Protein AF-A0A0R2GSA6-F1 (afdb_monomer)

Solvent-accessible surface area (backbone atoms only — not comparable to full-atom values): 26954 Å² total; per-residue (Å²): 131,88,68,97,64,95,50,59,65,61,52,49,50,52,52,52,48,54,41,50,69,33,84,94,37,43,87,59,87,58,76,42,82,43,72,54,57,62,75,36,71,67,56,49,50,41,46,75,66,75,42,26,41,66,48,60,13,48,90,52,87,72,44,68,64,66,64,60,54,47,58,55,65,77,41,80,80,39,70,76,63,36,26,72,40,68,65,58,67,76,70,84,61,58,66,74,74,38,69,75,78,77,82,82,80,95,78,87,85,86,78,91,81,82,87,80,91,82,84,83,90,82,88,80,91,79,90,80,84,83,84,87,82,85,84,84,85,81,86,80,86,79,75,86,79,82,80,79,84,78,91,84,77,91,83,85,88,81,80,89,85,80,89,87,78,90,83,89,83,89,84,88,83,88,84,89,76,93,75,91,78,89,82,80,89,84,82,91,84,83,87,84,84,88,87,90,81,89,88,89,85,88,89,84,89,85,88,86,83,87,86,83,86,88,82,81,94,73,68,64,66,54,51,54,51,50,49,52,52,48,50,65,58,43,51,61,55,62,70,64,75,79,65,81,80,71,70,74,79,74,51,57,68,56,28,53,76,69,66,34,42,55,55,30,5,58,78,34,27,95,43,22,70,62,39,45,56,52,51,66,69,40,59,83,58,55,71,53,53,61,48,44,46,45,21,48,74,39,26,89,56,94,45,66,66,52,54,29,54,40,26,49,66,71,66,37,31,65,58,26,50,53,46,58,78,70,50,87,46,67,67,63,77,57,52,48,67,66,54,32,50,51,50,15,50,21,30,37,76,68,66,40,49,63,60,11,50,65,36,32,72,77,39,100,45,66,69,59,44,50,44,46,51,54,42,45,51,43,50,52,52,39,53,54,44,48,50,50,59,72,69,62,81,50,53,72,70,56,44,52,51,42,52,49,50,45,52,50,39,53,57,49,55,73,55,100

Structure (mmCIF, N/CA/C/O backbone):
data_AF-A0A0R2GSA6-F1
#
_entry.id   AF-A0A0R2GSA6-F1
#
loop_
_atom_site.group_PDB
_atom_site.id
_atom_site.type_symbol
_atom_site.label_atom_id
_atom_site.label_alt_id
_atom_site.label_comp_id
_atom_site.label_asym_id
_atom_site.label_entity_id
_atom_site.label_seq_id
_atom_site.pdbx_PDB_ins_code
_atom_site.Cartn_x
_atom_site.Cartn_y
_atom_site.Cartn_z
_atom_site.occupancy
_atom_site.B_iso_or_equiv
_atom_site.auth_seq_id
_atom_site.auth_comp_id
_atom_site.auth_asym_id
_atom_site.auth_atom_id
_atom_site.pdbx_PDB_model_num
ATOM 1 N N . MET A 1 1 ? -21.859 25.363 20.846 1.00 56.94 1 MET A N 1
ATOM 2 C CA . MET A 1 1 ? -20.849 26.064 21.665 1.00 56.94 1 MET A CA 1
ATOM 3 C C . MET A 1 1 ? -20.950 27.544 21.345 1.00 56.94 1 MET A C 1
ATOM 5 O O . MET A 1 1 ? -21.156 27.865 20.179 1.00 56.94 1 MET A O 1
ATOM 9 N N . GLN A 1 2 ? -20.866 28.412 22.352 1.00 52.56 2 GLN A N 1
ATOM 10 C CA . GLN A 1 2 ? -20.338 29.763 22.141 1.00 52.56 2 GLN A CA 1
ATOM 11 C C . GLN A 1 2 ? -18.806 29.647 22.068 1.00 52.56 2 GLN A C 1
ATOM 13 O O . GLN A 1 2 ? -18.268 28.624 22.494 1.00 52.56 2 GLN A O 1
ATOM 18 N N . TYR A 1 3 ? -18.142 30.632 21.467 1.00 69.56 3 TYR A N 1
ATOM 19 C CA . TYR A 1 3 ? -16.687 30.665 21.329 1.00 69.56 3 TYR A CA 1
ATOM 20 C C . TYR A 1 3 ? -16.185 31.978 21.916 1.00 69.56 3 TYR A C 1
ATOM 22 O O . TYR A 1 3 ? -16.687 33.037 21.528 1.00 69.56 3 TYR A O 1
ATOM 30 N N . ASP A 1 4 ? -15.233 31.899 22.839 1.00 71.62 4 ASP A N 1
ATOM 31 C CA . ASP A 1 4 ? -14.746 33.059 23.598 1.00 71.62 4 ASP A CA 1
ATOM 32 C C . ASP A 1 4 ? -13.511 33.706 22.944 1.00 71.62 4 ASP A C 1
ATOM 34 O O . ASP A 1 4 ? -13.110 34.819 23.301 1.00 71.62 4 ASP A O 1
ATOM 38 N N . THR A 1 5 ? -12.890 33.028 21.974 1.00 74.12 5 THR A N 1
ATOM 39 C CA . THR A 1 5 ? -11.710 33.515 21.248 1.00 74.12 5 THR A CA 1
ATOM 40 C C . THR A 1 5 ? -12.053 34.076 19.860 1.00 74.12 5 THR A C 1
ATOM 42 O O . THR A 1 5 ? -13.197 34.076 19.414 1.00 74.12 5 THR A O 1
ATOM 45 N N . LYS A 1 6 ? -11.030 34.572 19.149 1.00 77.44 6 LYS A N 1
ATOM 46 C CA . LYS A 1 6 ? -11.122 34.933 17.722 1.00 77.44 6 LYS A CA 1
ATOM 47 C C . LYS A 1 6 ? -10.814 33.763 16.773 1.00 77.44 6 LYS A C 1
ATOM 49 O O . LYS A 1 6 ? -10.903 33.954 15.563 1.00 77.44 6 LYS A O 1
ATOM 54 N N . ASP A 1 7 ? -10.427 32.594 17.291 1.00 84.94 7 ASP A N 1
ATOM 55 C CA . ASP A 1 7 ? -10.130 31.399 16.490 1.00 84.94 7 ASP A CA 1
ATOM 56 C C . ASP A 1 7 ? -11.084 30.257 16.849 1.00 84.94 7 ASP A C 1
ATOM 58 O O . ASP A 1 7 ? -10.740 29.244 17.462 1.00 84.94 7 ASP A O 1
ATOM 62 N N . ASN A 1 8 ? -12.329 30.437 16.421 1.00 86.00 8 ASN A N 1
ATOM 63 C CA . ASN A 1 8 ? -13.418 29.495 16.635 1.00 86.00 8 ASN A CA 1
ATOM 64 C C . ASN A 1 8 ? -13.125 28.111 16.012 1.00 86.00 8 ASN A C 1
ATOM 66 O O . ASN A 1 8 ? -13.722 27.123 16.441 1.00 86.00 8 ASN A O 1
ATOM 70 N N . LYS A 1 9 ? -12.233 28.014 15.005 1.00 88.31 9 LYS A N 1
ATOM 71 C CA . LYS A 1 9 ? -11.805 26.726 14.426 1.00 88.31 9 LYS A CA 1
ATOM 72 C C . LYS A 1 9 ? -10.891 25.997 15.417 1.00 88.31 9 LYS A C 1
ATOM 74 O O . LYS A 1 9 ? -11.181 24.852 15.763 1.00 88.31 9 LYS A O 1
ATOM 79 N N . GLU A 1 10 ? -9.839 26.641 15.912 1.00 87.50 10 GLU A N 1
ATOM 80 C CA . GLU A 1 10 ? -8.907 26.046 16.882 1.00 87.50 10 GLU A CA 1
ATOM 81 C C . GLU A 1 10 ? -9.576 25.759 18.240 1.00 87.50 10 GLU A C 1
ATOM 83 O O . GLU A 1 10 ? -9.342 24.713 18.852 1.00 87.50 10 GLU A O 1
ATOM 88 N N . GLU A 1 11 ? -10.473 26.634 18.694 1.00 88.56 11 GLU A N 1
ATOM 89 C CA . GLU A 1 11 ? -11.253 26.443 19.920 1.00 88.56 11 GLU A CA 1
ATOM 90 C C . GLU A 1 11 ? -12.181 25.218 19.816 1.00 88.56 11 GLU A C 1
ATOM 92 O O . GLU A 1 11 ? -12.152 24.339 20.686 1.00 88.56 11 GLU A O 1
ATOM 97 N N . LEU A 1 12 ? -12.919 25.084 18.704 1.00 90.69 12 LEU A N 1
ATOM 98 C CA . LEU A 1 12 ? -13.732 23.900 18.410 1.00 90.69 12 LEU A CA 1
ATOM 99 C C . LEU A 1 12 ? -12.872 22.632 18.292 1.00 90.69 12 LEU A C 1
ATOM 101 O O . LEU A 1 12 ? -13.235 21.597 18.855 1.00 90.69 12 LEU A O 1
ATOM 105 N N . ARG A 1 13 ? -11.718 22.698 17.612 1.00 92.38 13 ARG A N 1
ATOM 106 C CA . ARG A 1 13 ? -10.785 21.566 17.467 1.00 92.38 13 ARG A CA 1
ATOM 107 C C . ARG A 1 13 ? -10.331 21.047 18.828 1.00 92.38 13 ARG A C 1
ATOM 109 O O . ARG A 1 13 ? -10.392 19.844 19.076 1.00 92.38 13 ARG A O 1
ATOM 116 N N . ASN A 1 14 ? -9.934 21.945 19.727 1.00 90.31 14 ASN A N 1
ATOM 117 C CA . ASN A 1 14 ? -9.480 21.592 21.070 1.00 90.31 14 ASN A CA 1
ATOM 118 C C . ASN A 1 14 ? -10.623 21.118 21.981 1.00 90.31 14 ASN A C 1
ATOM 120 O O . ASN A 1 14 ? -10.412 20.222 22.801 1.00 90.31 14 ASN A O 1
ATOM 124 N N . GLY A 1 15 ? -11.837 21.655 21.828 1.00 92.31 15 GLY A N 1
ATOM 125 C CA . GLY A 1 15 ? -13.036 21.139 22.497 1.00 92.31 15 GLY A CA 1
ATOM 126 C C . GLY A 1 15 ? -13.350 19.697 22.085 1.00 92.31 15 GLY A C 1
ATOM 127 O O . GLY A 1 15 ? -13.476 18.816 22.935 1.00 92.31 15 GLY A O 1
ATOM 128 N N . LEU A 1 16 ? -13.389 19.432 20.777 1.00 93.81 16 LEU A N 1
ATOM 129 C CA . LEU A 1 16 ? -13.613 18.099 20.211 1.00 93.81 16 LEU A CA 1
ATOM 130 C C . LEU A 1 16 ? -12.508 17.104 20.602 1.00 93.81 16 LEU A C 1
ATOM 132 O O . LEU A 1 16 ? -12.813 15.970 20.975 1.00 93.81 16 LEU A O 1
ATOM 136 N N . PHE A 1 17 ? -11.243 17.533 20.596 1.00 91.62 17 PHE A N 1
ATOM 137 C CA . PHE A 1 17 ? -10.111 16.722 21.052 1.00 91.62 17 PHE A CA 1
ATOM 138 C C . PHE A 1 17 ? -10.249 16.319 22.528 1.00 91.62 17 PHE A C 1
ATOM 140 O O . PHE A 1 17 ? -10.077 15.146 22.859 1.00 91.62 17 PHE A O 1
ATOM 147 N N . LYS A 1 18 ? -10.620 17.251 23.419 1.00 91.81 18 LYS A N 1
ATOM 148 C CA . LYS A 1 18 ? -10.875 16.957 24.843 1.00 91.81 18 LYS A CA 1
ATOM 149 C C . LYS A 1 18 ? -12.016 15.953 25.034 1.00 91.81 18 LYS A C 1
ATOM 151 O O . LYS A 1 18 ? -11.901 15.076 25.882 1.00 91.81 18 LYS A O 1
ATOM 156 N N . ILE A 1 19 ? -13.085 16.039 24.235 1.00 91.69 19 ILE A N 1
ATOM 157 C CA . ILE A 1 19 ? -14.185 15.058 24.274 1.00 91.69 19 ILE A CA 1
ATOM 158 C C . ILE A 1 19 ? -13.671 13.681 23.834 1.00 91.69 19 ILE A C 1
ATOM 160 O O . ILE A 1 19 ? -13.851 12.705 24.556 1.00 91.69 19 ILE A O 1
ATOM 164 N N . LYS A 1 20 ? -12.977 13.594 22.691 1.00 87.88 20 LYS A N 1
ATOM 165 C CA . LYS A 1 20 ? -12.481 12.316 22.154 1.00 87.88 20 LYS A CA 1
ATOM 166 C C . LYS A 1 20 ? -11.337 11.675 22.946 1.00 87.88 20 LYS A C 1
ATOM 168 O O . LYS A 1 20 ? -11.154 10.466 22.835 1.00 87.88 20 LYS A O 1
ATOM 173 N N . THR A 1 21 ? -10.590 12.442 23.740 1.00 84.44 21 THR A N 1
ATOM 174 C CA . THR A 1 21 ? -9.508 11.918 24.597 1.00 84.44 21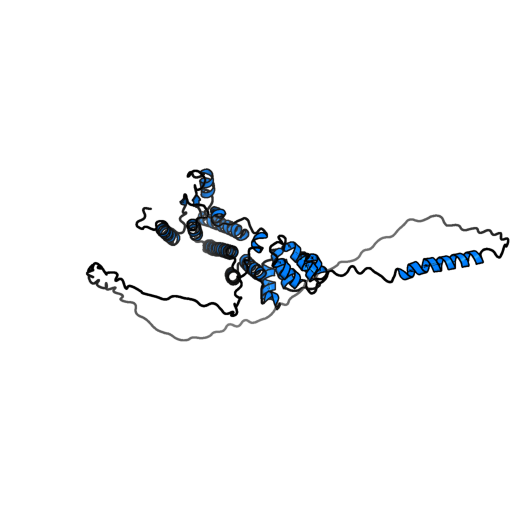 THR A CA 1
ATOM 175 C C . THR A 1 21 ? -9.928 11.633 26.039 1.00 84.44 21 THR A C 1
ATOM 177 O O . THR A 1 21 ? -9.213 10.915 26.734 1.00 84.44 21 THR A O 1
ATOM 180 N N . ASN A 1 22 ? -11.084 12.125 26.499 1.00 88.94 22 ASN A N 1
ATOM 181 C CA . ASN A 1 22 ? -11.628 11.765 27.808 1.00 88.94 22 ASN A CA 1
ATOM 182 C C . ASN A 1 22 ? -12.196 10.326 27.769 1.00 88.94 22 ASN A C 1
ATOM 184 O O . ASN A 1 22 ? -13.126 10.082 26.997 1.00 88.94 22 ASN A O 1
ATOM 188 N N . PRO A 1 23 ? -11.724 9.383 28.613 1.00 82.81 23 PRO A N 1
ATOM 189 C CA . PRO A 1 23 ? -12.226 8.005 28.634 1.00 82.81 23 PRO A CA 1
ATOM 190 C C . PRO A 1 23 ? -13.746 7.880 28.817 1.00 82.81 23 PRO A C 1
ATOM 192 O O . PRO A 1 23 ? -14.345 6.962 28.266 1.00 82.81 23 PRO A O 1
ATOM 195 N N . GLN A 1 24 ? -14.381 8.818 29.528 1.00 91.12 24 GLN A N 1
ATOM 196 C CA . GLN A 1 24 ? -15.832 8.847 29.745 1.00 91.12 24 GLN A CA 1
ATOM 197 C C . GLN A 1 24 ? -16.629 9.201 28.473 1.00 91.12 24 GLN A C 1
ATOM 199 O O . GLN A 1 24 ? -17.808 8.869 28.375 1.00 91.12 24 GLN A O 1
ATOM 204 N N . PHE A 1 25 ? -16.003 9.872 27.498 1.00 88.00 25 PHE A N 1
ATOM 205 C CA . PHE A 1 25 ? -16.660 10.377 26.285 1.00 88.00 25 PHE A CA 1
ATOM 206 C C . PHE A 1 25 ? -16.012 9.888 24.975 1.00 88.00 25 PHE A C 1
ATOM 208 O O . PHE A 1 25 ? -16.481 10.239 23.894 1.00 88.00 25 PHE A O 1
ATOM 215 N N . ALA A 1 26 ? -14.981 9.041 25.033 1.00 76.88 26 ALA A N 1
ATOM 216 C CA . ALA A 1 26 ? -14.298 8.508 23.850 1.00 76.88 26 ALA A CA 1
ATOM 217 C C . ALA A 1 26 ? -15.250 7.744 22.901 1.00 76.88 26 ALA A C 1
ATOM 219 O O . ALA A 1 26 ? -15.195 7.919 21.677 1.00 76.88 26 ALA A O 1
ATOM 220 N N . GLU A 1 27 ? -16.170 6.958 23.475 1.00 83.06 27 GLU A N 1
ATOM 221 C CA . GLU A 1 27 ? -17.197 6.187 22.753 1.00 83.06 27 GLU A CA 1
ATOM 222 C C . GLU A 1 27 ? -18.367 7.065 22.240 1.00 83.06 27 GLU A C 1
ATOM 224 O O . GLU A 1 27 ? -19.198 6.596 21.462 1.00 83.06 27 GLU A O 1
ATOM 229 N N . LEU A 1 28 ? -18.423 8.359 22.592 1.00 89.62 28 LEU A N 1
ATOM 230 C CA . LEU A 1 28 ? -19.485 9.274 22.160 1.00 89.62 28 LEU A CA 1
ATOM 231 C C . LEU A 1 28 ? -19.374 9.565 20.652 1.00 89.62 28 LEU A C 1
ATOM 233 O O . LEU A 1 28 ? -18.363 10.090 20.168 1.00 89.62 28 LEU A O 1
ATOM 237 N N . ARG A 1 29 ? -20.422 9.226 19.892 1.00 90.44 29 ARG A N 1
ATOM 238 C CA . ARG A 1 29 ? -20.529 9.514 18.453 1.00 90.44 29 ARG A CA 1
ATOM 239 C C . ARG A 1 29 ? -20.757 11.012 18.241 1.00 90.44 29 ARG A C 1
ATOM 241 O O . ARG A 1 29 ? -21.699 11.573 18.790 1.00 90.44 29 ARG A O 1
ATOM 248 N N . ILE A 1 30 ? -19.901 11.651 17.444 1.00 93.62 30 ILE A N 1
ATOM 249 C CA . ILE A 1 30 ? -19.977 13.087 17.147 1.00 93.62 30 ILE A CA 1
ATOM 250 C C . ILE A 1 30 ? -20.327 13.254 15.669 1.00 93.62 30 ILE A C 1
ATOM 252 O O . ILE A 1 30 ? -19.544 12.852 14.812 1.00 93.62 30 ILE A O 1
ATOM 256 N N . ALA A 1 31 ? -21.476 13.876 15.403 1.00 93.38 31 ALA A N 1
ATOM 257 C CA . ALA A 1 31 ? -21.888 14.322 14.078 1.00 93.38 31 ALA A CA 1
ATOM 258 C C . ALA A 1 31 ? -21.638 15.828 13.915 1.00 93.38 31 ALA A C 1
ATOM 260 O O . ALA A 1 31 ? -21.846 16.600 14.854 1.00 93.38 31 ALA A O 1
ATOM 261 N N . ILE A 1 32 ? -21.191 16.249 12.732 1.00 93.56 32 ILE A N 1
ATOM 262 C CA . ILE A 1 32 ? -20.829 17.636 12.421 1.00 93.56 32 ILE A CA 1
ATOM 263 C C . ILE A 1 32 ? -21.483 18.056 11.108 1.00 93.56 32 ILE A C 1
ATOM 265 O O . ILE A 1 32 ? -21.039 17.675 10.028 1.00 93.56 32 ILE A O 1
ATOM 269 N N . GLN A 1 33 ? -22.506 18.902 11.206 1.00 93.19 33 GLN A N 1
ATOM 270 C CA . GLN A 1 33 ? -23.018 19.666 10.072 1.00 93.19 33 GLN A CA 1
A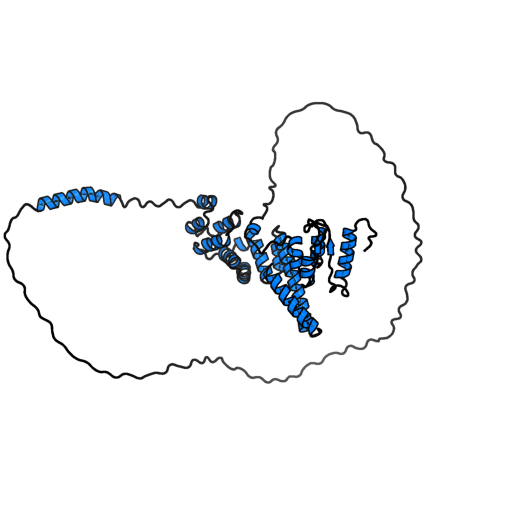TOM 271 C C . GLN A 1 33 ? -22.088 20.851 9.779 1.00 93.19 33 GLN A C 1
ATOM 273 O O . GLN A 1 33 ? -21.667 21.562 10.694 1.00 93.19 33 GLN A O 1
ATOM 278 N N . THR A 1 34 ? -21.784 21.094 8.505 1.00 92.88 34 THR A N 1
ATOM 279 C CA . THR A 1 34 ? -20.895 22.179 8.076 1.00 92.88 34 THR A CA 1
ATOM 280 C C . THR A 1 34 ? -21.332 22.825 6.758 1.00 92.88 34 THR A C 1
ATOM 282 O O . THR A 1 34 ? -22.119 22.270 5.995 1.00 92.88 34 THR A O 1
ATOM 285 N N . LYS A 1 35 ? -20.798 24.022 6.489 1.00 92.44 35 LYS A N 1
ATOM 286 C CA . LYS A 1 35 ? -20.868 24.717 5.188 1.00 92.44 35 LYS A CA 1
ATOM 287 C C . LYS A 1 35 ? -19.497 24.817 4.503 1.00 92.44 35 LYS A C 1
ATOM 289 O O . LYS A 1 35 ? -19.366 25.509 3.499 1.00 92.44 35 LYS A O 1
ATOM 294 N N . LEU A 1 36 ? -18.469 24.177 5.066 1.00 92.75 36 LEU A N 1
ATOM 295 C CA . LEU A 1 36 ? -17.117 24.160 4.506 1.00 92.75 36 LEU A CA 1
ATOM 296 C C . LEU A 1 36 ? -17.025 23.158 3.338 1.00 92.75 36 LEU A C 1
ATOM 298 O O . LEU A 1 36 ? -17.684 22.116 3.400 1.00 92.75 36 LEU A O 1
ATOM 302 N N . PRO A 1 37 ? -16.196 23.412 2.307 1.00 92.00 37 PRO A N 1
ATOM 303 C CA . PRO A 1 37 ? -15.902 22.419 1.274 1.00 92.00 37 PRO A CA 1
ATOM 304 C C . PRO A 1 37 ? -15.442 21.096 1.894 1.00 92.00 37 PRO A C 1
ATOM 306 O O . PRO A 1 37 ? -14.694 21.114 2.871 1.00 92.00 37 PRO A O 1
ATOM 309 N N . LEU A 1 38 ? -15.805 19.952 1.302 1.00 88.50 38 LEU A N 1
ATOM 310 C CA . LEU A 1 38 ? -15.386 18.632 1.806 1.00 88.50 38 LEU A CA 1
ATOM 311 C C . LEU A 1 38 ? -13.854 18.502 1.924 1.00 88.50 38 LEU A C 1
ATOM 313 O O . LEU A 1 38 ? -13.360 17.815 2.808 1.00 88.50 38 LEU A O 1
ATOM 317 N N . LYS A 1 39 ? -13.097 19.229 1.093 1.00 89.25 39 LYS A N 1
ATOM 318 C CA . LYS A 1 39 ? -11.625 19.276 1.112 1.00 89.25 39 LYS A CA 1
ATOM 319 C C . LYS A 1 39 ? -11.032 20.410 1.979 1.00 89.25 39 LYS A C 1
ATOM 321 O O . LYS A 1 39 ? -9.850 20.709 1.839 1.00 89.25 39 LYS A O 1
ATOM 326 N N . ASP A 1 40 ? -11.808 21.068 2.855 1.00 94.19 40 ASP A N 1
ATOM 327 C CA . ASP A 1 40 ? -11.272 22.066 3.805 1.00 94.19 40 ASP A CA 1
ATOM 328 C C . ASP A 1 40 ? -10.304 21.379 4.799 1.00 94.19 40 ASP A C 1
ATOM 330 O O . ASP A 1 40 ? -10.692 20.397 5.446 1.00 94.19 40 ASP A O 1
ATOM 334 N N . PRO A 1 41 ? -9.064 21.887 4.976 1.00 89.56 41 PRO A N 1
ATOM 335 C CA . PRO A 1 41 ? -8.074 21.298 5.881 1.00 89.56 41 PRO A CA 1
ATOM 336 C C . PRO A 1 41 ? -8.551 21.122 7.328 1.00 89.56 41 PRO A C 1
ATOM 338 O O . PRO A 1 41 ? -8.055 20.244 8.032 1.00 89.56 41 PRO A O 1
ATOM 341 N N . PHE A 1 42 ? -9.524 21.918 7.781 1.00 94.19 42 PHE A N 1
ATOM 342 C CA . PHE A 1 42 ? -10.160 21.753 9.085 1.00 94.19 42 PHE A CA 1
ATOM 343 C C . PHE A 1 42 ? -10.898 20.417 9.182 1.00 94.19 42 PHE A C 1
ATOM 345 O O . PHE A 1 42 ? -10.668 19.672 10.130 1.00 94.19 42 PHE A O 1
ATOM 352 N N . LEU A 1 43 ? -11.717 20.058 8.187 1.00 94.31 43 LEU A N 1
ATOM 353 C CA . LEU A 1 43 ? -12.448 18.784 8.188 1.00 94.31 43 LEU A CA 1
ATOM 354 C C . LEU A 1 43 ? -11.475 17.598 8.184 1.00 94.31 43 LEU A C 1
ATOM 356 O O . LEU A 1 43 ? -11.658 16.653 8.947 1.00 94.31 43 LEU A O 1
ATOM 360 N N . GLN A 1 44 ? -10.376 17.708 7.433 1.00 91.25 44 GLN A N 1
ATOM 361 C CA . GLN A 1 44 ? -9.285 16.727 7.438 1.00 91.25 44 GLN A CA 1
ATOM 362 C C . GLN A 1 44 ? -8.531 16.621 8.775 1.00 91.25 44 GLN A C 1
ATOM 364 O O . GLN A 1 44 ? -7.822 15.640 8.995 1.00 91.25 44 GLN A O 1
ATOM 369 N N . GLN A 1 45 ? -8.638 17.603 9.675 1.00 90.19 45 GLN A N 1
ATOM 370 C CA . GLN A 1 45 ? -8.155 17.478 11.054 1.00 90.19 45 GLN A CA 1
ATOM 371 C C . GLN A 1 45 ? -9.191 16.781 11.946 1.00 90.19 45 GLN A C 1
ATOM 373 O O . GLN A 1 45 ? -8.808 15.993 12.808 1.00 90.19 45 GLN A O 1
ATOM 378 N N . LEU A 1 46 ? -10.492 17.004 11.722 1.00 94.06 46 LEU A N 1
ATOM 379 C CA . LEU A 1 46 ? -11.566 16.335 12.470 1.00 94.06 46 LEU A CA 1
ATOM 380 C C . LEU A 1 46 ? -11.590 14.821 12.191 1.00 94.06 46 LEU A C 1
ATOM 382 O O . LEU A 1 46 ? -11.667 14.026 13.129 1.00 94.06 46 LEU A O 1
ATOM 386 N N . THR A 1 47 ? -11.415 14.409 10.932 1.00 90.50 47 THR A N 1
ATOM 387 C CA . THR A 1 47 ? -11.294 12.988 10.553 1.00 90.50 47 THR A CA 1
ATOM 388 C C . THR A 1 47 ? -10.085 12.314 11.205 1.00 90.50 47 THR A C 1
ATOM 390 O O . THR A 1 47 ? -10.203 11.206 11.731 1.00 90.50 47 THR A O 1
ATOM 393 N N . LYS A 1 48 ? -8.935 13.005 11.263 1.00 86.06 48 LYS A N 1
ATOM 394 C CA . LYS A 1 48 ? -7.714 12.545 11.955 1.00 86.06 48 LYS A CA 1
ATOM 395 C C . LYS A 1 48 ? -7.901 12.406 13.476 1.00 86.06 48 LYS A C 1
ATOM 397 O O . LYS A 1 48 ? -7.153 11.655 14.096 1.00 86.06 48 LYS A O 1
ATOM 402 N N . MET A 1 49 ? -8.908 13.061 14.064 1.00 88.19 49 MET A N 1
ATOM 403 C CA . MET A 1 49 ? -9.326 12.903 15.470 1.00 88.19 49 MET A CA 1
ATOM 404 C C . MET A 1 49 ? -10.432 11.847 15.680 1.00 88.19 49 MET A C 1
ATOM 406 O O . MET A 1 49 ? -10.982 11.749 16.777 1.00 88.19 49 MET A O 1
ATOM 410 N N . GLY A 1 50 ? -10.778 11.051 14.662 1.00 86.50 50 GLY A N 1
ATOM 411 C CA . GLY A 1 50 ? -11.796 10.001 14.784 1.00 86.50 50 GLY A CA 1
ATOM 412 C C . GLY A 1 50 ? -13.238 10.517 14.748 1.00 86.50 50 GLY A C 1
ATOM 413 O O . GLY A 1 50 ? -14.124 9.928 15.372 1.00 86.50 50 GLY A O 1
ATOM 414 N N . ILE A 1 51 ? -13.477 11.635 14.056 1.00 94.00 51 ILE A N 1
ATOM 415 C CA . ILE A 1 51 ? -14.819 12.155 13.777 1.00 94.00 51 ILE A CA 1
ATOM 416 C C . ILE A 1 51 ? -15.166 11.814 12.329 1.00 94.00 51 ILE A C 1
ATOM 418 O O . ILE A 1 51 ? -14.586 12.365 11.395 1.00 94.00 51 ILE A O 1
ATOM 422 N N . TYR A 1 52 ? -16.090 10.869 12.160 1.00 92.94 52 TYR A N 1
ATOM 423 C CA . TYR A 1 52 ? -16.413 10.265 10.864 1.00 92.94 52 TYR A CA 1
ATOM 424 C C . TYR A 1 52 ? -17.828 10.583 10.359 1.00 92.94 52 TYR A C 1
ATOM 426 O O . TYR A 1 52 ? -18.215 10.120 9.296 1.00 92.94 52 TYR A O 1
ATOM 434 N N . ASP A 1 53 ? -18.612 11.376 11.085 1.00 94.25 53 ASP A N 1
ATOM 435 C CA . ASP A 1 53 ? -19.946 11.787 10.645 1.00 94.25 53 ASP A CA 1
ATOM 436 C C . ASP A 1 53 ? -19.927 13.287 10.351 1.00 94.25 53 ASP A C 1
ATOM 438 O O . ASP A 1 53 ? -20.251 14.114 11.201 1.00 94.25 53 ASP A O 1
ATOM 442 N N . ILE A 1 54 ? -19.437 13.642 9.162 1.00 94.25 54 ILE A N 1
ATOM 443 C CA . ILE A 1 54 ? -19.269 15.027 8.715 1.00 94.25 54 ILE A CA 1
ATOM 444 C C . ILE A 1 54 ? -20.159 15.247 7.493 1.00 94.25 54 ILE A C 1
ATOM 446 O O . ILE A 1 54 ? -19.938 14.651 6.445 1.00 94.25 54 ILE A O 1
ATOM 450 N N . PHE A 1 55 ? -21.138 16.135 7.637 1.00 93.69 55 PHE A N 1
ATOM 451 C CA . PHE A 1 55 ? -22.175 16.415 6.650 1.00 93.69 55 PHE A CA 1
ATOM 452 C C . PHE A 1 55 ? -22.015 17.846 6.142 1.00 93.69 55 PHE A C 1
ATOM 454 O O . PHE A 1 55 ? -22.218 18.795 6.905 1.00 93.69 55 PHE A O 1
ATOM 461 N N . SER A 1 56 ? -21.636 18.029 4.876 1.00 91.38 56 SER A N 1
ATOM 462 C CA . SER A 1 56 ? -21.492 19.367 4.295 1.00 91.38 56 SER A CA 1
ATOM 463 C C . SER A 1 56 ? -22.665 19.729 3.397 1.00 91.38 56 SER A C 1
ATOM 465 O O . SER A 1 56 ? -22.995 18.996 2.477 1.00 91.38 56 SER A O 1
ATOM 467 N N . SER A 1 57 ? -23.238 20.913 3.610 1.00 90.56 57 SER A N 1
ATOM 468 C CA . SER A 1 57 ? -24.192 21.528 2.678 1.00 90.56 57 SER A CA 1
ATOM 469 C C . SER A 1 57 ? -23.510 22.438 1.639 1.00 90.56 57 SER A C 1
ATOM 471 O O . SER A 1 57 ? -24.159 23.296 1.033 1.00 90.56 57 SER A O 1
ATOM 473 N N . TYR A 1 58 ? -22.183 22.345 1.486 1.00 88.88 58 TYR A N 1
ATOM 474 C CA . TYR A 1 58 ? -21.424 23.098 0.485 1.00 88.88 58 TYR A CA 1
ATOM 475 C C . TYR A 1 58 ? -21.769 22.599 -0.926 1.00 88.88 58 TYR A C 1
ATOM 477 O O . TYR A 1 58 ? -21.663 21.413 -1.201 1.00 88.88 58 TYR A O 1
ATOM 485 N N . GLY A 1 59 ? -22.201 23.497 -1.815 1.00 82.94 59 GLY A N 1
ATOM 486 C CA . GLY A 1 59 ? -22.710 23.155 -3.154 1.00 82.94 59 GLY A CA 1
ATOM 487 C C . GLY A 1 59 ? -24.222 22.881 -3.206 1.00 82.94 59 GLY A C 1
ATOM 488 O O . GLY A 1 59 ? -24.874 23.268 -4.169 1.00 82.94 59 GLY A O 1
ATOM 489 N N . HIS A 1 60 ? -24.816 22.340 -2.140 1.00 80.94 60 HIS A N 1
ATOM 490 C CA . HIS A 1 60 ? -26.233 21.939 -2.082 1.00 80.94 60 HIS A CA 1
ATOM 491 C C . HIS A 1 60 ? -27.173 23.082 -1.640 1.00 80.94 60 HIS A C 1
ATOM 493 O O . HIS A 1 60 ? -28.026 22.914 -0.772 1.00 80.94 60 HIS A O 1
ATOM 499 N N . ASN A 1 61 ? -26.981 24.295 -2.176 1.00 83.94 61 ASN A N 1
ATOM 500 C CA . ASN A 1 61 ? -27.725 25.516 -1.800 1.00 83.94 61 ASN A CA 1
ATOM 501 C C . ASN A 1 61 ? -27.754 25.832 -0.281 1.00 83.94 61 ASN A C 1
ATOM 503 O O . ASN A 1 61 ? -28.582 26.613 0.186 1.00 83.94 61 ASN A O 1
ATOM 507 N N . GLY A 1 62 ? -26.849 25.246 0.513 1.00 79.19 62 GLY A N 1
ATOM 508 C CA . GLY A 1 62 ? -26.843 25.372 1.972 1.00 79.19 62 GLY A CA 1
ATOM 509 C C . GLY A 1 62 ? -27.852 24.482 2.713 1.00 79.19 62 GLY A C 1
ATOM 510 O O . GLY A 1 62 ? -27.944 24.603 3.935 1.00 79.19 62 GLY A O 1
ATOM 511 N N . GLN A 1 63 ? -28.566 23.595 2.012 1.00 86.12 63 GLN A N 1
ATOM 512 C CA . GLN A 1 63 ? -29.371 22.512 2.585 1.00 86.12 63 GLN A CA 1
ATOM 513 C C . GLN A 1 63 ? -28.527 21.230 2.707 1.00 86.12 63 GLN A C 1
ATOM 515 O O . GLN A 1 63 ? -27.593 21.025 1.934 1.00 86.12 63 GLN A O 1
ATOM 520 N N . LEU A 1 64 ? -28.829 20.380 3.691 1.00 88.12 64 LEU A N 1
ATOM 521 C CA . LEU A 1 64 ? -28.289 19.017 3.746 1.00 88.12 64 LEU A CA 1
ATOM 522 C C . LEU A 1 64 ? -29.207 18.069 2.980 1.00 88.12 64 LEU A C 1
ATOM 524 O O . LEU A 1 64 ? -30.429 18.204 3.068 1.00 88.12 64 LEU A O 1
ATOM 528 N N . ASP A 1 65 ? -28.623 17.063 2.333 1.00 85.06 65 ASP A N 1
ATOM 529 C CA . ASP A 1 65 ? -29.385 15.886 1.945 1.00 85.06 65 ASP A CA 1
ATOM 530 C C . ASP A 1 65 ? -29.693 15.053 3.202 1.00 85.06 65 ASP A C 1
ATOM 532 O O . ASP A 1 65 ? -28.823 14.432 3.817 1.00 85.06 65 ASP A O 1
ATOM 536 N N . MET A 1 66 ? -30.955 15.087 3.630 1.00 86.44 66 MET A N 1
ATOM 537 C CA . MET A 1 66 ? -31.397 14.370 4.826 1.00 86.44 66 MET A CA 1
ATOM 538 C C . MET A 1 66 ? -31.490 12.851 4.618 1.00 86.44 66 MET A C 1
ATOM 540 O O . MET A 1 66 ? -31.524 12.119 5.611 1.00 86.44 66 MET A O 1
ATOM 544 N N . TYR A 1 67 ? -31.517 12.363 3.374 1.00 79.06 67 TYR A N 1
ATOM 545 C CA . TYR A 1 67 ? -31.436 10.936 3.075 1.00 79.06 67 TYR A CA 1
ATOM 546 C C . TYR A 1 67 ? -30.000 10.437 3.308 1.00 79.06 67 TYR A C 1
ATOM 548 O O . TYR A 1 67 ? -29.819 9.507 4.096 1.00 79.06 67 TYR A O 1
ATOM 556 N N . GLU A 1 68 ? -28.983 11.115 2.760 1.00 76.00 68 GLU A N 1
ATOM 557 C CA . GLU A 1 68 ? -27.564 10.776 2.999 1.00 76.00 68 GLU A CA 1
ATOM 558 C C . GLU A 1 68 ? -27.207 10.827 4.494 1.00 76.00 68 GLU A C 1
ATOM 560 O O . GLU A 1 68 ? -26.616 9.889 5.038 1.00 76.00 68 GLU A O 1
ATOM 565 N N . VAL A 1 69 ? -27.644 11.886 5.190 1.00 86.75 69 VAL A N 1
ATOM 566 C CA . VAL A 1 69 ? -27.492 12.022 6.650 1.00 86.75 69 VAL A CA 1
ATOM 567 C C . VAL A 1 69 ? -28.096 10.824 7.386 1.00 86.75 69 VAL A C 1
ATOM 569 O O . VAL A 1 69 ? -27.487 10.302 8.321 1.00 86.75 69 VAL A O 1
ATOM 572 N N . THR A 1 70 ? -29.277 10.362 6.970 1.00 78.25 70 THR A N 1
ATOM 573 C CA . THR A 1 70 ? -29.953 9.228 7.613 1.00 78.25 70 THR A CA 1
ATOM 574 C C . THR A 1 70 ? -29.230 7.908 7.332 1.00 78.25 70 THR A C 1
ATOM 576 O O . THR A 1 70 ? -28.984 7.149 8.269 1.00 78.25 70 THR A O 1
ATOM 579 N N . GLU A 1 71 ? -28.825 7.640 6.087 1.00 76.25 71 GLU A N 1
ATOM 580 C CA . GLU A 1 71 ? -28.111 6.410 5.705 1.00 76.25 71 GLU A CA 1
ATOM 581 C C . GLU A 1 71 ? -26.759 6.277 6.437 1.00 76.25 71 GLU A C 1
ATOM 583 O O . GLU A 1 71 ? -26.428 5.221 6.994 1.00 76.25 71 GLU A O 1
ATOM 588 N N . GLN A 1 72 ? -26.011 7.378 6.537 1.00 81.56 72 GLN A N 1
ATOM 589 C CA . GLN A 1 72 ? -24.734 7.434 7.253 1.00 81.56 72 GLN A CA 1
ATOM 590 C C . GLN A 1 72 ? -24.903 7.301 8.776 1.00 81.56 72 GLN A C 1
ATOM 592 O O . GLN A 1 72 ? -24.083 6.649 9.430 1.00 81.56 72 GLN A O 1
ATOM 597 N N . LEU A 1 73 ? -25.971 7.861 9.359 1.00 85.00 73 LEU A N 1
ATOM 598 C CA . LEU A 1 73 ? -26.265 7.718 10.790 1.00 85.00 73 LEU A CA 1
ATOM 599 C C . LEU A 1 73 ? -26.801 6.325 11.162 1.00 85.00 73 LEU A C 1
ATOM 601 O O . LEU A 1 73 ? -26.499 5.849 12.259 1.00 85.00 73 LEU A O 1
ATOM 605 N N . LEU A 1 74 ? -27.504 5.629 10.264 1.00 77.25 74 LEU A N 1
ATOM 606 C CA . LEU A 1 74 ? -27.884 4.219 10.447 1.00 77.25 74 LEU A CA 1
ATOM 607 C C . LEU A 1 74 ? -26.661 3.280 10.479 1.00 77.25 74 LEU A C 1
ATOM 609 O O . LEU A 1 74 ? -26.698 2.230 11.123 1.00 77.25 74 LEU A O 1
ATOM 613 N N . SER A 1 75 ? -25.560 3.666 9.831 1.00 79.88 75 SER A N 1
ATOM 614 C CA . SER A 1 75 ? -24.288 2.933 9.846 1.00 79.88 75 SER A CA 1
ATOM 615 C C . SER A 1 75 ? -23.376 3.353 11.014 1.00 79.88 75 SER A C 1
ATOM 617 O O . SER A 1 75 ? -23.427 4.506 11.441 1.00 79.88 75 SER A O 1
ATOM 619 N N . PRO A 1 76 ? -22.486 2.481 11.537 1.00 80.62 76 PRO A N 1
ATOM 620 C CA . PRO A 1 76 ? -21.467 2.881 12.513 1.00 80.62 76 PRO A CA 1
ATOM 621 C C . PRO A 1 76 ? -20.461 3.898 11.949 1.00 80.62 76 PRO A C 1
ATOM 623 O O . PRO A 1 76 ? -20.010 3.773 10.810 1.00 80.62 76 PRO A O 1
ATOM 626 N N . ALA A 1 77 ? -20.056 4.867 12.773 1.00 81.75 77 ALA A N 1
ATOM 627 C CA . ALA A 1 77 ? -19.069 5.891 12.423 1.00 81.75 77 ALA A CA 1
ATOM 628 C C . ALA A 1 77 ? -17.703 5.266 12.076 1.00 81.75 77 ALA A C 1
ATOM 630 O O . ALA A 1 77 ? -17.043 4.693 12.944 1.00 81.75 77 ALA A O 1
ATOM 631 N N . ASN A 1 78 ? -17.263 5.365 10.818 1.00 82.25 78 ASN A N 1
ATOM 632 C CA . ASN A 1 78 ? -16.015 4.756 10.337 1.00 82.25 78 ASN A CA 1
ATOM 633 C C . ASN A 1 78 ? -15.422 5.534 9.143 1.00 82.25 78 ASN A C 1
ATOM 635 O O . ASN A 1 78 ? -16.125 6.316 8.514 1.00 82.25 78 ASN A O 1
ATOM 639 N N . ILE A 1 79 ? -14.153 5.298 8.780 1.00 75.31 79 ILE A N 1
ATOM 640 C CA . ILE A 1 79 ? -13.440 6.131 7.789 1.00 75.31 79 ILE A CA 1
ATOM 641 C C . ILE A 1 79 ? -14.065 6.161 6.380 1.00 75.31 79 ILE A C 1
ATOM 643 O O . ILE A 1 79 ? -13.813 7.108 5.638 1.00 75.31 79 ILE A O 1
ATOM 647 N N . ALA A 1 80 ? -14.884 5.170 5.998 1.00 72.88 80 ALA A N 1
ATOM 648 C CA . ALA A 1 80 ? -15.582 5.188 4.709 1.00 72.88 80 ALA A CA 1
ATOM 649 C C . ALA A 1 80 ? -16.587 6.349 4.621 1.00 72.88 80 ALA A C 1
ATOM 651 O O . ALA A 1 80 ? -16.725 6.953 3.565 1.00 72.88 80 ALA A O 1
ATOM 652 N N . ASN A 1 81 ? -17.192 6.728 5.751 1.00 77.56 81 ASN A N 1
ATOM 653 C CA . ASN A 1 81 ? -18.115 7.858 5.883 1.00 77.56 81 ASN A CA 1
ATOM 654 C C . ASN A 1 81 ? -17.455 9.227 5.580 1.00 77.56 81 ASN A C 1
ATOM 656 O O . ASN A 1 81 ? -18.138 10.244 5.518 1.00 77.56 81 ASN A O 1
ATOM 660 N N . VAL A 1 82 ? -16.122 9.275 5.439 1.00 84.19 82 VAL A N 1
ATOM 661 C CA . VAL A 1 82 ? -15.335 10.492 5.159 1.00 84.19 82 VAL A CA 1
ATOM 662 C C . VAL A 1 82 ? -14.287 10.278 4.061 1.00 84.19 82 VAL A C 1
ATOM 664 O O . VAL A 1 82 ? -13.322 11.041 3.965 1.00 84.19 82 VAL A O 1
ATOM 667 N N . SER A 1 83 ? -14.443 9.249 3.219 1.00 78.56 83 SER A N 1
ATOM 668 C CA . SER A 1 83 ? -13.456 8.920 2.181 1.00 78.56 83 SER A CA 1
ATOM 669 C C . SER A 1 83 ? -13.221 10.071 1.199 1.00 78.56 83 SER A C 1
ATOM 671 O O . SER A 1 83 ? -12.078 10.339 0.838 1.00 78.56 83 SER A O 1
ATOM 673 N N . GLU A 1 84 ? -14.268 10.815 0.833 1.00 79.62 84 GLU A N 1
ATOM 674 C CA . GLU A 1 84 ? -14.153 11.981 -0.052 1.00 79.62 84 GLU A CA 1
ATOM 675 C C . GLU A 1 84 ? -13.404 13.159 0.600 1.00 79.62 84 GLU A C 1
ATOM 677 O O . GLU A 1 84 ? -12.525 13.755 -0.026 1.00 79.62 84 GLU A O 1
ATOM 682 N N . ILE A 1 85 ? -13.677 13.444 1.881 1.00 82.38 85 ILE A N 1
ATOM 683 C CA . ILE A 1 85 ? -12.983 14.474 2.684 1.00 82.38 85 ILE A CA 1
ATOM 684 C C . ILE A 1 85 ? -11.478 14.180 2.761 1.00 82.38 85 ILE A C 1
ATOM 686 O O . ILE A 1 85 ? -10.637 15.078 2.652 1.00 82.38 85 ILE A O 1
ATOM 690 N N . MET A 1 86 ? -11.141 12.899 2.918 1.00 78.00 86 MET A N 1
ATOM 691 C CA . MET A 1 86 ? -9.768 12.397 2.964 1.00 78.00 86 MET A CA 1
ATOM 692 C C . MET A 1 86 ? -9.084 12.323 1.591 1.00 78.00 86 MET A C 1
ATOM 694 O O . MET A 1 86 ? -7.889 12.051 1.537 1.00 78.00 86 MET A O 1
ATOM 698 N N . GLY A 1 87 ? -9.802 12.538 0.483 1.00 71.25 87 GLY A N 1
ATOM 699 C CA . GLY A 1 87 ? -9.259 12.325 -0.861 1.00 71.25 87 GLY A CA 1
ATOM 700 C C . GLY A 1 87 ? -8.940 10.855 -1.167 1.00 71.25 87 GLY A C 1
ATOM 701 O O . GLY A 1 87 ? -8.130 10.573 -2.050 1.00 71.25 87 GLY A O 1
ATOM 702 N N . PHE A 1 88 ? -9.562 9.912 -0.451 1.00 62.97 88 PHE A N 1
ATOM 703 C CA . PHE A 1 88 ? -9.453 8.485 -0.733 1.00 62.97 88 PHE A CA 1
ATOM 704 C C . PHE A 1 88 ? -10.257 8.142 -1.991 1.00 62.97 88 PHE A C 1
ATOM 706 O O . PHE A 1 88 ? -11.409 7.706 -1.928 1.00 62.97 88 PHE A O 1
ATOM 713 N N . ASN A 1 89 ? -9.606 8.310 -3.142 1.00 44.25 89 ASN A N 1
ATOM 714 C CA . ASN A 1 89 ? -9.986 7.632 -4.376 1.00 44.25 89 ASN A CA 1
ATOM 715 C C . ASN A 1 89 ? -10.073 6.107 -4.149 1.00 44.25 89 ASN A C 1
ATOM 717 O O . ASN A 1 89 ? -9.575 5.564 -3.156 1.00 44.25 89 ASN A O 1
ATOM 721 N N . LYS A 1 90 ? -10.715 5.410 -5.094 1.00 39.62 90 LYS A N 1
ATOM 722 C CA . LYS A 1 90 ? -10.812 3.941 -5.121 1.00 39.62 90 LYS A CA 1
ATOM 723 C C . LYS A 1 90 ? -9.419 3.277 -5.015 1.00 39.62 90 LYS A C 1
ATOM 725 O O . LYS A 1 90 ? -8.419 3.927 -5.318 1.00 39.62 90 LYS A O 1
ATOM 730 N N . PRO A 1 91 ? -9.335 2.017 -4.537 1.00 34.22 91 PRO A N 1
ATOM 731 C CA . PRO A 1 91 ? -8.057 1.329 -4.350 1.00 34.22 91 PRO A CA 1
ATOM 732 C C . PRO A 1 91 ? -7.215 1.360 -5.629 1.00 34.22 91 PRO A C 1
ATOM 734 O O . PRO A 1 91 ? -7.708 0.947 -6.671 1.00 34.22 91 PRO A O 1
ATOM 737 N N . PHE A 1 92 ? -5.982 1.858 -5.484 1.00 34.91 92 PHE A N 1
ATOM 738 C CA . PHE A 1 92 ? -4.926 2.039 -6.490 1.00 34.91 92 PHE A CA 1
ATOM 739 C C . PHE A 1 92 ? -5.258 1.585 -7.927 1.00 34.91 92 PHE A C 1
ATOM 741 O O . PHE A 1 92 ? -5.015 0.434 -8.287 1.00 34.91 92 PHE A O 1
ATOM 748 N N . ASP A 1 93 ? -5.696 2.531 -8.759 1.00 34.44 93 ASP A N 1
ATOM 749 C CA . ASP A 1 93 ? -5.425 2.486 -10.200 1.00 34.44 93 ASP A CA 1
ATOM 750 C C . ASP A 1 93 ? -3.941 2.869 -10.444 1.00 34.44 93 ASP A C 1
ATOM 752 O O . ASP A 1 93 ? -3.340 3.583 -9.634 1.00 34.44 93 ASP A O 1
ATOM 756 N N . ASP A 1 94 ? -3.335 2.424 -11.553 1.00 38.47 94 ASP A N 1
ATOM 757 C CA . ASP A 1 94 ? -1.873 2.491 -11.796 1.00 38.47 94 ASP A CA 1
ATOM 758 C C . ASP A 1 94 ? -1.236 3.903 -11.742 1.00 38.47 94 ASP A C 1
ATOM 760 O O . ASP A 1 94 ? -0.013 4.045 -11.650 1.00 38.47 94 ASP A O 1
ATOM 764 N N . GLU A 1 95 ? -2.040 4.967 -11.811 1.00 37.12 95 GLU A N 1
ATOM 765 C CA . GLU A 1 95 ? -1.577 6.356 -11.952 1.00 37.12 95 GLU A CA 1
ATOM 766 C C . GLU A 1 95 ? -0.845 6.900 -10.711 1.00 37.12 95 GLU A C 1
ATOM 768 O O . GLU A 1 95 ? 0.022 7.771 -10.837 1.00 37.12 95 GLU A O 1
ATOM 773 N N . ASP A 1 96 ? -1.107 6.354 -9.518 1.00 41.34 96 ASP A N 1
ATOM 774 C CA . ASP A 1 96 ? -0.419 6.759 -8.280 1.00 41.34 96 ASP A CA 1
ATOM 775 C C . ASP A 1 96 ? 1.077 6.367 -8.273 1.00 41.34 96 ASP A C 1
ATOM 777 O O . ASP A 1 96 ? 1.883 7.005 -7.591 1.00 41.34 96 ASP A O 1
ATOM 781 N N . LEU A 1 97 ? 1.490 5.375 -9.079 1.00 41.56 97 LEU A N 1
ATOM 782 C CA . LEU A 1 97 ? 2.910 5.053 -9.315 1.00 41.56 97 LEU A CA 1
ATOM 783 C C . LEU A 1 97 ? 3.604 6.061 -10.255 1.00 41.56 97 LEU A C 1
ATOM 785 O O . LEU A 1 97 ? 4.808 5.941 -10.499 1.00 41.56 97 LEU A O 1
ATOM 789 N N . GLY A 1 98 ? 2.868 7.034 -10.804 1.00 39.94 98 GLY A N 1
ATOM 790 C CA . GLY A 1 98 ? 3.385 8.086 -11.680 1.00 39.94 98 GLY A CA 1
ATOM 791 C C . GLY A 1 98 ? 3.764 9.391 -10.969 1.00 39.94 98 GLY A C 1
ATOM 792 O O . GLY A 1 98 ? 4.564 10.156 -11.503 1.00 39.94 98 GLY A O 1
ATOM 793 N N . GLN A 1 99 ? 3.244 9.660 -9.765 1.00 35.78 99 GLN A N 1
ATOM 794 C CA . GLN A 1 99 ? 3.356 10.977 -9.106 1.00 35.78 99 GLN A CA 1
ATOM 795 C C . GLN A 1 99 ? 4.631 11.169 -8.257 1.00 35.78 99 GLN A C 1
ATOM 797 O O . GLN A 1 99 ? 4.649 11.929 -7.289 1.00 35.78 99 GLN A O 1
ATOM 802 N N . ILE A 1 100 ? 5.733 10.506 -8.621 1.00 38.69 100 ILE A N 1
ATOM 803 C CA . ILE A 1 100 ? 7.040 10.716 -7.983 1.00 38.69 100 ILE A CA 1
ATOM 804 C C . ILE A 1 100 ? 7.690 11.966 -8.596 1.00 38.69 100 ILE A C 1
ATOM 806 O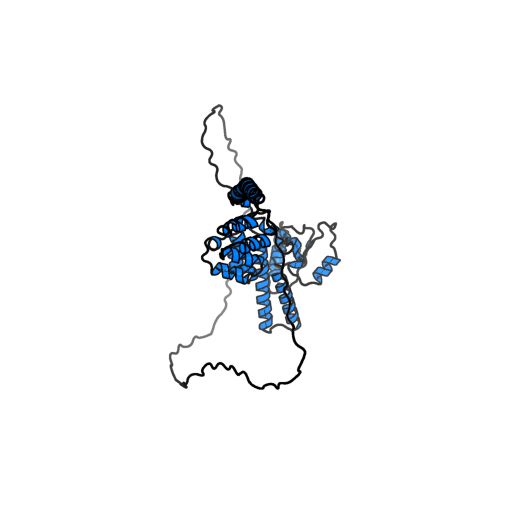 O . ILE A 1 100 ? 8.384 11.900 -9.612 1.00 38.69 100 ILE A O 1
ATOM 810 N N . THR A 1 101 ? 7.463 13.129 -7.982 1.00 34.97 101 THR A N 1
ATOM 811 C CA . THR A 1 101 ? 8.105 14.389 -8.392 1.00 34.97 101 THR A CA 1
ATOM 812 C C . THR A 1 101 ? 9.624 14.293 -8.238 1.00 34.97 101 THR A C 1
ATOM 814 O O . THR A 1 101 ? 10.127 14.064 -7.135 1.00 34.97 101 THR A O 1
ATOM 817 N N . SER A 1 102 ? 10.359 14.491 -9.335 1.00 30.14 102 SER A N 1
ATOM 818 C CA . SER A 1 102 ? 11.828 14.490 -9.324 1.00 30.14 102 SER A CA 1
ATOM 819 C C . SER A 1 102 ? 12.389 15.618 -8.442 1.00 30.14 102 SER A C 1
ATOM 821 O O . SER A 1 102 ? 11.829 16.715 -8.452 1.00 30.14 102 SER A O 1
ATOM 823 N N . PRO A 1 103 ? 13.499 15.399 -7.709 1.00 33.91 103 PRO A N 1
ATOM 824 C CA . PRO A 1 103 ? 14.135 16.450 -6.920 1.00 33.91 103 PRO A CA 1
ATOM 825 C C . PRO A 1 103 ? 14.727 17.538 -7.825 1.00 33.91 103 PRO A C 1
ATOM 827 O O . PRO A 1 103 ? 15.387 17.244 -8.825 1.00 33.91 103 PRO A O 1
ATOM 830 N N . GLU A 1 104 ? 14.499 18.800 -7.465 1.00 29.34 104 GLU A N 1
ATOM 831 C CA . GLU A 1 104 ? 14.932 19.945 -8.265 1.00 29.34 104 GLU A CA 1
ATOM 832 C C . GLU A 1 104 ? 16.462 20.146 -8.232 1.00 29.34 104 GLU A C 1
ATOM 834 O O . GLU A 1 104 ? 17.169 19.779 -7.289 1.00 29.34 104 GLU A O 1
ATOM 839 N N . LYS A 1 105 ? 17.004 20.669 -9.334 1.00 30.86 105 LYS A N 1
ATOM 840 C CA . LYS A 1 105 ? 18.389 20.436 -9.755 1.00 30.86 105 LYS A CA 1
ATOM 841 C C . LYS A 1 105 ? 19.355 21.527 -9.280 1.00 30.86 105 LYS A C 1
ATOM 843 O O . LYS A 1 105 ? 19.674 22.450 -10.028 1.00 30.86 105 LYS A O 1
ATOM 848 N N . ILE A 1 106 ? 19.916 21.373 -8.079 1.00 37.06 106 ILE A N 1
ATOM 849 C CA . ILE A 1 106 ? 21.000 22.242 -7.579 1.00 37.06 106 ILE A CA 1
ATOM 850 C C . ILE A 1 106 ? 22.319 21.973 -8.334 1.00 37.06 106 ILE A C 1
ATOM 852 O O . ILE A 1 106 ? 23.193 21.273 -7.823 1.00 37.06 106 ILE A O 1
ATOM 856 N N . ARG A 1 107 ? 22.485 22.544 -9.540 1.00 32.62 107 ARG A N 1
ATOM 857 C CA . ARG A 1 107 ? 23.794 23.013 -10.048 1.00 32.62 107 ARG A CA 1
ATOM 858 C C . ARG A 1 107 ? 23.699 23.851 -11.333 1.00 32.62 107 ARG A C 1
ATOM 860 O O . ARG A 1 107 ? 23.514 23.292 -12.412 1.00 32.62 107 ARG A O 1
ATOM 867 N N . GLN A 1 108 ? 23.975 25.152 -11.226 1.00 28.92 108 GLN A N 1
ATOM 868 C CA . GLN A 1 108 ? 24.688 25.933 -12.247 1.00 28.92 108 GLN A CA 1
ATOM 869 C C . GLN A 1 108 ? 25.570 26.982 -11.551 1.00 28.92 108 GLN A C 1
ATOM 871 O O . GLN A 1 108 ? 25.098 27.718 -10.691 1.00 28.92 108 GLN A O 1
ATOM 876 N N . GLU A 1 109 ? 26.848 27.033 -11.923 1.00 35.62 109 GLU A N 1
ATOM 877 C CA . GLU A 1 109 ? 27.772 28.119 -11.576 1.00 35.62 109 GLU A CA 1
ATOM 878 C C . GLU A 1 109 ? 27.787 29.122 -12.745 1.00 35.62 109 GLU A C 1
ATOM 880 O O . GLU A 1 109 ? 28.071 28.702 -13.871 1.00 35.62 109 GLU A O 1
ATOM 885 N N . PRO A 1 110 ? 27.533 30.425 -12.536 1.00 32.44 110 PRO A N 1
ATOM 886 C CA . PRO A 1 110 ? 27.871 31.445 -13.519 1.00 32.44 110 PRO A CA 1
ATOM 887 C C . PRO A 1 110 ? 29.343 31.852 -13.354 1.00 32.44 110 PRO A C 1
ATOM 889 O O . PRO A 1 110 ? 29.763 32.299 -12.286 1.00 32.44 110 PRO A O 1
ATOM 892 N N . LYS A 1 111 ? 30.140 31.716 -14.419 1.00 28.64 111 LYS A N 1
ATOM 893 C CA . LYS A 1 111 ? 31.486 32.307 -14.478 1.00 28.64 111 LYS A CA 1
ATOM 894 C C . LYS A 1 111 ? 31.420 33.803 -14.798 1.00 28.64 111 LYS A C 1
ATOM 896 O O . LYS A 1 111 ? 30.462 34.288 -15.389 1.00 28.64 111 LYS A O 1
ATOM 901 N N . PHE A 1 112 ? 32.486 34.496 -14.411 1.00 29.50 112 PHE A N 1
ATOM 902 C CA . PHE A 1 112 ? 32.760 35.908 -14.680 1.00 29.50 112 PHE A CA 1
ATOM 903 C C . PHE A 1 112 ? 32.685 36.278 -16.174 1.00 29.50 112 PHE A C 1
ATOM 905 O O . PHE A 1 112 ? 33.247 35.569 -17.007 1.00 29.50 112 PHE A O 1
ATOM 912 N N . THR A 1 113 ? 32.140 37.463 -16.458 1.00 29.33 113 THR A N 1
ATOM 913 C CA . THR A 1 113 ? 32.559 38.354 -17.559 1.00 29.33 113 THR A CA 1
ATOM 914 C C . THR A 1 113 ? 32.392 39.805 -17.099 1.00 29.33 113 THR A C 1
ATOM 916 O O . THR A 1 113 ? 31.518 40.095 -16.284 1.00 29.33 113 THR A O 1
ATOM 919 N N . GLU A 1 114 ? 33.265 40.692 -17.573 1.00 32.16 114 GLU A N 1
ATOM 920 C CA . GLU A 1 114 ? 33.422 42.070 -17.084 1.00 32.16 114 GLU A CA 1
ATOM 921 C C . GLU A 1 114 ? 32.556 43.107 -17.829 1.00 32.16 114 GLU A C 1
ATOM 923 O O . GLU A 1 114 ? 31.952 42.807 -18.858 1.00 32.16 114 GLU A O 1
ATOM 928 N N . ASN A 1 115 ? 32.629 44.357 -17.345 1.00 30.62 115 ASN A N 1
ATOM 929 C CA . ASN A 1 115 ? 32.075 45.600 -17.909 1.00 30.62 115 ASN A CA 1
ATOM 930 C C . ASN A 1 115 ? 30.541 45.743 -17.769 1.00 30.62 115 ASN A C 1
ATOM 932 O O . ASN A 1 115 ? 29.774 44.831 -18.046 1.00 30.62 115 ASN A O 1
ATOM 936 N N . THR A 1 116 ? 30.011 46.875 -17.293 1.00 30.52 116 THR A N 1
ATOM 937 C CA . THR A 1 116 ? 30.448 48.253 -17.591 1.00 30.52 116 THR A CA 1
ATOM 938 C C . THR A 1 116 ? 30.221 49.210 -16.412 1.00 30.52 116 THR A C 1
ATOM 940 O O . THR A 1 116 ? 29.178 49.167 -15.763 1.00 30.52 116 THR A O 1
ATOM 943 N N . GLU A 1 117 ? 31.156 50.135 -16.169 1.00 33.88 117 GLU A N 1
ATOM 944 C CA . GLU A 1 117 ? 30.933 51.283 -15.276 1.00 33.88 117 GLU A CA 1
ATOM 945 C C . GLU A 1 117 ? 29.993 52.326 -15.914 1.00 33.88 117 GLU A C 1
ATOM 947 O O . GLU A 1 117 ? 30.205 52.697 -17.066 1.00 33.88 117 GLU A O 1
ATOM 952 N N . GLN A 1 118 ? 29.078 52.939 -15.144 1.00 32.53 118 GLN A N 1
ATOM 953 C CA . GLN A 1 118 ? 29.200 54.379 -14.829 1.00 32.53 118 GLN A CA 1
ATOM 954 C C . GLN A 1 118 ? 28.111 54.968 -13.903 1.00 32.53 118 GLN A C 1
ATOM 956 O O . GLN A 1 118 ? 26.920 54.738 -14.068 1.00 32.53 118 GLN A O 1
ATOM 961 N N . LYS A 1 119 ? 28.593 55.921 -13.086 1.00 30.69 119 LYS A N 1
ATOM 962 C CA . LYS A 1 119 ? 27.966 57.189 -12.640 1.00 30.69 119 LYS A CA 1
ATOM 963 C C . LYS A 1 119 ? 26.977 57.259 -11.457 1.00 30.69 119 LYS A C 1
ATOM 965 O O . LYS A 1 119 ? 25.953 56.603 -11.399 1.00 30.69 119 LYS A O 1
ATOM 970 N N . LEU A 1 120 ? 27.306 58.258 -10.616 1.00 29.75 120 LEU A N 1
ATOM 971 C CA . LEU A 1 120 ? 26.530 59.008 -9.609 1.00 29.75 120 LEU A CA 1
ATOM 972 C C . LEU A 1 120 ? 25.849 58.170 -8.505 1.00 29.75 120 LEU A C 1
ATOM 974 O O . LEU A 1 120 ? 24.843 57.521 -8.727 1.00 29.75 120 LEU A O 1
ATOM 978 N N . ARG A 1 121 ? 26.374 58.098 -7.270 1.00 32.28 121 ARG A N 1
ATOM 979 C CA . ARG A 1 121 ? 26.637 59.170 -6.269 1.00 32.28 121 ARG A CA 1
ATOM 980 C C . ARG A 1 121 ? 25.404 60.029 -5.916 1.00 32.28 121 ARG A C 1
ATOM 982 O O . ARG A 1 121 ? 25.157 61.024 -6.587 1.00 32.28 121 ARG A O 1
ATOM 989 N N . SER A 1 122 ? 24.796 59.793 -4.744 1.00 32.09 122 SER A N 1
ATOM 990 C CA . SER A 1 122 ? 25.009 60.588 -3.503 1.00 32.09 122 SER A CA 1
ATOM 991 C C . SER A 1 122 ? 23.766 60.793 -2.601 1.00 32.09 122 SER A C 1
ATOM 993 O O . SER A 1 122 ? 22.667 61.015 -3.087 1.00 32.09 122 SER A O 1
ATOM 995 N N . HIS A 1 123 ? 24.021 60.859 -1.280 1.00 35.34 123 HIS A N 1
ATOM 996 C CA . HIS A 1 123 ? 23.207 61.539 -0.245 1.00 35.34 123 HIS A CA 1
ATOM 997 C C . HIS A 1 123 ? 21.866 60.859 0.186 1.00 35.34 123 HIS A C 1
ATOM 999 O O . HIS A 1 123 ? 21.465 59.873 -0.425 1.00 35.34 123 HIS A O 1
ATOM 1005 N N . PRO A 1 124 ? 21.336 61.132 1.407 1.00 39.44 124 PRO A N 1
ATOM 1006 C CA . PRO A 1 124 ? 21.752 60.333 2.570 1.00 39.44 124 PRO A CA 1
ATOM 1007 C C . PRO A 1 124 ? 20.601 59.773 3.440 1.00 39.44 124 PRO A C 1
ATOM 1009 O O . PRO A 1 124 ? 19.458 60.218 3.382 1.00 39.44 124 PRO A O 1
ATOM 1012 N N . GLN A 1 125 ? 20.921 58.825 4.330 1.00 33.06 125 GLN A N 1
ATOM 1013 C CA . GLN A 1 125 ? 19.954 58.272 5.289 1.00 33.06 125 GLN A CA 1
ATOM 1014 C C . GLN A 1 125 ? 19.567 59.283 6.382 1.00 33.06 125 GLN A C 1
ATOM 1016 O O . GLN A 1 125 ? 20.409 59.733 7.162 1.00 33.06 125 GLN A O 1
ATOM 1021 N N . LYS A 1 126 ? 18.267 59.570 6.497 1.00 32.91 126 LYS A N 1
ATOM 1022 C CA . LYS A 1 126 ? 17.673 60.346 7.593 1.00 32.91 126 LYS A CA 1
ATOM 1023 C C . LYS A 1 126 ? 17.206 59.384 8.693 1.00 32.91 126 LYS A C 1
ATOM 1025 O O . LYS A 1 126 ? 16.396 58.502 8.430 1.00 32.91 126 LYS A O 1
ATOM 1030 N N . LYS A 1 127 ? 17.718 59.530 9.922 1.00 40.41 127 LYS A N 1
ATOM 1031 C CA . LYS A 1 127 ? 17.251 58.745 11.080 1.00 40.41 127 LYS A CA 1
ATOM 1032 C C . LYS A 1 127 ? 15.945 59.330 11.610 1.00 40.41 127 LYS A C 1
ATOM 1034 O O . LYS A 1 127 ? 15.941 60.469 12.070 1.00 40.41 127 LYS A O 1
ATOM 1039 N N . GLU A 1 128 ? 14.882 58.537 11.615 1.00 37.53 128 GLU A N 1
ATOM 1040 C CA . GLU A 1 128 ? 13.607 58.878 12.250 1.00 37.53 128 GLU A CA 1
ATOM 1041 C C . GLU A 1 128 ? 13.426 58.037 13.523 1.00 37.53 128 GLU A C 1
ATOM 1043 O O . GLU A 1 128 ? 13.750 56.848 13.542 1.00 37.53 128 GLU A O 1
ATOM 1048 N N . LYS A 1 129 ? 12.990 58.665 14.621 1.00 38.06 129 LYS A N 1
ATOM 1049 C CA . LYS A 1 129 ? 12.797 57.995 15.917 1.00 38.06 129 LYS A CA 1
ATOM 1050 C C . LYS A 1 129 ? 11.333 57.599 16.072 1.00 38.06 129 LYS A C 1
ATOM 1052 O O . LYS A 1 129 ? 10.473 58.473 16.067 1.00 38.06 129 LYS A O 1
ATOM 1057 N N . ILE A 1 130 ? 11.069 56.318 16.313 1.00 41.94 130 ILE A N 1
ATOM 1058 C CA . ILE A 1 130 ? 9.760 55.861 16.793 1.00 41.94 130 ILE A CA 1
ATOM 1059 C C . ILE A 1 130 ? 9.693 56.131 18.311 1.00 41.94 130 ILE A C 1
ATOM 1061 O O . ILE A 1 130 ? 10.615 55.719 19.023 1.00 41.94 130 ILE A O 1
ATOM 1065 N N . PRO A 1 131 ? 8.667 56.837 18.826 1.00 37.66 131 PRO A N 1
ATOM 1066 C CA . PRO A 1 131 ? 8.478 57.032 20.261 1.00 37.66 131 PRO A CA 1
ATOM 1067 C C . PRO A 1 131 ? 7.938 55.759 20.931 1.00 37.66 131 PRO A C 1
ATOM 1069 O O . PRO A 1 131 ? 7.238 54.965 20.307 1.00 37.66 131 PRO A O 1
ATOM 1072 N N . ALA A 1 132 ? 8.241 55.581 22.218 1.00 41.38 132 ALA A N 1
ATOM 1073 C CA . ALA A 1 132 ? 7.688 54.506 23.037 1.00 41.38 132 ALA A CA 1
ATOM 1074 C C . ALA A 1 132 ? 6.604 55.057 23.975 1.00 41.38 132 ALA A C 1
ATOM 1076 O O . ALA A 1 132 ? 6.836 56.053 24.658 1.00 41.38 132 ALA A O 1
ATOM 1077 N N . GLU A 1 133 ? 5.460 54.377 24.043 1.00 37.06 133 GLU A N 1
ATOM 1078 C CA . GLU A 1 133 ? 4.358 54.661 24.971 1.00 37.06 133 GLU A CA 1
ATOM 1079 C C . GLU A 1 133 ? 3.916 53.386 25.726 1.00 37.06 133 GLU A C 1
ATOM 1081 O O . GLU A 1 133 ? 4.357 52.284 25.382 1.00 37.06 133 GLU A O 1
ATOM 1086 N N . PRO A 1 134 ? 3.197 53.517 26.860 1.00 38.56 134 PRO A N 1
ATOM 1087 C CA . PRO A 1 134 ? 3.567 52.745 28.046 1.00 38.56 134 PRO A CA 1
ATOM 1088 C C . PRO A 1 134 ? 2.770 51.457 28.285 1.00 38.56 134 PRO A C 1
ATOM 1090 O O . PRO A 1 134 ? 1.560 51.374 28.087 1.00 38.56 134 PRO A O 1
ATOM 1093 N N . THR A 1 135 ? 3.445 50.465 28.869 1.00 37.69 135 THR A N 1
ATOM 1094 C CA . THR A 1 135 ? 2.819 49.252 29.414 1.00 37.69 135 THR A CA 1
ATOM 1095 C C . THR A 1 135 ? 2.123 49.525 30.760 1.00 37.69 135 THR A C 1
ATOM 1097 O O . THR A 1 135 ? 2.795 49.982 31.694 1.00 37.69 135 THR A O 1
ATOM 1100 N N . PRO A 1 136 ? 0.828 49.190 30.931 1.00 39.53 136 PRO A N 1
ATOM 1101 C CA . PRO A 1 136 ? 0.134 49.336 32.208 1.00 39.53 136 PRO A CA 1
ATOM 1102 C C . PRO A 1 136 ? 0.608 48.293 33.234 1.00 39.53 136 PRO A C 1
ATOM 1104 O O . PRO A 1 136 ? 0.616 47.090 32.976 1.00 39.53 136 PRO A O 1
ATOM 1107 N N . LYS A 1 137 ? 0.984 48.751 34.434 1.00 36.09 137 LYS A N 1
ATOM 1108 C CA . LYS A 1 137 ? 1.406 47.886 35.548 1.00 36.09 137 LYS A CA 1
ATOM 1109 C C . LYS A 1 137 ? 0.193 47.394 36.342 1.00 36.09 137 LYS A C 1
ATOM 1111 O O . LYS A 1 137 ? -0.316 48.126 37.187 1.00 36.09 137 LYS A O 1
ATOM 1116 N N . VAL A 1 138 ? -0.224 46.144 36.141 1.00 37.09 138 VAL A N 1
ATOM 1117 C CA . VAL A 1 138 ? -1.203 45.485 37.025 1.00 37.09 138 VAL A CA 1
ATOM 1118 C C . VAL A 1 138 ? -0.467 44.770 38.161 1.00 37.09 138 VAL A C 1
ATOM 1120 O O . VAL A 1 138 ? 0.291 43.828 37.930 1.00 37.09 138 VAL A O 1
ATOM 1123 N N . LYS A 1 139 ? -0.684 45.219 39.403 1.00 31.83 139 LYS A N 1
ATOM 1124 C CA . LYS A 1 139 ? -0.245 44.508 40.615 1.00 31.83 139 LYS A CA 1
ATOM 1125 C C . LYS A 1 139 ? -1.138 43.280 40.822 1.00 31.83 139 LYS A C 1
ATOM 1127 O O . LYS A 1 139 ? -2.341 43.438 40.991 1.00 31.83 139 LYS A O 1
ATOM 1132 N N . TYR A 1 140 ? -0.542 42.091 40.907 1.00 35.47 140 TYR A N 1
ATOM 1133 C CA . TYR A 1 140 ? -1.211 40.902 41.442 1.00 35.47 140 TYR A CA 1
ATOM 1134 C C . TYR A 1 140 ? -0.648 40.570 42.823 1.00 35.47 140 TYR A C 1
ATOM 1136 O O . TYR A 1 140 ? 0.510 40.177 42.963 1.00 35.47 140 TYR A O 1
ATOM 1144 N N . GLU A 1 141 ? -1.479 40.744 43.844 1.00 33.78 141 GLU A N 1
ATOM 1145 C CA . GLU A 1 141 ? -1.145 40.457 45.235 1.00 33.78 141 GLU A CA 1
ATOM 1146 C C . GLU A 1 141 ? -1.357 38.963 45.520 1.00 33.78 141 GLU A C 1
ATOM 1148 O O . GLU A 1 141 ? -2.483 38.482 45.650 1.00 33.78 141 GLU A O 1
ATOM 1153 N N . ARG A 1 142 ? -0.263 38.193 45.563 1.00 34.91 142 ARG A N 1
ATOM 1154 C CA . ARG A 1 142 ? -0.319 36.763 45.891 1.00 34.91 142 ARG A CA 1
ATOM 1155 C C . ARG A 1 142 ? -0.459 36.578 47.401 1.00 34.91 142 ARG A C 1
ATOM 1157 O O . ARG A 1 142 ? 0.522 36.720 48.127 1.00 34.91 142 ARG A O 1
ATOM 1164 N N . LYS A 1 143 ? -1.647 36.176 47.861 1.00 41.19 143 LYS A N 1
ATOM 1165 C CA . LYS A 1 143 ? -1.784 35.542 49.181 1.00 41.19 143 LYS A CA 1
ATOM 1166 C C . LYS A 1 143 ? -0.992 34.222 49.197 1.00 41.19 143 LYS A C 1
ATOM 1168 O O . LYS A 1 143 ? -1.085 33.475 48.218 1.00 41.19 143 LYS A O 1
ATOM 1173 N N . PRO A 1 144 ? -0.236 33.911 50.264 1.00 41.94 144 PRO A N 1
ATOM 1174 C CA . PRO A 1 144 ? 0.322 32.578 50.459 1.00 41.94 144 PRO A CA 1
ATOM 1175 C C . PRO A 1 144 ? -0.793 31.532 50.560 1.00 41.94 144 PRO A C 1
ATOM 1177 O O . PRO A 1 144 ? -1.846 31.801 51.136 1.00 41.94 144 PRO A O 1
ATOM 1180 N N . ILE A 1 145 ? -0.544 30.341 50.020 1.00 42.09 145 ILE A N 1
ATOM 1181 C CA . ILE A 1 145 ? -1.360 29.149 50.268 1.00 42.09 145 ILE A CA 1
ATOM 1182 C C . ILE A 1 145 ? -0.567 28.293 51.253 1.00 42.09 145 ILE A C 1
ATOM 1184 O O . ILE A 1 145 ? 0.570 27.924 50.957 1.00 42.09 145 ILE A O 1
ATOM 1188 N N . GLU A 1 146 ? -1.139 28.003 52.420 1.00 41.41 146 GLU A N 1
ATOM 1189 C CA . GLU A 1 146 ? -0.536 27.057 53.359 1.00 41.41 146 GLU A CA 1
ATOM 1190 C C . GLU A 1 146 ? -0.564 25.636 52.770 1.00 41.41 146 GLU A C 1
ATOM 1192 O O . GLU A 1 146 ? -1.595 25.215 52.236 1.00 41.41 146 GLU A O 1
ATOM 1197 N N . PRO A 1 147 ? 0.534 24.864 52.864 1.00 39.16 147 PRO A N 1
ATOM 1198 C CA . PRO A 1 147 ? 0.504 23.453 52.518 1.00 39.16 147 PRO A CA 1
ATOM 1199 C C . PRO A 1 147 ? -0.304 22.694 53.576 1.00 39.16 147 PRO A C 1
ATOM 1201 O O . PRO A 1 147 ? 0.084 22.630 54.744 1.00 39.16 147 PRO A O 1
ATOM 1204 N N . ALA A 1 148 ? -1.425 22.100 53.165 1.00 36.44 148 ALA A N 1
ATOM 1205 C CA . ALA A 1 148 ? -2.197 21.218 54.029 1.00 36.44 148 ALA A CA 1
ATOM 1206 C C . ALA A 1 148 ? -1.324 20.038 54.488 1.00 36.44 148 ALA A C 1
ATOM 1208 O O . ALA A 1 148 ? -0.729 19.336 53.667 1.00 36.44 148 ALA A O 1
ATOM 1209 N N . LYS A 1 149 ? -1.256 19.818 55.804 1.00 34.22 149 LYS A N 1
ATOM 1210 C CA . LYS A 1 149 ? -0.635 18.619 56.370 1.00 34.22 149 LYS A CA 1
ATOM 1211 C C . LYS A 1 149 ? -1.491 17.411 55.999 1.00 34.22 149 LYS A C 1
ATOM 1213 O O . LYS A 1 149 ? -2.703 17.437 56.195 1.00 34.22 149 LYS A O 1
ATOM 1218 N N . VAL A 1 150 ? -0.852 16.369 55.482 1.00 36.47 150 VAL A N 1
ATOM 1219 C CA . VAL A 1 150 ? -1.454 15.044 55.331 1.00 36.47 150 VAL A CA 1
ATOM 1220 C C . VAL A 1 150 ? -0.741 14.143 56.323 1.00 36.47 150 VAL A C 1
ATOM 1222 O O . VAL A 1 150 ? 0.439 13.845 56.140 1.00 36.47 150 VAL A O 1
ATOM 1225 N N . ASP A 1 151 ? -1.442 13.755 57.383 1.00 35.50 151 ASP A N 1
ATOM 1226 C CA . ASP A 1 151 ? -0.922 12.791 58.345 1.00 35.50 151 ASP A CA 1
ATOM 1227 C C . ASP A 1 151 ? -0.850 11.412 57.674 1.00 35.50 151 ASP A C 1
ATOM 1229 O O . ASP A 1 151 ? -1.843 10.901 57.151 1.00 35.50 151 ASP A O 1
ATOM 1233 N N . VAL A 1 152 ? 0.344 10.820 57.663 1.00 35.72 152 VAL A N 1
ATOM 1234 C CA . VAL A 1 152 ? 0.591 9.456 57.179 1.00 35.72 152 VAL A CA 1
ATOM 1235 C C . VAL A 1 152 ? 1.378 8.736 58.259 1.00 35.72 152 VAL A C 1
ATOM 1237 O O . VAL A 1 152 ? 2.607 8.769 58.276 1.00 35.72 152 VAL A O 1
ATOM 1240 N N . ASP A 1 153 ? 0.644 8.119 59.177 1.00 32.25 153 ASP A N 1
ATOM 1241 C CA . ASP A 1 153 ? 1.206 7.377 60.298 1.00 32.25 153 ASP A CA 1
ATOM 1242 C C . ASP A 1 153 ? 0.855 5.884 60.204 1.00 32.25 153 ASP A C 1
ATOM 1244 O O . ASP A 1 153 ? -0.148 5.503 59.599 1.00 32.25 153 ASP A O 1
ATOM 1248 N N . ALA A 1 154 ? 1.697 5.052 60.815 1.00 34.81 154 ALA A N 1
ATOM 1249 C CA . ALA A 1 154 ? 1.584 3.591 60.913 1.00 34.81 154 ALA A CA 1
ATOM 1250 C C . ALA A 1 154 ? 1.477 2.767 59.598 1.00 34.81 154 ALA A C 1
ATOM 1252 O O . ALA A 1 154 ? 0.397 2.447 59.113 1.00 34.81 154 ALA A O 1
ATOM 1253 N N . ILE A 1 155 ? 2.618 2.214 59.165 1.00 34.44 155 ILE A N 1
ATOM 1254 C CA . ILE A 1 155 ? 2.826 0.750 59.055 1.00 34.44 155 ILE A CA 1
ATOM 1255 C C . ILE A 1 155 ? 4.321 0.465 59.291 1.00 34.44 155 ILE A C 1
ATOM 1257 O O . ILE A 1 155 ? 5.190 1.085 58.679 1.00 34.44 155 ILE A O 1
ATOM 1261 N N . HIS A 1 156 ? 4.637 -0.464 60.200 1.00 36.44 156 HIS A N 1
ATOM 1262 C CA . HIS A 1 156 ? 6.021 -0.839 60.522 1.00 36.44 156 HIS A CA 1
ATOM 1263 C C . HIS A 1 156 ? 6.607 -1.857 59.518 1.00 36.44 156 HIS A C 1
ATOM 1265 O O . HIS A 1 156 ? 5.890 -2.751 59.067 1.00 36.44 156 HIS A O 1
ATOM 1271 N N . PRO A 1 157 ? 7.922 -1.804 59.225 1.00 42.53 157 PRO A N 1
ATOM 1272 C CA . PRO A 1 157 ? 8.614 -2.820 58.433 1.00 42.53 157 PRO A CA 1
ATOM 1273 C C . PRO A 1 157 ? 9.064 -4.016 59.290 1.00 42.53 157 PRO A C 1
ATOM 1275 O O . PRO A 1 157 ? 9.496 -3.841 60.431 1.00 42.53 157 PRO A O 1
ATOM 1278 N N . ALA A 1 158 ? 9.066 -5.229 58.723 1.00 32.53 158 ALA A N 1
ATOM 1279 C CA . ALA A 1 158 ? 9.595 -6.417 59.398 1.00 32.53 158 ALA A CA 1
ATOM 1280 C C . ALA A 1 158 ? 10.340 -7.395 58.463 1.00 32.53 158 ALA A C 1
ATOM 1282 O O . ALA A 1 158 ? 9.750 -8.017 57.590 1.00 32.53 158 ALA A O 1
ATOM 1283 N N . LYS A 1 159 ? 11.634 -7.572 58.767 1.00 32.25 159 LYS A N 1
ATOM 1284 C CA . LYS A 1 159 ? 12.489 -8.764 58.569 1.00 32.25 159 LYS A CA 1
ATOM 1285 C C . LYS A 1 159 ? 12.689 -9.378 57.165 1.00 32.25 159 LYS A C 1
ATOM 1287 O O . LYS A 1 159 ? 11.863 -10.110 56.636 1.00 32.25 159 LYS A O 1
ATOM 1292 N N . LYS A 1 160 ? 13.952 -9.276 56.718 1.00 38.34 160 LYS A N 1
ATOM 1293 C CA . LYS A 1 160 ? 14.689 -10.353 56.022 1.00 38.34 160 LYS A CA 1
ATOM 1294 C C . LYS A 1 160 ? 14.489 -11.722 56.699 1.00 38.34 160 LYS A C 1
ATOM 1296 O O . LYS A 1 160 ? 14.530 -11.802 57.927 1.00 38.34 160 LYS A O 1
ATOM 1301 N N . ALA A 1 161 ? 14.504 -12.781 55.893 1.00 36.16 161 ALA A N 1
ATOM 1302 C CA . ALA A 1 161 ? 15.009 -14.106 56.260 1.00 36.16 161 ALA A CA 1
ATOM 1303 C C . ALA A 1 161 ? 15.725 -14.730 55.043 1.00 36.16 161 ALA A C 1
ATOM 1305 O O . ALA A 1 161 ? 15.524 -14.278 53.915 1.00 36.16 161 ALA A O 1
ATOM 1306 N N . GLU A 1 162 ? 16.584 -15.722 55.272 1.00 34.34 162 GLU A N 1
ATOM 1307 C CA . GLU A 1 162 ? 17.474 -16.327 54.270 1.00 34.34 162 GLU A CA 1
ATOM 1308 C 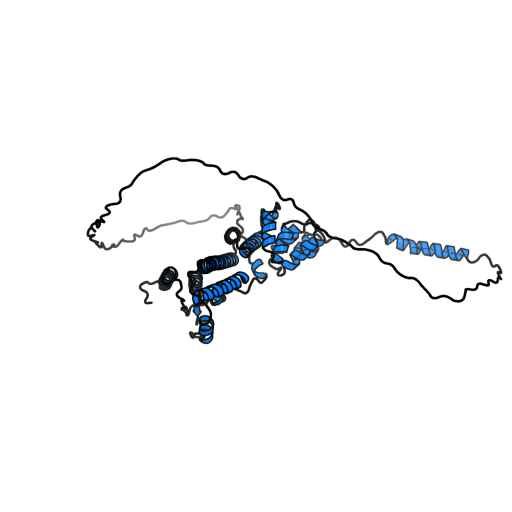C . GLU A 1 162 ? 17.175 -17.817 54.033 1.00 34.34 162 GLU A C 1
ATOM 1310 O O . GLU A 1 162 ? 16.635 -18.484 54.906 1.00 34.34 162 GLU A O 1
ATOM 1315 N N . VAL A 1 163 ? 17.605 -18.304 52.861 1.00 35.50 163 VAL A N 1
ATOM 1316 C CA . VAL A 1 163 ? 18.085 -19.672 52.562 1.00 35.50 163 VAL A CA 1
ATOM 1317 C C . VAL A 1 163 ? 17.254 -20.882 53.033 1.00 35.50 163 VAL A C 1
ATOM 1319 O O . VAL A 1 163 ? 17.252 -21.256 54.200 1.00 35.50 163 VAL A O 1
ATOM 1322 N N . ALA A 1 164 ? 16.781 -21.655 52.050 1.00 32.12 164 ALA A N 1
ATOM 1323 C CA . ALA A 1 164 ? 16.888 -23.118 52.058 1.00 32.12 164 ALA A CA 1
ATOM 1324 C C . ALA A 1 164 ? 17.020 -23.640 50.612 1.00 32.12 164 ALA A C 1
ATOM 1326 O O . ALA A 1 164 ? 16.557 -22.992 49.671 1.00 32.12 164 ALA A O 1
ATOM 1327 N N . LYS A 1 165 ? 17.665 -24.797 50.436 1.00 35.47 165 LYS A N 1
ATOM 1328 C CA . LYS A 1 165 ? 17.782 -25.533 49.166 1.00 35.47 165 LYS A CA 1
ATOM 1329 C C . LYS A 1 165 ? 17.056 -26.883 49.261 1.00 35.47 165 LYS A C 1
ATOM 1331 O O . LYS A 1 165 ? 16.711 -27.303 50.356 1.00 35.47 165 LYS A O 1
ATOM 1336 N N . GLU A 1 166 ? 16.965 -27.557 48.110 1.00 32.06 166 GLU A N 1
ATOM 1337 C CA . GLU A 1 166 ? 16.954 -29.022 47.946 1.00 32.06 166 GLU A CA 1
ATOM 1338 C C . GLU A 1 166 ? 15.816 -29.815 48.618 1.00 32.06 166 GLU A C 1
ATOM 1340 O O . GLU A 1 166 ? 15.716 -29.941 49.835 1.00 32.06 166 GLU A O 1
ATOM 1345 N N . ASN A 1 167 ? 15.054 -30.533 47.788 1.00 35.12 167 ASN A N 1
ATOM 1346 C CA . ASN A 1 167 ? 15.274 -31.978 47.701 1.00 35.12 167 ASN A CA 1
ATOM 1347 C C . ASN A 1 167 ? 14.846 -32.547 46.339 1.00 35.12 167 ASN A C 1
ATOM 1349 O O . ASN A 1 167 ? 14.021 -31.963 45.636 1.00 35.12 167 ASN A O 1
ATOM 1353 N N . ASP A 1 168 ? 15.450 -33.678 45.982 1.00 32.41 168 ASP A N 1
ATOM 1354 C CA . ASP A 1 168 ? 15.232 -34.412 44.735 1.00 32.41 168 ASP A CA 1
ATOM 1355 C C . ASP A 1 168 ? 13.902 -35.173 44.680 1.00 32.41 168 ASP A C 1
ATOM 1357 O O . ASP A 1 168 ? 13.336 -35.576 45.696 1.00 32.41 168 ASP A O 1
ATOM 1361 N N . SER A 1 169 ? 13.488 -35.513 43.456 1.00 37.28 169 SER A N 1
ATOM 1362 C CA . SER A 1 169 ? 12.819 -36.789 43.154 1.00 37.28 169 SER A CA 1
ATOM 1363 C C . SER A 1 169 ? 13.051 -37.169 41.686 1.00 37.28 169 SER A C 1
ATOM 1365 O O . SER A 1 169 ? 12.305 -36.760 40.798 1.00 37.28 169 SER A O 1
ATOM 1367 N N . LEU A 1 170 ? 14.097 -37.957 41.420 1.00 37.91 170 LEU A N 1
ATOM 1368 C CA . LEU A 1 170 ? 14.347 -38.565 40.107 1.00 37.91 170 LEU A CA 1
ATOM 1369 C C . LEU A 1 170 ? 13.290 -39.631 39.762 1.00 37.91 170 LEU A C 1
ATOM 1371 O O . LEU A 1 170 ? 12.954 -40.464 40.601 1.00 37.91 170 LEU A O 1
ATOM 1375 N N . ALA A 1 171 ? 12.881 -39.693 38.490 1.00 39.22 171 ALA A N 1
ATOM 1376 C CA . ALA A 1 171 ? 12.242 -40.869 37.887 1.00 39.22 171 ALA A CA 1
ATOM 1377 C C . ALA A 1 171 ? 12.520 -40.924 36.368 1.00 39.22 171 ALA A C 1
ATOM 1379 O O . ALA A 1 171 ? 11.702 -40.528 35.542 1.00 39.22 171 ALA A O 1
ATOM 1380 N N . THR A 1 172 ? 13.719 -41.376 36.000 1.00 35.50 172 THR A N 1
ATOM 1381 C CA . THR A 1 172 ? 14.223 -41.420 34.614 1.00 35.50 172 THR A CA 1
ATOM 1382 C C . THR A 1 172 ? 13.709 -42.636 33.834 1.00 35.50 172 THR A C 1
ATOM 1384 O O . THR A 1 172 ? 13.793 -43.750 34.346 1.00 35.50 172 THR A O 1
ATOM 1387 N N . THR A 1 173 ? 13.304 -42.476 32.564 1.00 34.88 173 THR A N 1
ATOM 1388 C CA . THR A 1 173 ? 13.670 -43.389 31.446 1.00 34.88 173 THR A CA 1
ATOM 1389 C C . THR A 1 173 ? 13.256 -42.839 30.069 1.00 34.88 173 THR A C 1
ATOM 1391 O O . THR A 1 173 ? 12.357 -42.012 29.963 1.00 34.88 173 THR A O 1
ATOM 1394 N N . GLU A 1 174 ? 13.960 -43.279 29.018 1.00 39.09 174 GLU A N 1
ATOM 1395 C CA . GLU A 1 174 ? 13.863 -42.770 27.636 1.00 39.09 174 GLU A CA 1
ATOM 1396 C C . GLU A 1 174 ? 13.018 -43.696 26.695 1.00 39.09 174 GLU A C 1
ATOM 1398 O O . GLU A 1 174 ? 12.013 -44.244 27.144 1.00 39.09 174 GLU A O 1
ATOM 1403 N N . PRO A 1 175 ? 13.264 -43.819 25.366 1.00 50.66 175 PRO A N 1
ATOM 1404 C CA . PRO A 1 175 ? 12.521 -43.040 24.375 1.00 50.66 175 PRO A CA 1
ATOM 1405 C C . PRO A 1 175 ? 11.753 -43.900 23.346 1.00 50.66 175 PRO A C 1
ATOM 1407 O O . PRO A 1 175 ? 12.226 -44.943 22.889 1.00 50.66 175 PRO A O 1
ATOM 1410 N N . VAL A 1 176 ? 10.591 -43.427 22.873 1.00 37.47 176 VAL A N 1
ATOM 1411 C CA . VAL A 1 176 ? 9.789 -44.163 21.871 1.00 37.47 176 VAL A CA 1
ATOM 1412 C C . VAL A 1 176 ? 10.028 -43.655 20.443 1.00 37.47 176 VAL A C 1
ATOM 1414 O O . VAL A 1 176 ? 9.604 -42.575 20.042 1.00 37.47 176 VAL A O 1
ATOM 1417 N N . THR A 1 177 ? 10.700 -44.502 19.663 1.00 32.25 177 THR A N 1
ATOM 1418 C CA . THR A 1 177 ? 11.127 -44.327 18.263 1.00 32.25 177 THR A CA 1
ATOM 1419 C C . THR A 1 177 ? 10.031 -43.962 17.250 1.00 32.25 177 THR A C 1
ATOM 1421 O O . THR A 1 177 ? 8.925 -44.504 17.307 1.00 32.25 177 THR A O 1
ATOM 1424 N N . LEU A 1 178 ? 10.407 -43.235 16.185 1.00 44.16 178 LEU A N 1
ATOM 1425 C CA . LEU A 1 178 ? 9.655 -43.194 14.919 1.00 44.16 178 LEU A CA 1
ATOM 1426 C C . LEU A 1 178 ? 9.414 -44.613 14.367 1.00 44.16 178 LEU A C 1
ATOM 1428 O O . LEU A 1 178 ? 10.380 -45.340 14.128 1.00 44.16 178 LEU A O 1
ATOM 1432 N N . LYS A 1 179 ? 8.168 -44.956 13.997 1.00 33.59 179 LYS A N 1
ATOM 1433 C CA . LYS A 1 179 ? 7.896 -46.035 13.022 1.00 33.59 179 LYS A CA 1
ATOM 1434 C C . LYS A 1 179 ? 6.824 -45.683 11.985 1.00 33.59 179 LYS A C 1
ATOM 1436 O O . LYS A 1 179 ? 5.626 -45.856 12.186 1.00 33.59 179 LYS A O 1
ATOM 1441 N N . ASN A 1 180 ? 7.336 -45.278 10.822 1.00 42.75 180 ASN A N 1
ATOM 1442 C CA . ASN A 1 180 ? 6.765 -45.458 9.483 1.00 42.75 180 ASN A CA 1
ATOM 1443 C C . ASN A 1 180 ? 5.885 -46.726 9.364 1.00 42.75 180 ASN A C 1
ATOM 1445 O O . ASN A 1 180 ? 6.302 -47.808 9.782 1.00 42.75 180 ASN A O 1
ATOM 1449 N N . LYS A 1 181 ? 4.698 -46.611 8.744 1.00 36.38 181 LYS A N 1
ATOM 1450 C CA . LYS A 1 181 ? 3.768 -47.737 8.549 1.00 36.38 181 LYS A CA 1
ATOM 1451 C C . LYS A 1 181 ? 3.086 -47.747 7.173 1.00 36.38 181 LYS A C 1
ATOM 1453 O O . LYS A 1 181 ? 1.867 -47.638 7.067 1.00 36.38 181 LYS A O 1
ATOM 1458 N N . ARG A 1 182 ? 3.864 -47.972 6.107 1.00 48.00 182 ARG A N 1
ATOM 1459 C CA . ARG A 1 182 ? 3.316 -48.525 4.850 1.00 48.00 182 ARG A CA 1
ATOM 1460 C C . ARG A 1 182 ? 2.655 -49.891 5.119 1.00 48.00 182 ARG A C 1
ATOM 1462 O O . ARG A 1 182 ? 3.203 -50.701 5.866 1.00 48.00 182 ARG A O 1
ATOM 1469 N N . ARG A 1 183 ? 1.528 -50.182 4.462 1.00 37.62 183 ARG A N 1
ATOM 1470 C CA . ARG A 1 183 ? 0.959 -51.538 4.299 1.00 37.62 183 ARG A CA 1
ATOM 1471 C C . ARG A 1 183 ? 0.376 -51.704 2.878 1.00 37.62 183 ARG A C 1
ATOM 1473 O O . ARG A 1 183 ? 0.263 -50.698 2.182 1.00 37.62 183 ARG A O 1
ATOM 1480 N N . PRO A 1 184 ? 0.206 -52.945 2.379 1.00 49.56 184 PRO A N 1
ATOM 1481 C CA . PRO A 1 184 ? 0.841 -53.286 1.104 1.00 49.56 184 PRO A CA 1
ATOM 1482 C C . PRO A 1 184 ? -0.115 -53.599 -0.056 1.00 49.56 184 PRO A C 1
ATOM 1484 O O . PRO A 1 184 ? -1.322 -53.746 0.118 1.00 49.56 184 PRO A O 1
ATOM 1487 N N . LEU A 1 185 ? 0.495 -53.802 -1.230 1.00 40.72 185 LEU A N 1
ATOM 1488 C CA . LEU A 1 185 ? -0.055 -54.594 -2.332 1.00 40.72 185 LEU A CA 1
ATOM 1489 C C . LEU A 1 185 ? -0.631 -55.935 -1.840 1.00 40.72 185 LEU A C 1
ATOM 1491 O O . LEU A 1 185 ? -0.084 -56.565 -0.932 1.00 40.72 185 LEU A O 1
ATOM 1495 N N . ARG A 1 186 ? -1.660 -56.424 -2.539 1.00 40.41 186 ARG A N 1
ATOM 1496 C CA . ARG A 1 186 ? -1.995 -57.852 -2.594 1.00 40.41 186 ARG A CA 1
ATOM 1497 C C . ARG A 1 186 ? -2.209 -58.268 -4.050 1.00 40.41 186 ARG A C 1
ATOM 1499 O O . ARG A 1 186 ? -2.385 -57.423 -4.922 1.00 40.41 186 ARG A O 1
ATOM 1506 N N . GLU A 1 187 ? -2.098 -59.563 -4.305 1.00 37.53 187 GLU A N 1
ATOM 1507 C CA . GLU A 1 187 ? -1.617 -60.112 -5.571 1.00 37.53 187 GLU A CA 1
ATOM 1508 C C . GLU A 1 187 ? -2.520 -61.252 -6.081 1.00 37.53 187 GLU A C 1
ATOM 1510 O O . GLU A 1 187 ? -3.192 -61.909 -5.290 1.00 37.53 187 GLU A O 1
ATOM 1515 N N . ASN A 1 188 ? -2.415 -61.536 -7.384 1.00 35.06 188 ASN A N 1
ATOM 1516 C CA . ASN A 1 188 ? -2.661 -62.837 -8.026 1.00 35.06 188 ASN A CA 1
ATOM 1517 C C . ASN A 1 188 ? -4.109 -63.382 -8.116 1.00 35.06 188 ASN A C 1
ATOM 1519 O O . ASN A 1 188 ? -4.624 -63.993 -7.180 1.00 35.06 188 ASN A O 1
ATOM 1523 N N . GLN A 1 189 ? -4.695 -63.289 -9.322 1.00 36.88 189 GLN A N 1
ATOM 1524 C CA . GLN A 1 189 ? -5.130 -64.418 -10.189 1.00 36.88 189 GLN A CA 1
ATOM 1525 C C . GLN A 1 189 ? -5.840 -63.836 -11.435 1.00 36.88 189 GLN A C 1
ATOM 1527 O O . GLN A 1 189 ? -6.739 -63.017 -11.298 1.00 36.88 189 GLN A O 1
ATOM 1532 N N . ARG A 1 190 ? -5.327 -63.989 -12.666 1.00 37.19 190 ARG A N 1
ATOM 1533 C CA . ARG A 1 190 ? -5.206 -65.189 -13.533 1.00 37.19 190 ARG A CA 1
ATOM 1534 C C . ARG A 1 190 ? -6.530 -65.635 -14.185 1.00 37.19 190 ARG A C 1
ATOM 1536 O O . ARG A 1 190 ? -7.331 -66.307 -13.559 1.00 37.19 190 ARG A O 1
ATOM 1543 N N . GLU A 1 191 ? -6.658 -65.226 -15.453 1.00 41.72 191 GLU A N 1
ATOM 1544 C CA . GLU A 1 191 ? -7.190 -65.901 -16.661 1.00 41.72 191 GLU A CA 1
ATOM 1545 C C . GLU A 1 191 ? -8.050 -67.186 -16.558 1.00 41.72 191 GLU A C 1
ATOM 1547 O O . GLU A 1 191 ? -7.783 -68.065 -15.739 1.00 41.72 191 GLU A O 1
ATOM 1552 N N . PRO A 1 192 ? -8.969 -67.386 -17.530 1.00 53.50 192 PRO A N 1
ATOM 1553 C CA . PRO A 1 192 ? -8.595 -68.322 -18.605 1.00 53.50 192 PRO A CA 1
ATOM 1554 C C . PRO A 1 192 ? -8.990 -67.927 -20.048 1.00 53.50 192 PRO A C 1
ATOM 1556 O O . PRO A 1 192 ? -10.136 -67.600 -20.337 1.00 53.50 192 PRO A O 1
ATOM 1559 N N . LEU A 1 193 ? -8.007 -68.044 -20.948 1.00 43.53 193 LEU A N 1
ATOM 1560 C CA . LEU A 1 193 ? -7.969 -68.714 -22.261 1.00 43.53 193 LEU A CA 1
ATOM 1561 C C . LEU A 1 193 ? -9.270 -69.039 -23.047 1.00 43.53 193 LEU A C 1
ATOM 1563 O O . LEU A 1 193 ? -10.248 -69.522 -22.487 1.00 43.53 193 LEU A O 1
ATOM 1567 N N . ARG A 1 194 ? -9.111 -69.052 -24.391 1.00 39.91 194 ARG A N 1
ATOM 1568 C CA . ARG A 1 194 ? -9.956 -69.678 -25.455 1.00 39.91 194 ARG A CA 1
ATOM 1569 C C . ARG A 1 194 ? -11.182 -68.884 -25.947 1.00 39.91 194 ARG A C 1
ATOM 1571 O O . ARG A 1 194 ? -11.792 -68.140 -25.201 1.00 39.91 194 ARG A O 1
ATOM 1578 N N . GLU A 1 195 ? -11.629 -69.021 -27.203 1.00 34.75 195 GLU A N 1
ATOM 1579 C CA . GLU A 1 195 ? -11.034 -69.602 -28.431 1.00 34.75 195 GLU A CA 1
ATOM 1580 C C . GLU A 1 195 ? -11.895 -69.195 -29.643 1.00 34.75 195 GLU A C 1
ATOM 1582 O O . GLU A 1 195 ? -13.116 -69.320 -29.585 1.00 34.75 195 GLU A O 1
ATOM 1587 N N . ASN A 1 196 ? -11.297 -68.763 -30.765 1.00 39.19 196 ASN A N 1
ATOM 1588 C CA . ASN A 1 196 ? -11.956 -68.910 -32.070 1.00 39.19 196 ASN A CA 1
ATOM 1589 C C . ASN A 1 196 ? -10.987 -68.917 -33.267 1.00 39.19 196 ASN A C 1
ATOM 1591 O O . ASN A 1 196 ? -9.999 -68.189 -33.319 1.00 39.19 196 ASN A O 1
ATOM 1595 N N . LEU A 1 197 ? -11.275 -69.801 -34.222 1.00 42.25 197 LEU A N 1
ATOM 1596 C CA . LEU A 1 197 ? -10.368 -70.301 -35.265 1.00 42.25 197 LEU A CA 1
ATOM 1597 C C . LEU A 1 197 ? -10.748 -69.816 -36.681 1.00 42.25 197 LEU A C 1
ATOM 1599 O O . LEU A 1 197 ? -11.913 -69.534 -36.940 1.00 42.25 197 LEU A O 1
ATOM 1603 N N . ARG A 1 198 ? -9.807 -69.982 -37.641 1.00 38.28 198 ARG A N 1
ATOM 1604 C CA . ARG A 1 198 ? -10.013 -70.015 -39.125 1.00 38.28 198 ARG A CA 1
ATOM 1605 C C . ARG A 1 198 ? -10.295 -68.625 -39.767 1.00 38.28 198 ARG A C 1
ATOM 1607 O O . ARG A 1 198 ? -10.722 -67.722 -39.073 1.00 38.28 198 ARG A O 1
ATOM 1614 N N . ARG A 1 199 ? -10.063 -68.319 -41.066 1.00 37.12 199 ARG A N 1
ATOM 1615 C CA . ARG A 1 199 ? -9.843 -69.033 -42.375 1.00 37.12 199 ARG A CA 1
ATOM 1616 C C . ARG A 1 199 ? -9.169 -68.006 -43.372 1.00 37.12 199 ARG A C 1
ATOM 1618 O O . ARG A 1 199 ? -9.043 -66.858 -42.985 1.00 37.12 199 ARG A O 1
ATOM 1625 N N . ARG A 1 200 ? -8.710 -68.209 -44.636 1.00 38.81 200 ARG A N 1
ATOM 1626 C CA . ARG A 1 200 ? -8.628 -69.345 -45.604 1.00 38.81 200 ARG A CA 1
ATOM 1627 C C . ARG A 1 200 ? -7.494 -69.229 -46.699 1.00 38.81 200 ARG A C 1
ATOM 1629 O O . ARG A 1 200 ? -7.719 -69.753 -47.785 1.00 38.81 200 ARG A O 1
ATOM 1636 N N . ARG A 1 201 ? -6.276 -68.688 -46.432 1.00 43.69 201 ARG A N 1
ATOM 1637 C CA . ARG A 1 201 ? -5.010 -68.742 -47.276 1.00 43.69 201 ARG A CA 1
ATOM 1638 C C . ARG A 1 201 ? -4.697 -67.603 -48.301 1.00 43.69 201 ARG A C 1
ATOM 1640 O O . ARG A 1 201 ? -5.620 -66.951 -48.771 1.00 43.69 201 ARG A O 1
ATOM 1647 N N . PRO A 1 202 ? -3.408 -67.433 -48.717 1.00 59.00 202 PRO A N 1
ATOM 1648 C CA . PRO A 1 202 ? -2.950 -66.567 -49.828 1.00 59.00 202 PRO A CA 1
ATOM 1649 C C . PRO A 1 202 ? -2.789 -67.309 -51.181 1.00 59.00 202 PRO A C 1
ATOM 1651 O O . PRO A 1 202 ? -2.877 -68.538 -51.227 1.00 59.00 202 PRO A O 1
ATOM 1654 N N . LYS A 1 203 ? -2.438 -66.594 -52.272 1.00 39.12 203 LYS A N 1
ATOM 1655 C CA . LYS A 1 203 ? -1.903 -67.166 -53.536 1.00 39.12 203 LYS A CA 1
ATOM 1656 C C . LYS A 1 203 ? -0.947 -66.205 -54.281 1.00 39.12 203 LYS A C 1
ATOM 1658 O O . LYS A 1 203 ? -1.000 -65.000 -54.082 1.00 39.12 203 LYS A O 1
ATOM 1663 N N . LYS A 1 204 ? -0.052 -66.768 -55.111 1.00 42.62 204 LYS A N 1
ATOM 1664 C CA . LYS A 1 204 ? 1.006 -66.087 -55.903 1.00 42.62 204 LYS A CA 1
ATOM 1665 C C . LYS A 1 204 ? 0.726 -66.170 -57.423 1.00 42.62 204 LYS A C 1
ATOM 1667 O O . LYS A 1 204 ? -0.138 -66.947 -57.825 1.00 42.62 204 LYS A O 1
ATOM 1672 N N . LYS A 1 205 ? 1.637 -65.569 -58.217 1.00 37.91 205 LYS A N 1
ATOM 1673 C CA . LYS A 1 205 ? 1.867 -65.680 -59.686 1.00 37.91 205 LYS A CA 1
ATOM 1674 C C . LYS A 1 205 ? 1.095 -64.635 -60.528 1.00 37.91 205 LYS A C 1
ATOM 1676 O O . LYS A 1 205 ? 0.042 -64.195 -60.099 1.00 37.91 205 LYS A O 1
ATOM 1681 N N . ALA A 1 206 ? 1.575 -64.192 -61.700 1.00 39.72 206 ALA A N 1
ATOM 1682 C CA . ALA A 1 206 ? 2.760 -64.609 -62.475 1.00 39.72 206 ALA A CA 1
ATOM 1683 C C . ALA A 1 206 ? 3.499 -63.423 -63.139 1.00 39.72 206 ALA A C 1
ATOM 1685 O O . ALA A 1 206 ? 2.907 -62.382 -63.392 1.00 39.72 206 ALA A O 1
ATOM 1686 N N . VAL A 1 207 ? 4.772 -63.630 -63.500 1.00 48.34 207 VAL A N 1
ATOM 1687 C CA . VAL A 1 207 ? 5.526 -62.773 -64.437 1.00 48.34 207 VAL A CA 1
ATOM 1688 C C . VAL A 1 207 ? 5.425 -63.363 -65.848 1.00 48.34 207 VAL A C 1
ATOM 1690 O O . VAL A 1 207 ? 5.546 -64.580 -66.003 1.00 48.34 207 VAL A O 1
ATOM 1693 N N . LYS A 1 208 ? 5.314 -62.517 -66.879 1.00 36.75 208 LYS A N 1
ATOM 1694 C CA . LYS A 1 208 ? 5.753 -62.842 -68.249 1.00 36.75 208 LYS A CA 1
ATOM 1695 C C . LYS A 1 208 ? 6.631 -61.720 -68.821 1.00 36.75 208 LYS A C 1
ATOM 1697 O O . LYS A 1 208 ? 6.695 -60.626 -68.268 1.00 36.75 208 LYS A O 1
ATOM 1702 N N . LYS A 1 209 ? 7.403 -62.071 -69.850 1.00 42.00 209 LYS A N 1
ATOM 1703 C CA . LYS A 1 209 ? 8.529 -61.316 -70.428 1.00 42.00 209 LYS A CA 1
ATOM 1704 C C . LYS A 1 209 ? 8.164 -60.720 -71.801 1.00 42.00 209 LYS A C 1
ATOM 1706 O O . LYS A 1 209 ? 7.086 -60.989 -72.314 1.00 42.00 209 LYS A O 1
ATOM 1711 N N . GLN A 1 210 ? 9.166 -60.052 -72.387 1.00 39.53 210 GLN A N 1
ATOM 1712 C CA . GLN A 1 210 ? 9.296 -59.590 -73.780 1.00 39.53 210 GLN A CA 1
ATOM 1713 C C . GLN A 1 210 ? 8.617 -58.226 -74.064 1.00 39.53 210 GLN A C 1
ATOM 1715 O O . GLN A 1 210 ? 7.566 -57.934 -73.514 1.00 39.53 210 GLN A O 1
ATOM 1720 N N . GLU A 1 211 ? 9.222 -57.305 -74.830 1.00 36.16 211 GLU A N 1
ATOM 1721 C CA . GLU A 1 211 ? 10.499 -57.397 -75.566 1.00 36.16 211 GLU A CA 1
ATOM 1722 C C . GLU A 1 211 ? 11.265 -56.062 -75.679 1.00 36.16 211 GLU A C 1
ATOM 1724 O O . GLU A 1 211 ? 10.766 -55.000 -75.318 1.00 36.16 211 GLU A O 1
ATOM 1729 N N . LYS A 1 212 ? 12.513 -56.118 -76.172 1.00 45.66 212 LYS A N 1
ATOM 1730 C CA . LYS A 1 212 ? 13.325 -54.941 -76.532 1.00 45.66 212 LYS A CA 1
ATOM 1731 C C . LYS A 1 212 ? 13.609 -54.950 -78.034 1.00 45.66 212 LYS A C 1
ATOM 1733 O O . LYS A 1 212 ? 14.166 -55.935 -78.513 1.00 45.66 212 LYS A O 1
ATOM 1738 N N . PRO A 1 213 ? 13.490 -53.797 -78.706 1.00 41.72 213 PRO A N 1
ATOM 1739 C CA . PRO A 1 213 ? 14.449 -53.432 -79.746 1.00 41.72 213 PRO A CA 1
ATOM 1740 C C . PRO A 1 213 ? 15.350 -52.266 -79.314 1.00 41.72 213 PRO A C 1
ATOM 1742 O O . PRO A 1 213 ? 15.038 -51.472 -78.428 1.00 41.72 213 PRO A O 1
ATOM 1745 N N . LYS A 1 214 ? 16.518 -52.171 -79.951 1.00 45.12 214 LYS A N 1
ATOM 1746 C CA . LYS A 1 214 ? 17.562 -51.178 -79.658 1.00 45.12 214 LYS A CA 1
ATOM 1747 C C . LYS A 1 214 ? 17.411 -49.977 -80.601 1.00 45.12 214 LYS A C 1
ATOM 1749 O O . LYS A 1 214 ? 17.457 -50.182 -81.809 1.00 45.12 214 LYS A O 1
ATOM 1754 N N . ARG A 1 215 ? 17.444 -48.735 -80.101 1.00 41.03 215 ARG A N 1
ATOM 1755 C CA . ARG A 1 215 ? 18.054 -47.605 -80.841 1.00 41.03 215 ARG A CA 1
ATOM 1756 C C . ARG A 1 215 ? 18.949 -46.777 -79.910 1.00 41.03 215 ARG A C 1
ATOM 1758 O O . ARG A 1 215 ? 18.503 -46.246 -78.898 1.00 41.03 215 ARG A O 1
ATOM 1765 N N . LYS A 1 216 ? 20.250 -46.758 -80.227 1.00 48.38 216 LYS A N 1
ATOM 1766 C CA . LYS A 1 216 ? 21.314 -46.062 -79.476 1.00 48.38 216 LYS A CA 1
ATOM 1767 C C . LYS A 1 216 ? 21.385 -44.570 -79.875 1.00 48.38 216 LYS A C 1
ATOM 1769 O O . LYS A 1 216 ? 20.769 -44.157 -80.847 1.00 48.38 216 LYS A O 1
ATOM 1774 N N . LYS A 1 217 ? 22.225 -43.798 -79.167 1.00 54.16 217 LYS A N 1
ATOM 1775 C CA . LYS A 1 217 ? 22.791 -42.497 -79.602 1.00 54.16 217 LYS A CA 1
ATOM 1776 C C . LYS A 1 217 ? 21.807 -41.334 -79.898 1.00 54.16 217 LYS A C 1
ATOM 1778 O O . LYS A 1 217 ? 21.989 -40.618 -80.873 1.00 54.16 217 LYS A O 1
ATOM 1783 N N . ARG A 1 218 ? 20.839 -41.046 -79.010 1.00 51.97 218 ARG A N 1
ATOM 1784 C CA . ARG A 1 218 ? 20.240 -39.680 -78.929 1.00 51.97 218 ARG A CA 1
ATOM 1785 C C . ARG A 1 218 ? 19.876 -39.146 -77.529 1.00 51.97 218 ARG A C 1
ATOM 1787 O O . ARG A 1 218 ? 19.445 -38.009 -77.427 1.00 51.97 218 ARG A O 1
ATOM 1794 N N . ARG A 1 219 ? 20.086 -39.914 -76.446 1.00 51.06 219 ARG A N 1
ATOM 1795 C CA . ARG A 1 219 ? 19.755 -39.492 -75.060 1.00 51.06 219 ARG A CA 1
ATOM 1796 C C . ARG A 1 219 ? 20.933 -38.972 -74.217 1.00 51.06 219 ARG A C 1
ATOM 1798 O O . ARG A 1 219 ? 20.696 -38.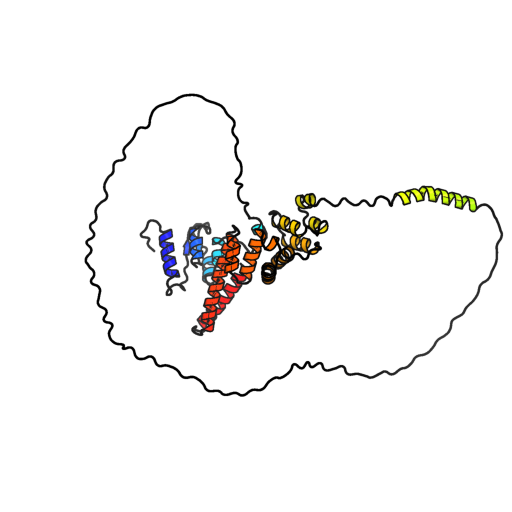447 -73.141 1.00 51.06 219 ARG A O 1
ATOM 1805 N N . VAL A 1 220 ? 22.179 -39.074 -74.694 1.00 53.94 220 VAL A N 1
ATOM 1806 C CA . VAL A 1 220 ? 23.361 -38.575 -73.952 1.00 53.94 220 VAL A CA 1
ATOM 1807 C C . VAL A 1 220 ? 23.481 -37.050 -74.055 1.00 53.94 220 VAL A C 1
ATOM 1809 O O . VAL A 1 220 ? 23.643 -36.386 -73.040 1.00 53.94 220 VAL A O 1
ATOM 1812 N N . ALA A 1 221 ? 23.300 -36.481 -75.253 1.00 51.47 221 ALA A N 1
ATOM 1813 C CA . ALA A 1 221 ? 23.338 -35.029 -75.460 1.00 51.47 221 ALA A CA 1
ATOM 1814 C C . ALA A 1 221 ? 22.271 -34.277 -74.637 1.00 51.47 221 ALA A C 1
ATOM 1816 O O . ALA A 1 221 ? 22.554 -33.213 -74.098 1.00 51.47 221 ALA A O 1
ATOM 1817 N N . LEU A 1 222 ? 21.075 -34.861 -74.475 1.00 50.41 222 LEU A N 1
ATOM 1818 C CA . LEU A 1 222 ? 20.011 -34.272 -73.655 1.00 50.41 222 LEU A CA 1
ATOM 1819 C C . LEU A 1 222 ? 20.401 -34.198 -72.167 1.00 50.41 222 LEU A C 1
ATOM 1821 O O . LEU A 1 222 ? 20.107 -33.208 -71.509 1.00 50.41 222 LEU A O 1
ATOM 1825 N N . LEU A 1 223 ? 21.098 -35.216 -71.647 1.00 52.09 223 LEU A N 1
ATOM 1826 C CA . LEU A 1 223 ? 21.568 -35.233 -70.257 1.00 52.09 223 LEU A CA 1
ATOM 1827 C C . LEU A 1 223 ? 22.702 -34.226 -70.017 1.00 52.09 223 LEU A C 1
ATOM 1829 O O . LEU A 1 223 ? 22.712 -33.582 -68.974 1.00 52.09 223 LEU A O 1
ATOM 1833 N N . VAL A 1 224 ? 23.606 -34.029 -70.984 1.00 58.47 224 VAL A N 1
ATOM 1834 C CA . VAL A 1 224 ? 24.651 -32.989 -70.901 1.00 58.47 224 VAL A CA 1
ATOM 1835 C C . VAL A 1 224 ? 24.045 -31.582 -70.981 1.00 58.47 224 VAL A C 1
ATOM 1837 O O . VAL A 1 224 ? 24.430 -30.710 -70.207 1.00 58.47 224 VAL A O 1
ATOM 1840 N N . GLY A 1 225 ? 23.048 -31.365 -71.847 1.00 56.72 225 GLY A N 1
ATOM 1841 C CA . GLY A 1 225 ? 22.313 -30.097 -71.912 1.00 56.72 225 GLY A CA 1
ATOM 1842 C C . GLY A 1 225 ? 21.581 -29.771 -70.606 1.00 56.72 225 GLY A C 1
ATOM 1843 O O . GLY A 1 225 ? 21.713 -28.666 -70.087 1.00 56.72 225 GLY A O 1
ATOM 1844 N N . ILE A 1 226 ? 20.880 -30.751 -70.023 1.00 58.06 226 ILE A N 1
ATOM 1845 C CA . ILE A 1 226 ? 20.218 -30.593 -68.719 1.00 58.06 226 ILE A CA 1
ATOM 1846 C C . ILE A 1 226 ? 21.246 -30.351 -67.602 1.00 58.06 226 ILE A C 1
ATOM 1848 O O . ILE A 1 226 ? 20.999 -29.507 -66.749 1.00 58.06 226 ILE A O 1
ATOM 1852 N N . ALA A 1 227 ? 22.410 -31.010 -67.621 1.00 58.62 227 ALA A N 1
ATOM 1853 C CA . ALA A 1 227 ? 23.474 -30.773 -66.642 1.00 58.62 227 ALA A CA 1
ATOM 1854 C C . ALA A 1 227 ? 24.065 -29.351 -66.728 1.00 58.62 227 ALA A C 1
ATOM 1856 O O . ALA A 1 227 ? 24.313 -28.736 -65.694 1.00 58.62 227 ALA A O 1
ATOM 1857 N N . LEU A 1 228 ? 24.241 -28.795 -67.932 1.00 57.03 228 LEU A N 1
ATOM 1858 C CA . LEU A 1 228 ? 24.719 -27.417 -68.110 1.00 57.03 228 LEU A CA 1
ATOM 1859 C C . LEU A 1 228 ? 23.670 -26.374 -67.697 1.00 57.03 228 LEU A C 1
ATOM 1861 O O . LEU A 1 228 ? 24.006 -25.423 -66.993 1.00 57.03 228 LEU A O 1
ATOM 1865 N N . VAL A 1 229 ? 22.393 -26.578 -68.034 1.00 58.31 229 VAL A N 1
ATOM 1866 C CA . VAL A 1 229 ? 21.301 -25.720 -67.533 1.00 58.31 229 VAL A CA 1
ATOM 1867 C C . VAL A 1 229 ? 21.181 -25.830 -66.006 1.00 58.31 229 VAL A C 1
ATOM 1869 O O . VAL A 1 229 ? 21.000 -24.817 -65.334 1.00 58.31 229 VAL A O 1
ATOM 1872 N N . ALA A 1 230 ? 21.371 -27.021 -65.432 1.00 57.50 230 ALA A N 1
ATOM 1873 C CA . ALA A 1 230 ? 21.400 -27.228 -63.984 1.00 57.50 230 ALA A CA 1
ATOM 1874 C C . ALA A 1 230 ? 22.636 -26.618 -63.296 1.00 57.50 230 ALA A C 1
ATOM 1876 O O . ALA A 1 230 ? 22.540 -26.260 -62.128 1.00 57.50 230 ALA A O 1
ATOM 1877 N N . LEU A 1 231 ? 23.765 -26.429 -63.986 1.00 56.00 231 LEU A N 1
ATOM 1878 C CA . LEU A 1 231 ? 24.908 -25.668 -63.461 1.00 56.00 231 LEU A CA 1
ATOM 1879 C C . LEU A 1 231 ? 24.650 -24.152 -63.499 1.00 56.00 231 LEU A C 1
ATOM 1881 O O . LEU A 1 231 ? 24.949 -23.454 -62.529 1.00 56.00 231 LEU A O 1
ATOM 1885 N N . ILE A 1 232 ? 24.023 -23.645 -64.564 1.00 57.84 232 ILE A N 1
ATOM 1886 C CA . ILE A 1 232 ? 23.705 -22.214 -64.712 1.00 57.84 232 ILE A CA 1
ATOM 1887 C C . ILE A 1 232 ? 22.576 -21.786 -63.755 1.00 57.84 232 ILE A C 1
ATOM 1889 O O . ILE A 1 232 ? 22.689 -20.749 -63.112 1.00 57.84 232 ILE A O 1
ATOM 1893 N N . PHE A 1 233 ? 21.530 -22.598 -63.563 1.00 54.09 233 PHE A N 1
ATOM 1894 C CA . PHE A 1 233 ? 20.480 -22.313 -62.569 1.00 54.09 233 PHE A CA 1
ATOM 1895 C C . PHE A 1 233 ? 20.810 -22.812 -61.151 1.00 54.09 233 PHE A C 1
ATOM 1897 O O . PHE A 1 233 ? 20.322 -22.249 -60.172 1.00 54.09 233 PHE A O 1
ATOM 1904 N N . GLY A 1 234 ? 21.654 -23.837 -61.004 1.00 46.94 234 GLY A N 1
ATOM 1905 C CA . GLY A 1 234 ? 22.090 -24.349 -59.699 1.00 46.94 234 GLY A CA 1
ATOM 1906 C C . GLY A 1 234 ? 23.073 -23.422 -58.985 1.00 46.94 234 GLY A C 1
ATOM 1907 O O . GLY A 1 234 ? 22.991 -23.265 -57.767 1.00 46.94 234 GLY A O 1
ATOM 1908 N N . SER A 1 235 ? 23.945 -22.733 -59.725 1.00 47.25 235 SER A N 1
ATOM 1909 C CA . SER A 1 235 ? 24.857 -21.728 -59.154 1.00 47.25 235 SER A CA 1
ATOM 1910 C C . SER A 1 235 ? 24.114 -20.532 -58.536 1.00 47.25 235 SER A C 1
ATOM 1912 O O . SER A 1 235 ? 24.517 -20.051 -57.477 1.00 47.25 235 SER A O 1
ATOM 1914 N N . ILE A 1 236 ? 22.955 -20.144 -59.088 1.00 51.06 236 ILE A N 1
ATOM 1915 C CA . ILE A 1 236 ? 22.057 -19.130 -58.498 1.00 51.06 236 ILE A CA 1
ATOM 1916 C C . ILE A 1 236 ? 21.508 -19.583 -57.128 1.00 51.06 236 ILE A C 1
ATOM 1918 O O . ILE A 1 236 ? 21.289 -18.756 -56.244 1.00 51.06 236 ILE A O 1
ATOM 1922 N N . LYS A 1 237 ? 21.326 -20.893 -56.900 1.00 48.56 237 LYS A N 1
ATOM 1923 C CA . LYS A 1 237 ? 20.898 -21.421 -55.592 1.00 48.56 237 LYS A CA 1
ATOM 1924 C C . LYS A 1 237 ? 22.025 -21.474 -54.562 1.00 48.56 237 LYS A C 1
ATOM 1926 O O . LYS A 1 237 ? 21.761 -21.191 -53.396 1.00 48.56 237 LYS A O 1
ATOM 1931 N N . VAL A 1 238 ? 23.266 -21.756 -54.960 1.00 50.22 238 VAL A N 1
ATOM 1932 C CA . VAL A 1 238 ? 24.407 -21.773 -54.020 1.00 50.22 238 VAL A CA 1
ATOM 1933 C C . VAL A 1 238 ? 24.751 -20.360 -53.529 1.00 50.22 238 VAL A C 1
ATOM 1935 O O . VAL A 1 238 ? 25.033 -20.184 -52.346 1.00 50.22 238 VAL A O 1
ATOM 1938 N N . LEU A 1 239 ? 24.593 -19.327 -54.367 1.00 46.78 239 LEU A N 1
ATOM 1939 C CA . LEU A 1 239 ? 24.726 -17.928 -53.930 1.00 46.78 239 LEU A CA 1
ATOM 1940 C C . LEU A 1 239 ? 23.545 -17.408 -53.077 1.00 46.78 239 LEU A C 1
ATOM 1942 O O . LEU A 1 239 ? 23.582 -16.268 -52.625 1.00 46.78 239 LEU A O 1
ATOM 1946 N N . SER A 1 240 ? 22.526 -18.236 -52.801 1.00 45.62 240 SER A N 1
ATOM 1947 C CA . SER A 1 240 ? 21.409 -17.909 -51.891 1.00 45.62 240 SER A CA 1
ATOM 1948 C C . SER A 1 240 ? 21.564 -18.468 -50.464 1.00 45.62 240 SER A C 1
ATOM 1950 O O . SER A 1 240 ? 20.660 -18.326 -49.645 1.00 45.62 240 SER A O 1
ATOM 1952 N N . TRP A 1 241 ? 22.722 -19.058 -50.140 1.00 45.53 241 TRP A N 1
ATOM 1953 C CA . TRP A 1 241 ? 23.092 -19.509 -48.785 1.00 45.53 241 TRP A CA 1
ATOM 1954 C C . TRP A 1 241 ? 24.141 -18.613 -48.090 1.00 45.53 241 TRP A C 1
ATOM 1956 O O . TRP A 1 241 ? 24.688 -18.991 -47.059 1.00 45.53 241 TRP A O 1
ATOM 1966 N N . GLY A 1 242 ? 24.405 -17.413 -48.625 1.00 48.03 242 GLY A N 1
ATOM 1967 C CA . GLY A 1 242 ? 25.374 -16.448 -48.074 1.00 48.03 242 GLY A CA 1
ATOM 1968 C C . GLY A 1 242 ? 24.776 -15.248 -47.327 1.00 48.03 242 GLY A C 1
ATOM 1969 O O . GLY A 1 242 ? 25.523 -14.416 -46.824 1.00 48.03 242 GLY A O 1
ATOM 1970 N N . SER A 1 243 ? 23.448 -15.126 -47.259 1.00 47.62 243 SER A N 1
ATOM 1971 C CA . SER A 1 243 ? 22.775 -14.003 -46.595 1.00 47.62 243 SER A CA 1
ATOM 1972 C C . SER A 1 243 ? 21.426 -14.410 -46.005 1.00 47.62 243 SER A C 1
ATOM 1974 O O . SER A 1 243 ? 20.354 -13.991 -46.444 1.00 47.62 243 SER A O 1
ATOM 1976 N N . SER A 1 244 ? 21.482 -15.160 -44.902 1.00 46.47 244 SER A N 1
ATOM 1977 C CA . SER A 1 244 ? 20.473 -14.972 -43.859 1.00 46.47 244 SER A CA 1
ATOM 1978 C C . SER A 1 244 ? 20.433 -13.480 -43.539 1.00 46.47 244 SER A C 1
ATOM 1980 O O . SER A 1 244 ? 21.410 -12.952 -43.006 1.00 46.47 244 SER A O 1
ATOM 1982 N N . LEU A 1 245 ? 19.333 -12.789 -43.859 1.00 46.94 245 LEU A N 1
ATOM 1983 C CA . LEU A 1 245 ? 19.093 -11.460 -43.306 1.00 46.94 245 LEU A CA 1
ATOM 1984 C C . LEU A 1 245 ? 18.875 -11.638 -41.803 1.00 46.94 245 LEU A C 1
ATOM 1986 O O . LEU A 1 245 ? 17.746 -11.801 -41.334 1.00 46.94 245 LEU A O 1
ATOM 1990 N N . VAL A 1 246 ? 19.980 -11.606 -41.058 1.00 52.12 246 VAL A N 1
ATOM 1991 C CA . VAL A 1 246 ? 19.986 -11.280 -39.638 1.00 52.12 246 VAL A CA 1
ATOM 1992 C C . VAL A 1 246 ? 19.362 -9.895 -39.562 1.00 52.12 246 VAL A C 1
ATOM 1994 O O . VAL A 1 246 ? 20.026 -8.892 -39.817 1.00 52.12 246 VAL A O 1
ATOM 1997 N N . LYS A 1 247 ? 18.047 -9.849 -39.308 1.00 59.97 247 LYS A N 1
ATOM 1998 C CA . LYS A 1 247 ? 17.344 -8.603 -39.004 1.00 59.97 247 LYS A CA 1
ATOM 1999 C C . LYS A 1 247 ? 18.147 -7.969 -37.870 1.00 59.97 247 LYS A C 1
ATOM 2001 O O . LYS A 1 247 ? 18.276 -8.636 -36.842 1.00 59.97 247 LYS A O 1
ATOM 2006 N N . PRO A 1 248 ? 18.761 -6.791 -38.073 1.00 74.50 248 PRO A N 1
ATOM 2007 C CA . PRO A 1 248 ? 19.758 -6.288 -37.142 1.00 74.50 248 PRO A CA 1
ATOM 2008 C C . PRO A 1 248 ? 19.114 -6.189 -35.766 1.00 74.50 248 PRO A C 1
ATOM 2010 O O . PRO A 1 248 ? 18.060 -5.563 -35.639 1.00 74.50 248 PRO A O 1
ATOM 2013 N N . THR A 1 249 ? 19.706 -6.862 -34.773 1.00 82.25 249 THR A N 1
ATOM 2014 C CA . THR A 1 249 ? 19.197 -6.871 -33.398 1.00 82.25 249 THR A CA 1
ATOM 2015 C C . THR A 1 249 ? 19.005 -5.418 -32.970 1.00 82.25 249 THR A C 1
ATOM 2017 O O . THR A 1 249 ? 19.998 -4.683 -32.950 1.00 82.25 249 THR A O 1
ATOM 2020 N N . PRO A 1 250 ? 17.764 -4.961 -32.711 1.00 91.31 250 PRO A N 1
ATOM 2021 C CA . PRO A 1 250 ? 17.525 -3.551 -32.444 1.00 91.31 250 PRO A CA 1
ATOM 2022 C C . PRO A 1 250 ? 18.310 -3.143 -31.204 1.00 91.31 250 PRO A C 1
ATOM 2024 O O . PRO A 1 250 ? 18.240 -3.840 -30.193 1.00 91.31 250 PRO A O 1
ATOM 2027 N N . SER A 1 251 ? 19.069 -2.047 -31.289 1.00 95.75 251 SER A N 1
ATOM 2028 C CA . SER A 1 251 ? 19.905 -1.608 -30.171 1.00 95.75 251 SER A CA 1
ATOM 2029 C C . SER A 1 251 ? 19.054 -1.459 -28.914 1.00 95.75 251 SER A C 1
ATOM 2031 O O . SER A 1 251 ? 17.991 -0.839 -28.956 1.00 95.75 251 SER A O 1
ATOM 2033 N N . TYR A 1 252 ? 19.541 -1.998 -27.797 1.00 96.06 252 TYR A N 1
ATOM 2034 C CA . TYR A 1 252 ? 18.886 -1.907 -26.496 1.00 96.06 252 TYR A CA 1
ATOM 2035 C C . TYR A 1 252 ? 18.415 -0.481 -26.180 1.00 96.06 252 TYR A C 1
ATOM 2037 O O . TYR A 1 252 ? 17.276 -0.288 -25.769 1.00 96.06 252 TYR A O 1
ATOM 2045 N N . ASP A 1 253 ? 19.254 0.528 -26.430 1.00 96.50 253 ASP A N 1
ATOM 2046 C CA . ASP A 1 253 ? 18.901 1.916 -26.130 1.00 96.50 253 ASP A CA 1
ATOM 2047 C C . ASP A 1 253 ? 17.812 2.461 -27.076 1.00 96.50 253 ASP A C 1
ATOM 2049 O O . ASP A 1 253 ? 16.992 3.259 -26.637 1.00 96.50 253 ASP A O 1
ATOM 2053 N N . SER A 1 254 ? 17.699 1.956 -28.314 1.00 96.50 254 SER A N 1
ATOM 2054 C CA . SER A 1 254 ? 16.542 2.235 -29.189 1.00 96.50 254 SER A CA 1
ATOM 2055 C C . SER A 1 254 ? 15.277 1.569 -28.646 1.00 96.50 254 SER A C 1
ATOM 2057 O O . SER A 1 254 ? 14.262 2.240 -28.496 1.00 96.50 254 SER A O 1
ATOM 2059 N N . LEU A 1 255 ? 15.335 0.294 -28.241 1.00 96.56 255 LEU A N 1
ATOM 2060 C CA . LEU A 1 255 ? 14.186 -0.402 -27.645 1.00 96.56 255 LEU A CA 1
ATOM 2061 C C . LEU A 1 255 ? 13.695 0.286 -26.362 1.00 96.56 255 LEU A C 1
ATOM 2063 O O . LEU A 1 255 ? 12.488 0.428 -26.175 1.00 96.56 255 LEU A O 1
ATOM 2067 N N . ILE A 1 256 ? 14.610 0.760 -25.514 1.00 96.88 256 ILE A N 1
ATOM 2068 C CA . ILE A 1 256 ? 14.299 1.548 -24.316 1.00 96.88 256 ILE A CA 1
ATOM 2069 C C . ILE A 1 256 ? 13.685 2.908 -24.680 1.00 96.88 256 ILE A C 1
ATOM 2071 O O . ILE A 1 256 ? 12.638 3.255 -24.134 1.00 96.88 256 ILE A O 1
ATOM 2075 N N . THR A 1 257 ? 14.281 3.673 -25.602 1.00 95.19 257 THR A N 1
ATOM 2076 C CA . THR A 1 257 ? 13.739 4.976 -26.042 1.00 95.19 257 THR A CA 1
ATOM 2077 C C . THR A 1 257 ? 12.371 4.832 -26.719 1.00 95.19 257 THR A C 1
ATOM 2079 O O . THR A 1 257 ? 11.504 5.686 -26.555 1.00 95.19 257 THR A O 1
ATOM 2082 N N . GLU A 1 258 ? 12.138 3.725 -27.420 1.00 94.94 258 GLU A N 1
ATOM 2083 C CA . GLU A 1 258 ? 10.863 3.364 -28.046 1.00 94.94 258 GLU A CA 1
ATOM 2084 C C . GLU A 1 258 ? 9.871 2.687 -27.073 1.00 94.94 258 GLU A C 1
ATOM 2086 O O . GLU A 1 258 ? 8.807 2.246 -27.511 1.00 94.94 258 GLU A O 1
ATOM 2091 N N . ARG A 1 259 ? 10.197 2.594 -25.770 1.00 94.88 259 ARG A N 1
ATOM 2092 C CA . ARG A 1 259 ? 9.384 1.979 -24.692 1.00 94.88 259 ARG A CA 1
ATOM 2093 C C . ARG A 1 259 ? 9.015 0.503 -24.910 1.00 94.88 259 ARG A C 1
ATOM 2095 O O . ARG A 1 259 ? 8.056 -0.018 -24.342 1.00 94.88 259 ARG A O 1
ATOM 2102 N N . LYS A 1 260 ? 9.802 -0.209 -25.713 1.00 94.12 260 LYS A N 1
ATOM 2103 C CA . LYS A 1 260 ? 9.645 -1.633 -26.052 1.00 94.12 260 LYS A CA 1
ATOM 2104 C C . LYS A 1 260 ? 10.355 -2.514 -25.022 1.00 94.12 260 LYS A C 1
ATOM 2106 O O . LYS A 1 260 ? 11.240 -3.296 -25.366 1.00 94.12 260 LYS A O 1
ATOM 2111 N N . TYR A 1 261 ? 9.995 -2.349 -23.747 1.00 94.50 261 TYR A N 1
ATOM 2112 C CA . TYR A 1 261 ? 10.629 -3.037 -22.613 1.00 94.50 261 TYR A CA 1
ATOM 2113 C C . TYR A 1 261 ? 10.508 -4.569 -22.703 1.00 94.50 261 TYR A C 1
ATOM 2115 O O . TYR A 1 261 ? 11.452 -5.287 -22.388 1.00 94.50 261 TYR A O 1
ATOM 2123 N N . ASP A 1 262 ? 9.385 -5.063 -23.231 1.00 90.38 262 ASP A N 1
ATOM 2124 C CA . ASP A 1 262 ? 9.146 -6.471 -23.576 1.00 90.38 262 ASP A CA 1
ATOM 2125 C C . ASP A 1 262 ? 10.261 -7.039 -24.475 1.00 90.38 262 ASP A C 1
ATOM 2127 O O . ASP A 1 262 ? 10.870 -8.074 -24.184 1.00 90.38 262 ASP A O 1
ATOM 2131 N N . LYS A 1 263 ? 10.578 -6.319 -25.553 1.00 93.00 263 LYS A N 1
ATOM 2132 C CA . LYS A 1 263 ? 11.592 -6.700 -26.543 1.00 93.00 263 LYS A CA 1
ATOM 2133 C C . LYS A 1 263 ? 13.003 -6.400 -26.061 1.00 93.00 263 LYS A C 1
ATOM 2135 O O . LYS A 1 263 ? 13.902 -7.164 -26.390 1.00 93.00 263 LYS A O 1
ATOM 2140 N N . ALA A 1 264 ? 13.206 -5.343 -25.274 1.00 94.62 264 ALA A N 1
ATOM 2141 C CA . ALA A 1 264 ? 14.492 -5.062 -24.642 1.00 94.62 264 ALA A CA 1
ATOM 2142 C C . ALA A 1 264 ? 14.923 -6.237 -23.750 1.00 94.62 264 ALA A C 1
ATOM 2144 O O . ALA A 1 264 ? 16.042 -6.715 -23.901 1.00 94.62 264 ALA A O 1
ATOM 2145 N N . ALA A 1 265 ? 14.014 -6.781 -22.932 1.00 92.50 265 ALA A N 1
ATOM 2146 C CA . ALA A 1 265 ? 14.273 -7.996 -22.160 1.00 92.50 265 ALA A CA 1
ATOM 2147 C C . ALA A 1 265 ? 14.492 -9.227 -23.059 1.00 92.50 265 ALA A C 1
ATOM 2149 O O . ALA A 1 265 ? 15.468 -9.942 -22.876 1.00 92.50 265 ALA A O 1
ATOM 2150 N N . THR A 1 266 ? 13.652 -9.427 -24.084 1.00 90.75 266 THR A N 1
ATOM 2151 C CA . THR A 1 266 ? 13.759 -10.582 -25.006 1.00 90.75 266 THR A CA 1
ATOM 2152 C C . THR A 1 266 ? 15.085 -10.623 -25.783 1.00 90.75 266 THR A C 1
ATOM 2154 O O . THR A 1 266 ? 15.642 -11.696 -26.000 1.00 90.75 266 THR A O 1
ATOM 2157 N N . PHE A 1 267 ? 15.597 -9.473 -26.237 1.00 92.69 267 PHE A N 1
ATOM 2158 C CA . PHE A 1 267 ? 16.866 -9.390 -26.977 1.00 92.69 267 PHE A CA 1
ATOM 2159 C C . PHE A 1 267 ? 18.096 -9.242 -26.067 1.00 92.69 267 PHE A C 1
ATOM 2161 O O . PHE A 1 267 ? 19.207 -9.543 -26.503 1.00 92.69 267 PHE A O 1
ATOM 2168 N N . TYR A 1 268 ? 17.913 -8.788 -24.823 1.00 92.50 268 TYR A N 1
ATOM 2169 C CA . TYR A 1 268 ? 18.980 -8.553 -23.849 1.00 92.50 268 TYR A CA 1
ATOM 2170 C C . TYR A 1 268 ? 18.582 -9.078 -22.452 1.00 92.50 268 TYR A C 1
ATOM 2172 O O . TYR A 1 268 ? 18.454 -8.291 -21.509 1.00 92.50 268 TYR A O 1
ATOM 2180 N N . PRO A 1 269 ? 18.403 -10.403 -22.277 1.00 90.88 269 PRO A N 1
ATOM 2181 C CA . PRO A 1 269 ? 17.923 -10.997 -21.021 1.00 90.88 269 PRO A CA 1
ATOM 2182 C C . PRO A 1 269 ? 18.857 -10.732 -19.831 1.00 90.88 269 PRO A C 1
ATOM 2184 O O . PRO A 1 269 ? 18.407 -10.570 -18.697 1.00 90.88 269 PRO A O 1
ATOM 2187 N N . ASN A 1 270 ? 20.159 -10.570 -20.085 1.00 90.94 270 ASN A N 1
ATOM 2188 C CA . ASN A 1 270 ? 21.148 -10.146 -19.089 1.00 90.94 270 ASN A CA 1
ATOM 2189 C C . ASN A 1 270 ? 20.981 -8.685 -18.608 1.00 90.94 270 ASN A C 1
ATOM 2191 O O . ASN A 1 270 ? 21.618 -8.294 -17.631 1.00 90.94 270 ASN A O 1
ATOM 2195 N N . ARG A 1 271 ? 20.129 -7.884 -19.263 1.00 92.94 271 ARG A N 1
ATOM 2196 C CA . ARG A 1 271 ? 19.740 -6.516 -18.872 1.00 92.94 271 ARG A CA 1
ATOM 2197 C C . ARG A 1 271 ? 18.276 -6.432 -18.415 1.00 92.94 271 ARG A C 1
ATOM 2199 O O . ARG A 1 271 ? 17.750 -5.327 -18.299 1.00 92.94 271 ARG A O 1
ATOM 2206 N N . ALA A 1 272 ? 17.611 -7.554 -18.119 1.00 92.75 272 ALA A N 1
ATOM 2207 C CA . ALA A 1 272 ? 16.205 -7.571 -17.694 1.00 92.75 272 ALA A CA 1
ATOM 2208 C C . ALA A 1 272 ? 15.933 -6.676 -16.466 1.00 92.75 272 ALA A C 1
ATOM 2210 O O . ALA A 1 272 ? 15.055 -5.821 -16.526 1.00 92.75 272 ALA A O 1
ATOM 2211 N N . THR A 1 273 ? 16.750 -6.758 -15.408 1.00 92.38 273 THR A N 1
ATOM 2212 C CA . THR A 1 273 ? 16.636 -5.871 -14.230 1.00 92.38 273 THR A CA 1
ATOM 2213 C C . THR A 1 273 ? 16.806 -4.389 -14.587 1.00 92.38 273 THR A C 1
ATOM 2215 O O . THR A 1 273 ? 16.093 -3.537 -14.071 1.00 92.38 273 THR A O 1
ATOM 2218 N N . GLU A 1 274 ? 17.726 -4.055 -15.499 1.00 93.25 274 GLU A N 1
ATOM 2219 C CA . GLU A 1 274 ? 17.929 -2.671 -15.955 1.00 93.25 274 GLU A CA 1
ATOM 2220 C C . GLU A 1 274 ? 16.741 -2.174 -16.801 1.00 93.25 274 GLU A C 1
ATOM 2222 O O . GLU A 1 274 ? 16.343 -1.011 -16.712 1.00 93.25 274 GLU A O 1
ATOM 2227 N N . THR A 1 275 ? 16.146 -3.078 -17.581 1.00 94.62 275 THR A N 1
ATOM 2228 C CA . THR A 1 275 ? 14.946 -2.842 -18.394 1.00 94.62 275 THR A CA 1
ATOM 2229 C C . THR A 1 275 ? 13.739 -2.562 -17.503 1.00 94.62 275 THR A C 1
ATOM 2231 O O . THR A 1 275 ? 13.037 -1.574 -17.712 1.00 94.62 275 THR A O 1
ATOM 2234 N N . GLU A 1 276 ? 13.531 -3.383 -16.473 1.00 93.44 276 GLU A N 1
ATOM 2235 C CA . GLU A 1 276 ? 12.474 -3.210 -15.477 1.00 93.44 276 GLU A CA 1
ATOM 2236 C C . GLU A 1 276 ? 12.677 -1.939 -14.646 1.00 93.44 276 GLU A C 1
ATOM 2238 O O . GLU A 1 276 ? 11.743 -1.155 -14.504 1.00 93.44 276 GLU A O 1
ATOM 2243 N N . ASN A 1 277 ? 13.906 -1.657 -14.192 1.00 92.94 277 ASN A N 1
ATOM 2244 C CA . ASN A 1 277 ? 14.243 -0.407 -13.500 1.00 92.94 277 ASN A CA 1
ATOM 2245 C C . ASN A 1 277 ? 13.830 0.830 -14.328 1.00 92.94 277 ASN A C 1
ATOM 2247 O O . ASN A 1 277 ? 13.321 1.803 -13.771 1.00 92.94 277 ASN A O 1
ATOM 2251 N N . LYS A 1 278 ? 14.022 0.792 -15.656 1.00 94.56 278 LYS A N 1
ATOM 2252 C CA . LYS A 1 278 ? 13.615 1.865 -16.582 1.00 94.56 278 LYS A CA 1
ATOM 2253 C C . LYS A 1 278 ? 12.108 1.884 -16.860 1.00 94.56 278 LYS A C 1
ATOM 2255 O O . LYS A 1 278 ? 11.545 2.966 -16.982 1.00 94.56 278 LYS A O 1
ATOM 2260 N N . MET A 1 279 ? 11.455 0.724 -16.927 1.00 94.56 279 MET A N 1
ATOM 2261 C CA . MET A 1 279 ? 10.002 0.597 -17.099 1.00 94.56 279 MET A CA 1
ATOM 2262 C C . MET A 1 279 ? 9.237 1.123 -15.876 1.00 94.56 279 MET A C 1
ATOM 2264 O O . MET A 1 279 ? 8.319 1.928 -16.017 1.00 94.56 279 MET A O 1
ATOM 2268 N N . LEU A 1 280 ? 9.664 0.751 -14.664 1.00 91.38 280 LEU A N 1
ATOM 2269 C CA . LEU A 1 280 ? 9.070 1.229 -13.414 1.00 91.38 280 LEU A CA 1
ATOM 2270 C C . LEU A 1 280 ? 9.238 2.741 -13.226 1.00 91.38 280 LEU A C 1
ATOM 2272 O O . LEU A 1 280 ? 8.347 3.378 -12.662 1.00 91.38 280 LEU A O 1
ATOM 2276 N N . ALA A 1 281 ? 10.348 3.309 -13.708 1.00 91.06 281 ALA A N 1
ATOM 2277 C CA . ALA A 1 281 ? 10.616 4.744 -13.674 1.00 91.06 281 ALA A CA 1
ATOM 2278 C C . ALA A 1 281 ? 9.846 5.551 -14.740 1.00 91.06 281 ALA A C 1
ATOM 2280 O O . ALA A 1 281 ? 9.693 6.760 -14.574 1.00 91.06 281 ALA A O 1
ATOM 2281 N N . ASP A 1 282 ? 9.346 4.927 -15.813 1.00 91.38 282 ASP A N 1
ATOM 2282 C CA . ASP A 1 282 ? 8.520 5.627 -16.799 1.00 91.38 282 ASP A CA 1
ATOM 2283 C C . ASP A 1 282 ? 7.098 5.834 -16.251 1.00 91.38 282 ASP A C 1
ATOM 2285 O O . ASP A 1 282 ? 6.419 4.901 -15.815 1.00 91.38 282 ASP A O 1
ATOM 2289 N N . THR A 1 283 ? 6.642 7.084 -16.232 1.00 87.88 283 THR A N 1
ATOM 2290 C CA . THR A 1 283 ? 5.345 7.486 -15.665 1.00 87.88 283 THR A CA 1
ATOM 2291 C C . THR A 1 283 ? 4.187 7.390 -16.663 1.00 87.88 283 THR A C 1
ATOM 2293 O O . THR A 1 283 ? 3.036 7.559 -16.271 1.00 87.88 283 THR A O 1
ATOM 2296 N N . SER A 1 284 ? 4.461 7.098 -17.939 1.00 89.50 284 SER A N 1
ATOM 2297 C CA . SER A 1 284 ? 3.442 6.911 -18.984 1.00 89.50 284 SER A CA 1
ATOM 2298 C C . SER A 1 284 ? 2.982 5.459 -19.148 1.00 89.50 284 SER A C 1
ATOM 2300 O O . SER A 1 284 ? 1.927 5.209 -19.733 1.00 89.50 284 SER A O 1
ATOM 2302 N N . ILE A 1 285 ? 3.745 4.497 -18.619 1.00 87.12 285 ILE A N 1
ATOM 2303 C CA . ILE A 1 285 ? 3.345 3.090 -18.567 1.00 87.12 285 ILE A CA 1
ATOM 2304 C C . ILE A 1 285 ? 2.334 2.912 -17.433 1.00 87.12 285 ILE A C 1
ATOM 2306 O O . ILE A 1 285 ? 2.696 3.040 -16.267 1.00 87.12 285 ILE A O 1
ATOM 2310 N N . LYS A 1 286 ? 1.078 2.605 -17.781 1.00 84.12 286 LYS A N 1
ATOM 2311 C CA . LYS A 1 286 ? 0.039 2.250 -16.799 1.00 84.12 286 LYS A CA 1
ATOM 2312 C C . LYS A 1 286 ? 0.204 0.802 -16.334 1.00 84.12 286 LYS A C 1
ATOM 2314 O O . LYS A 1 286 ? 0.596 0.580 -15.200 1.00 84.12 286 LYS A O 1
ATOM 2319 N N . ASP A 1 287 ? 0.050 -0.160 -17.246 1.00 85.19 287 ASP A N 1
ATOM 2320 C CA . ASP A 1 287 ? 0.117 -1.608 -16.972 1.00 85.19 287 ASP A CA 1
ATOM 2321 C C . ASP A 1 287 ? 1.554 -2.113 -16.684 1.00 85.19 287 ASP A C 1
ATOM 2323 O O . ASP A 1 287 ? 2.156 -2.883 -17.441 1.00 85.19 287 ASP A O 1
ATOM 2327 N N . LYS A 1 288 ? 2.142 -1.647 -15.575 1.00 86.00 288 LYS A N 1
ATOM 2328 C CA . LYS A 1 288 ? 3.489 -2.028 -15.113 1.00 86.00 288 LYS A CA 1
ATOM 2329 C C . LYS A 1 288 ? 3.547 -3.498 -14.686 1.00 86.00 288 LYS A C 1
ATOM 2331 O O . LYS A 1 288 ? 4.584 -4.139 -14.857 1.00 86.00 288 LYS A O 1
ATOM 2336 N N . ALA A 1 289 ? 2.427 -4.047 -14.212 1.00 86.12 289 ALA A N 1
ATOM 2337 C CA . ALA A 1 289 ? 2.287 -5.442 -13.803 1.00 86.12 289 ALA A CA 1
ATOM 2338 C C . ALA A 1 289 ? 2.541 -6.429 -14.954 1.00 86.12 289 ALA A C 1
ATOM 2340 O O . ALA A 1 289 ? 3.300 -7.392 -14.812 1.00 86.12 289 ALA A O 1
ATOM 2341 N N . ASN A 1 290 ? 1.931 -6.188 -16.114 1.00 86.12 290 ASN A N 1
ATOM 2342 C CA . ASN A 1 290 ? 2.099 -7.021 -17.301 1.00 86.12 290 ASN A CA 1
ATOM 2343 C C . ASN A 1 290 ? 3.501 -6.882 -17.906 1.00 86.12 290 ASN A C 1
ATOM 2345 O O . ASN A 1 290 ? 4.100 -7.889 -18.283 1.00 86.12 290 ASN A O 1
ATOM 2349 N N . TYR A 1 291 ? 4.066 -5.668 -17.932 1.00 89.25 291 TYR A N 1
ATOM 2350 C CA . TYR A 1 291 ? 5.452 -5.471 -18.363 1.00 89.25 291 TYR A CA 1
ATOM 2351 C C . TYR A 1 291 ? 6.456 -6.180 -17.446 1.00 89.25 291 TYR A C 1
ATOM 2353 O O . TYR A 1 291 ? 7.310 -6.891 -17.967 1.00 89.25 291 TYR A O 1
ATOM 2361 N N . SER A 1 292 ? 6.343 -6.061 -16.117 1.00 89.31 292 SER A N 1
ATOM 2362 C CA . SER A 1 292 ? 7.209 -6.790 -15.170 1.00 89.31 292 SER A CA 1
ATOM 2363 C C . SER A 1 292 ? 7.117 -8.306 -15.393 1.00 89.31 292 SER A C 1
ATOM 2365 O O . SER A 1 292 ? 8.137 -8.962 -15.609 1.00 89.31 292 SER A O 1
ATOM 2367 N N . ARG A 1 293 ? 5.897 -8.858 -15.511 1.00 87.31 293 ARG A N 1
ATOM 2368 C CA . ARG A 1 293 ? 5.688 -10.283 -15.827 1.00 87.31 293 ARG A CA 1
ATOM 2369 C C . ARG A 1 293 ? 6.344 -10.698 -17.151 1.00 87.31 293 ARG A C 1
ATOM 2371 O O . ARG A 1 293 ? 7.009 -11.729 -17.193 1.00 87.31 293 ARG A O 1
ATOM 2378 N N . GLN A 1 294 ? 6.184 -9.919 -18.222 1.00 87.69 294 GLN A N 1
ATOM 2379 C CA . GLN A 1 294 ? 6.805 -10.216 -19.521 1.00 87.69 294 GLN A CA 1
ATOM 2380 C C . GLN A 1 294 ? 8.336 -10.122 -19.471 1.00 87.69 294 GLN A C 1
ATOM 2382 O O . GLN A 1 294 ? 9.013 -10.971 -20.045 1.00 87.69 294 GLN A O 1
ATOM 2387 N N . ILE A 1 295 ? 8.892 -9.129 -18.772 1.00 90.38 295 ILE A N 1
ATOM 2388 C CA . ILE A 1 295 ? 10.343 -8.968 -18.596 1.00 90.38 295 ILE A CA 1
ATOM 2389 C C . ILE A 1 295 ? 10.914 -10.155 -17.808 1.00 90.38 295 ILE A C 1
ATOM 2391 O O . ILE A 1 295 ? 11.902 -10.740 -18.245 1.00 90.38 295 ILE A O 1
ATOM 2395 N N . ALA A 1 296 ? 10.265 -10.563 -16.713 1.00 87.38 296 ALA A N 1
ATOM 2396 C CA . ALA A 1 296 ? 10.658 -11.727 -15.922 1.00 87.38 296 ALA A CA 1
ATOM 2397 C C . ALA A 1 296 ? 10.595 -13.033 -16.739 1.00 87.38 296 ALA A C 1
ATOM 2399 O O . ALA A 1 296 ? 11.570 -13.784 -16.762 1.00 87.38 296 ALA A O 1
ATOM 2400 N N . MET A 1 297 ? 9.496 -13.276 -17.469 1.00 85.12 297 MET A N 1
ATOM 2401 C CA . MET A 1 297 ? 9.328 -14.460 -18.330 1.00 85.12 297 MET A CA 1
ATOM 2402 C C . MET A 1 297 ? 10.342 -14.536 -19.481 1.00 85.12 297 MET A C 1
ATOM 2404 O O . MET A 1 297 ? 10.724 -15.635 -19.873 1.00 85.12 297 MET A O 1
ATOM 2408 N N . ASN A 1 298 ? 10.775 -13.391 -20.013 1.00 81.06 298 ASN A N 1
ATOM 2409 C CA . ASN A 1 298 ? 11.750 -13.304 -21.104 1.00 81.06 298 ASN A CA 1
ATOM 2410 C C . ASN A 1 298 ? 13.205 -13.186 -20.610 1.00 81.06 298 ASN A C 1
ATOM 2412 O O . ASN A 1 298 ? 14.094 -12.908 -21.413 1.00 81.06 298 ASN A O 1
ATOM 2416 N N . SER A 1 299 ? 13.461 -13.360 -19.309 1.00 77.62 299 SER A N 1
ATOM 2417 C CA . SER A 1 299 ? 14.801 -13.261 -18.729 1.00 77.62 299 SER A CA 1
ATOM 2418 C C . SER A 1 299 ? 15.389 -14.633 -18.392 1.00 77.62 299 SER A C 1
ATOM 2420 O O . SER A 1 299 ? 14.773 -15.436 -17.696 1.00 77.62 299 SER A O 1
ATOM 2422 N N . ASP A 1 300 ? 16.649 -14.856 -18.773 1.00 66.69 300 ASP A N 1
ATOM 2423 C CA . ASP A 1 300 ? 17.466 -15.988 -18.294 1.00 66.69 300 ASP A CA 1
ATOM 2424 C C . ASP A 1 300 ? 17.840 -15.856 -16.798 1.00 66.69 300 ASP A C 1
ATOM 2426 O O . ASP A 1 300 ? 18.588 -16.666 -16.249 1.00 66.69 300 ASP A O 1
ATOM 2430 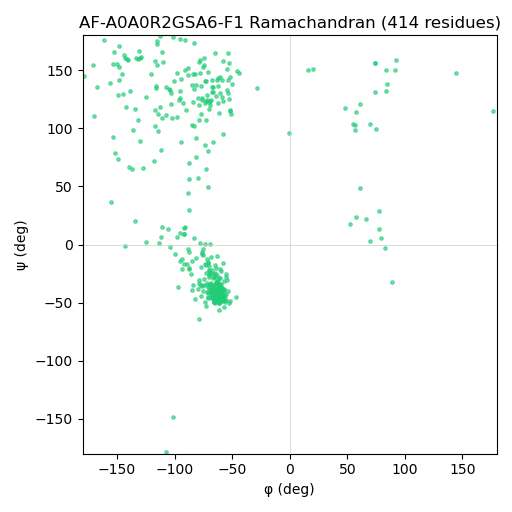N N . SER A 1 301 ? 17.388 -14.787 -16.136 1.00 61.28 301 SER A N 1
ATOM 2431 C CA . SER A 1 301 ? 17.905 -14.321 -14.856 1.00 61.28 301 SER A CA 1
ATOM 2432 C C . SER A 1 301 ? 16.836 -14.391 -13.775 1.00 61.28 301 SER A C 1
ATOM 2434 O O . SER A 1 301 ? 16.008 -13.496 -13.626 1.00 61.28 301 SER A O 1
ATOM 2436 N N . HIS A 1 302 ? 16.910 -15.420 -12.931 1.00 71.88 302 HIS A N 1
ATOM 2437 C CA . HIS A 1 302 ? 16.161 -15.491 -11.673 1.00 71.88 302 HIS A CA 1
ATOM 2438 C C . HIS A 1 302 ? 16.709 -14.499 -10.621 1.00 71.88 302 HIS A C 1
ATOM 2440 O O . HIS A 1 302 ? 16.982 -14.883 -9.481 1.00 71.88 302 HIS A O 1
ATOM 2446 N N . ALA A 1 303 ? 16.900 -13.230 -10.988 1.00 88.31 303 ALA A N 1
ATOM 2447 C CA . ALA A 1 303 ? 17.360 -12.188 -10.082 1.00 88.31 303 ALA A CA 1
ATOM 2448 C C . ALA A 1 303 ? 16.243 -11.775 -9.114 1.00 88.31 303 ALA A C 1
ATOM 2450 O O . ALA A 1 303 ? 15.078 -11.653 -9.488 1.00 88.31 303 ALA A O 1
ATOM 2451 N N . ASP A 1 304 ? 16.605 -11.529 -7.859 1.00 93.31 304 ASP A N 1
ATOM 2452 C CA . ASP A 1 304 ? 15.640 -11.197 -6.807 1.00 93.31 304 ASP A CA 1
ATOM 2453 C C . ASP A 1 304 ? 14.800 -9.930 -7.060 1.00 93.31 304 ASP A C 1
ATOM 2455 O O . ASP A 1 304 ? 13.628 -9.967 -6.698 1.00 93.31 304 ASP A O 1
ATOM 2459 N N . PRO A 1 305 ? 15.293 -8.853 -7.716 1.00 93.56 305 PRO A N 1
ATOM 2460 C CA . PRO A 1 305 ? 14.456 -7.697 -8.052 1.00 93.56 305 PRO A CA 1
ATOM 2461 C C . PRO A 1 305 ? 13.251 -8.055 -8.935 1.00 93.56 305 PRO A C 1
ATOM 2463 O O . PRO A 1 305 ? 12.139 -7.650 -8.619 1.00 93.56 305 PRO A O 1
ATOM 2466 N N . LEU A 1 306 ? 13.455 -8.897 -9.958 1.00 92.69 306 LEU A N 1
ATOM 2467 C CA . LEU A 1 306 ? 12.393 -9.372 -10.856 1.00 92.69 306 LEU A CA 1
ATOM 2468 C C . LEU A 1 306 ? 11.356 -10.207 -10.088 1.00 92.69 306 LEU A C 1
ATOM 2470 O O . LEU A 1 306 ? 10.153 -10.042 -10.270 1.00 92.69 306 LEU A O 1
ATOM 2474 N N . LYS A 1 307 ? 11.810 -11.079 -9.173 1.00 93.06 307 LYS A N 1
ATOM 2475 C CA . LYS A 1 307 ? 10.913 -11.866 -8.303 1.00 93.06 307 LYS A CA 1
ATOM 2476 C C . LYS A 1 307 ? 10.132 -10.978 -7.332 1.00 93.06 307 LYS A C 1
ATOM 2478 O O . LYS A 1 307 ? 8.978 -11.278 -7.043 1.00 93.06 307 LYS A O 1
ATOM 2483 N N . PHE A 1 308 ? 10.779 -9.944 -6.794 1.00 95.38 308 PHE A N 1
ATOM 2484 C CA . PHE A 1 308 ? 10.209 -8.988 -5.845 1.00 95.38 308 PHE A CA 1
ATOM 2485 C C . PHE A 1 308 ? 9.105 -8.159 -6.515 1.00 95.38 308 PHE A C 1
ATOM 2487 O O . PHE A 1 308 ? 7.990 -8.107 -5.995 1.00 95.38 308 PHE A O 1
ATOM 2494 N N . ASP A 1 309 ? 9.376 -7.590 -7.693 1.00 93.81 309 ASP A N 1
ATOM 2495 C CA . ASP A 1 309 ? 8.393 -6.803 -8.444 1.00 93.81 309 ASP A CA 1
ATOM 2496 C C . ASP A 1 309 ? 7.241 -7.693 -8.934 1.00 93.81 309 ASP A C 1
ATOM 2498 O O . ASP A 1 309 ? 6.072 -7.356 -8.731 1.00 93.81 309 ASP A O 1
ATOM 2502 N N . GLN A 1 310 ? 7.540 -8.884 -9.471 1.00 90.62 310 GLN A N 1
ATOM 2503 C CA . GLN A 1 310 ? 6.515 -9.860 -9.849 1.00 90.62 310 GLN A CA 1
ATOM 2504 C C . GLN A 1 310 ? 5.623 -10.241 -8.655 1.00 90.62 310 GLN A C 1
ATOM 2506 O O . GLN A 1 310 ? 4.401 -10.213 -8.785 1.00 90.62 310 GLN A O 1
ATOM 2511 N N . ALA A 1 311 ? 6.197 -10.561 -7.489 1.00 93.31 311 ALA A N 1
ATOM 2512 C CA . ALA A 1 311 ? 5.427 -10.905 -6.291 1.00 93.31 311 ALA A CA 1
ATOM 2513 C C . ALA A 1 311 ? 4.530 -9.747 -5.823 1.00 93.31 311 ALA A C 1
ATOM 2515 O O . ALA A 1 311 ? 3.394 -9.981 -5.409 1.00 93.31 311 ALA A O 1
ATOM 2516 N N . TYR A 1 312 ? 5.001 -8.502 -5.946 1.00 95.56 312 TYR A N 1
ATOM 2517 C CA . TYR A 1 312 ? 4.212 -7.313 -5.629 1.00 95.56 312 TYR A CA 1
ATOM 2518 C C . TYR A 1 312 ? 3.002 -7.174 -6.561 1.00 95.56 312 TYR A C 1
ATOM 2520 O O . TYR A 1 312 ? 1.879 -6.996 -6.088 1.00 95.56 312 TYR A O 1
ATOM 2528 N N . PHE A 1 313 ? 3.203 -7.324 -7.873 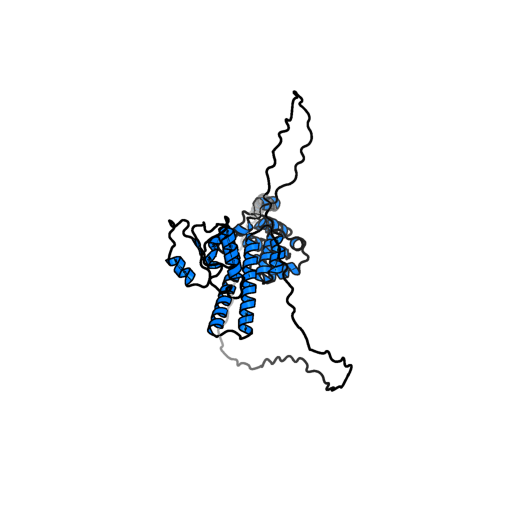1.00 90.19 313 PHE A N 1
ATOM 2529 C CA . PHE A 1 313 ? 2.120 -7.270 -8.862 1.00 90.19 313 PHE A CA 1
ATOM 2530 C C . PHE A 1 313 ? 1.198 -8.506 -8.847 1.00 90.19 313 PHE A C 1
ATOM 2532 O O . PHE A 1 313 ? 0.076 -8.442 -9.348 1.00 90.19 313 PHE A O 1
ATOM 2539 N N . GLU A 1 314 ? 1.633 -9.620 -8.254 1.00 88.38 314 GLU A N 1
ATOM 2540 C CA . GLU A 1 314 ? 0.798 -10.791 -7.936 1.00 88.38 314 GLU A CA 1
ATOM 2541 C C . GLU A 1 314 ? -0.001 -10.620 -6.625 1.00 88.38 314 GLU A C 1
ATOM 2543 O O . GLU A 1 314 ? -0.914 -11.402 -6.363 1.00 88.38 314 GLU A O 1
ATOM 2548 N N . GLY A 1 315 ? 0.299 -9.593 -5.819 1.00 91.00 315 GLY A N 1
ATOM 2549 C CA . GLY A 1 315 ? -0.328 -9.346 -4.514 1.00 91.00 315 GLY A CA 1
ATOM 2550 C C . GLY A 1 315 ? 0.193 -10.235 -3.377 1.00 91.00 315 GLY A C 1
ATOM 2551 O O . GLY A 1 315 ? -0.421 -10.291 -2.310 1.00 91.00 315 GLY A O 1
ATOM 2552 N N . ASP A 1 316 ? 1.314 -10.927 -3.586 1.00 94.88 316 ASP A N 1
ATOM 2553 C CA . ASP A 1 316 ? 1.949 -11.828 -2.621 1.00 94.88 316 ASP A CA 1
ATOM 2554 C C . ASP A 1 316 ? 2.919 -11.044 -1.718 1.00 94.88 316 ASP A C 1
ATOM 2556 O O . ASP A 1 316 ? 4.146 -11.115 -1.825 1.00 94.88 316 ASP A O 1
ATOM 2560 N N . PHE A 1 317 ? 2.346 -10.208 -0.852 1.00 96.31 317 PHE A N 1
ATOM 2561 C CA . PHE A 1 317 ? 3.098 -9.269 -0.015 1.00 96.31 317 PHE A CA 1
ATOM 2562 C C . PHE A 1 317 ? 4.006 -9.958 1.020 1.00 96.31 317 PHE A C 1
ATOM 2564 O O . PHE A 1 317 ? 5.036 -9.394 1.401 1.00 96.31 317 PHE A O 1
ATOM 2571 N N . GLU A 1 318 ? 3.689 -11.190 1.432 1.00 97.38 318 GLU A N 1
ATOM 2572 C CA . GLU A 1 318 ? 4.551 -12.015 2.290 1.00 97.38 318 GLU A CA 1
ATOM 2573 C C . GLU A 1 318 ? 5.841 -12.397 1.548 1.00 97.38 318 GLU A C 1
ATOM 2575 O O . GLU A 1 318 ? 6.944 -12.135 2.039 1.00 97.38 318 GLU A O 1
ATOM 2580 N N . LYS A 1 319 ? 5.720 -12.900 0.312 1.00 97.12 319 LYS A N 1
ATOM 2581 C CA . LYS A 1 319 ? 6.846 -13.204 -0.588 1.00 9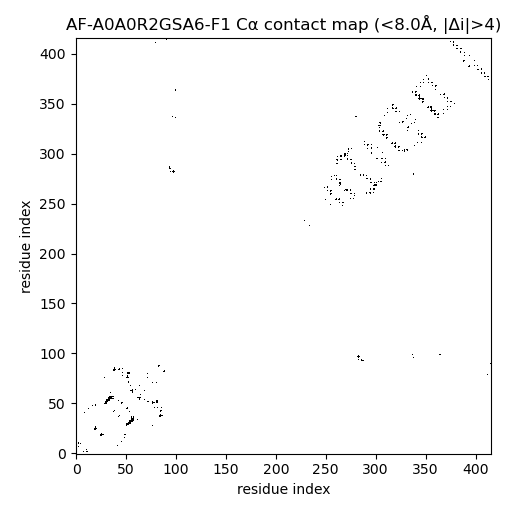7.12 319 LYS A CA 1
ATOM 2582 C C . LYS A 1 319 ? 7.666 -11.962 -0.950 1.00 97.12 319 LYS A C 1
ATOM 2584 O O . LYS A 1 319 ? 8.889 -12.062 -0.994 1.00 97.12 319 LYS A O 1
ATOM 2589 N N . VAL A 1 320 ? 7.045 -10.794 -1.152 1.00 97.81 320 VAL A N 1
ATOM 2590 C CA . VAL A 1 320 ? 7.761 -9.516 -1.390 1.00 97.81 320 VAL A CA 1
ATOM 2591 C C . VAL A 1 320 ? 8.732 -9.200 -0.248 1.00 97.81 320 VAL A C 1
ATOM 2593 O O . VAL A 1 320 ? 9.907 -8.923 -0.495 1.00 97.81 320 VAL A O 1
ATOM 2596 N N . VAL A 1 321 ? 8.264 -9.275 1.002 1.00 98.06 321 VAL A N 1
ATOM 2597 C CA . VAL A 1 321 ? 9.105 -9.029 2.185 1.00 98.06 321 VAL A CA 1
ATOM 2598 C C . VAL A 1 321 ? 10.165 -10.122 2.341 1.00 98.06 321 VAL A C 1
ATOM 2600 O O . VAL A 1 321 ? 11.338 -9.799 2.511 1.00 98.06 321 VAL A O 1
ATOM 2603 N N . ALA A 1 322 ? 9.799 -11.397 2.189 1.00 97.94 322 ALA A N 1
ATOM 2604 C CA . ALA A 1 322 ? 10.745 -12.509 2.300 1.00 97.94 322 ALA A CA 1
ATOM 2605 C C . ALA A 1 322 ? 11.881 -12.446 1.258 1.00 97.94 322 ALA A C 1
ATOM 2607 O O . ALA A 1 322 ? 13.032 -12.732 1.587 1.00 97.94 322 ALA A O 1
ATOM 2608 N N . ILE A 1 323 ? 11.592 -12.036 0.015 1.00 96.81 323 ILE A N 1
ATOM 2609 C CA . ILE A 1 323 ? 12.618 -11.820 -1.019 1.00 96.81 323 ILE A CA 1
ATOM 2610 C C . ILE A 1 323 ? 13.522 -10.643 -0.642 1.00 96.81 323 ILE A C 1
ATOM 2612 O O . ILE A 1 323 ? 14.739 -10.748 -0.782 1.00 96.81 323 ILE A O 1
ATOM 2616 N N . TYR A 1 324 ? 12.952 -9.535 -0.158 1.00 97.44 324 TYR A N 1
ATOM 2617 C CA . TYR A 1 324 ? 13.732 -8.369 0.259 1.00 97.44 324 TYR A CA 1
ATOM 2618 C C . TYR A 1 324 ? 14.706 -8.701 1.399 1.00 97.44 324 TYR A C 1
ATOM 2620 O O . TYR A 1 324 ? 15.891 -8.390 1.298 1.00 97.44 324 TYR A O 1
ATOM 2628 N N . GLU A 1 325 ? 14.225 -9.359 2.455 1.00 95.81 325 GLU A N 1
ATOM 2629 C CA . GLU A 1 325 ? 15.013 -9.643 3.662 1.00 95.81 325 GLU A CA 1
ATOM 2630 C C . GLU A 1 325 ? 16.073 -10.738 3.450 1.00 95.81 325 GLU A C 1
ATOM 2632 O O . GLU A 1 325 ? 17.094 -10.740 4.136 1.00 95.81 325 GLU A O 1
ATOM 2637 N N . ALA A 1 326 ? 15.875 -11.634 2.476 1.00 96.25 326 ALA A N 1
ATOM 2638 C CA . ALA A 1 326 ? 16.845 -12.671 2.118 1.00 96.25 326 ALA A CA 1
ATOM 2639 C C . ALA A 1 326 ? 17.869 -12.245 1.044 1.00 96.25 326 ALA A C 1
ATOM 2641 O O . ALA A 1 326 ? 18.879 -12.930 0.861 1.00 96.25 326 ALA A O 1
ATOM 2642 N N . SER A 1 327 ? 17.628 -11.162 0.293 1.00 93.75 327 SER A N 1
ATOM 2643 C CA . SER A 1 327 ? 18.444 -10.845 -0.886 1.00 93.75 327 SER A CA 1
ATOM 2644 C C . SER A 1 327 ? 19.726 -10.072 -0.569 1.00 93.75 327 SER A C 1
ATOM 2646 O O . SER A 1 327 ? 19.736 -9.067 0.135 1.00 93.75 327 SER A O 1
ATOM 2648 N N . SER A 1 328 ? 20.818 -10.487 -1.217 1.00 90.81 328 SER A N 1
ATOM 2649 C CA . SER A 1 328 ? 22.073 -9.722 -1.304 1.00 90.81 328 SER A CA 1
ATOM 2650 C C . SER A 1 328 ? 22.177 -8.873 -2.587 1.00 90.81 328 SER A C 1
ATOM 2652 O O . SER A 1 328 ? 23.248 -8.355 -2.906 1.00 90.81 328 SER A O 1
ATOM 2654 N N . SER A 1 329 ? 21.094 -8.739 -3.362 1.00 87.12 329 SER A N 1
ATOM 2655 C CA . SER A 1 329 ? 21.082 -7.980 -4.619 1.00 87.12 329 SER A CA 1
ATOM 2656 C C . SER A 1 329 ? 21.290 -6.483 -4.385 1.00 87.12 329 SER A C 1
ATOM 2658 O O . SER A 1 329 ? 20.581 -5.867 -3.590 1.00 87.12 329 SER A O 1
ATOM 2660 N N . LYS A 1 330 ? 22.204 -5.856 -5.137 1.00 86.69 330 LYS A N 1
ATOM 2661 C CA . LYS A 1 330 ? 22.497 -4.416 -5.023 1.00 86.69 330 LYS A CA 1
ATOM 2662 C C . LYS A 1 330 ? 21.254 -3.537 -5.229 1.00 86.69 330 LYS A C 1
ATOM 2664 O O . LYS A 1 330 ? 21.114 -2.546 -4.514 1.00 86.69 330 LYS A O 1
ATOM 2669 N N . ASP A 1 331 ? 20.367 -3.913 -6.153 1.00 85.38 331 ASP A N 1
ATOM 2670 C CA . ASP A 1 331 ? 19.103 -3.222 -6.462 1.00 85.38 331 ASP A CA 1
ATOM 2671 C C . ASP A 1 331 ? 18.034 -3.351 -5.361 1.00 85.38 331 ASP A C 1
ATOM 2673 O O . ASP A 1 331 ? 17.096 -2.553 -5.331 1.00 85.38 331 ASP A O 1
ATOM 2677 N N . LEU A 1 332 ? 18.163 -4.333 -4.457 1.00 89.81 332 LEU A N 1
ATOM 2678 C CA . LEU A 1 332 ? 17.313 -4.457 -3.266 1.00 89.81 332 LEU A CA 1
ATOM 2679 C C . LEU A 1 332 ? 17.988 -3.855 -2.027 1.00 89.81 332 LEU A C 1
ATOM 2681 O O . LEU A 1 332 ? 17.340 -3.145 -1.268 1.00 89.81 332 LEU A O 1
ATOM 2685 N N . LEU A 1 333 ? 19.308 -3.988 -1.874 1.00 89.56 333 LEU A N 1
ATOM 2686 C CA . LEU A 1 333 ? 20.070 -3.262 -0.849 1.00 89.56 333 LEU A CA 1
ATOM 2687 C C . LEU A 1 333 ? 19.975 -1.729 -1.022 1.00 89.56 333 LEU A C 1
ATOM 2689 O O . LEU A 1 333 ? 20.031 -0.993 -0.039 1.00 89.56 333 LEU A O 1
ATOM 2693 N N . ASN A 1 334 ? 19.798 -1.245 -2.258 1.00 89.31 334 ASN A N 1
ATOM 2694 C CA . ASN A 1 334 ? 19.671 0.173 -2.612 1.00 89.31 334 ASN A CA 1
ATOM 2695 C C . ASN A 1 334 ? 18.397 0.403 -3.447 1.00 89.31 334 ASN A C 1
ATOM 2697 O O . ASN A 1 334 ? 18.469 0.731 -4.631 1.00 89.31 334 ASN A O 1
ATOM 2701 N N . LEU A 1 335 ? 17.233 0.190 -2.825 1.00 90.00 335 LEU A N 1
ATOM 2702 C CA . LEU A 1 335 ? 15.918 0.302 -3.467 1.00 90.00 335 LEU A CA 1
ATOM 2703 C C . LEU A 1 335 ? 15.729 1.624 -4.229 1.00 90.00 335 LEU A C 1
ATOM 2705 O O . LEU A 1 335 ? 15.999 2.710 -3.714 1.00 90.00 335 LEU A O 1
ATOM 2709 N N . SER A 1 336 ? 15.129 1.534 -5.418 1.00 91.31 336 SER A N 1
ATOM 2710 C CA . SER A 1 336 ? 14.542 2.691 -6.099 1.00 91.31 336 SER A CA 1
ATOM 2711 C C . SER A 1 336 ? 13.361 3.258 -5.296 1.00 91.31 336 SER A C 1
ATOM 2713 O O . SER A 1 336 ? 12.802 2.590 -4.421 1.00 91.31 336 SER A O 1
ATOM 2715 N N . GLN A 1 337 ? 12.917 4.480 -5.606 1.00 91.00 337 GLN A N 1
ATOM 2716 C CA . GLN A 1 337 ? 11.723 5.053 -4.965 1.00 91.00 337 GLN A CA 1
ATOM 2717 C C . GLN A 1 337 ? 10.461 4.214 -5.249 1.00 91.00 337 GLN A C 1
ATOM 2719 O O . GLN A 1 337 ? 9.630 4.046 -4.356 1.00 91.00 337 GLN A O 1
ATOM 2724 N N . ALA A 1 338 ? 10.358 3.600 -6.435 1.00 91.56 338 ALA A N 1
ATOM 2725 C CA . ALA A 1 338 ? 9.298 2.644 -6.757 1.00 91.56 338 ALA A CA 1
ATOM 2726 C C . ALA A 1 338 ? 9.348 1.410 -5.836 1.00 91.56 338 ALA A C 1
ATOM 2728 O O . ALA A 1 338 ? 8.394 1.171 -5.096 1.00 91.56 338 ALA A O 1
ATOM 2729 N N . ARG A 1 339 ? 10.481 0.690 -5.767 1.00 95.12 339 ARG A N 1
ATOM 2730 C CA . ARG A 1 339 ? 10.599 -0.502 -4.900 1.00 95.12 339 ARG A CA 1
ATOM 2731 C C . ARG A 1 339 ? 10.517 -0.181 -3.405 1.00 95.12 339 ARG A C 1
ATOM 2733 O O . ARG A 1 339 ? 10.018 -0.990 -2.633 1.00 95.12 339 ARG A O 1
ATOM 2740 N N . THR A 1 340 ? 10.921 1.019 -2.988 1.00 95.94 340 THR A N 1
ATOM 2741 C CA . THR A 1 340 ? 10.726 1.502 -1.608 1.00 95.94 340 THR A CA 1
ATOM 2742 C C . THR A 1 340 ? 9.244 1.706 -1.282 1.00 95.94 340 THR A C 1
ATOM 2744 O O . THR A 1 340 ? 8.802 1.349 -0.192 1.00 95.94 340 THR A O 1
ATOM 2747 N N . THR A 1 341 ? 8.466 2.232 -2.235 1.00 95.38 341 THR A N 1
ATOM 2748 C CA . THR A 1 341 ? 7.002 2.372 -2.131 1.00 95.38 341 THR A CA 1
ATOM 2749 C C . THR A 1 341 ? 6.336 0.992 -2.061 1.00 95.38 341 THR A C 1
ATOM 2751 O O . THR A 1 341 ? 5.520 0.748 -1.172 1.00 95.38 341 THR A O 1
ATOM 2754 N N . MET A 1 342 ? 6.750 0.063 -2.931 1.00 95.94 342 MET A N 1
ATOM 2755 C CA . MET A 1 342 ? 6.270 -1.326 -2.965 1.00 95.94 342 MET A CA 1
ATOM 2756 C C . MET A 1 342 ? 6.550 -2.076 -1.654 1.00 95.94 342 MET A C 1
ATOM 2758 O O . MET A 1 342 ? 5.636 -2.658 -1.073 1.00 95.94 342 MET A O 1
ATOM 2762 N N . LEU A 1 343 ? 7.786 -2.012 -1.144 1.00 98.00 343 LEU A N 1
ATOM 2763 C CA . LEU A 1 343 ? 8.186 -2.656 0.112 1.00 98.00 343 LEU A CA 1
ATOM 2764 C C . LEU A 1 343 ? 7.420 -2.089 1.315 1.00 98.00 343 LEU A C 1
ATOM 2766 O O . LEU A 1 343 ? 6.960 -2.844 2.169 1.00 98.00 343 LEU A O 1
ATOM 2770 N N . ALA A 1 344 ? 7.251 -0.766 1.382 1.00 98.00 344 ALA A N 1
ATOM 2771 C CA . ALA A 1 344 ? 6.483 -0.126 2.447 1.00 98.00 344 ALA A CA 1
ATOM 2772 C C . ALA A 1 344 ? 5.009 -0.572 2.447 1.00 98.00 344 ALA A C 1
ATOM 2774 O O . ALA A 1 344 ? 4.443 -0.828 3.511 1.00 98.00 344 ALA A O 1
ATOM 2775 N N . TYR A 1 345 ? 4.400 -0.711 1.264 1.00 97.19 345 TYR A N 1
ATOM 2776 C CA . TYR A 1 345 ? 3.040 -1.235 1.120 1.00 97.19 345 TYR A CA 1
ATOM 2777 C C . TYR A 1 345 ? 2.954 -2.729 1.471 1.00 97.19 345 TYR A C 1
ATOM 2779 O O . TYR A 1 345 ? 2.019 -3.140 2.156 1.00 97.19 345 TYR A O 1
ATOM 2787 N N . ALA A 1 346 ? 3.953 -3.534 1.096 1.00 98.06 346 ALA A N 1
ATOM 2788 C CA . ALA A 1 346 ? 4.011 -4.951 1.452 1.00 98.06 346 ALA A CA 1
ATOM 2789 C C . ALA A 1 346 ? 4.132 -5.166 2.972 1.00 98.06 346 ALA A C 1
ATOM 2791 O O . ALA A 1 346 ? 3.336 -5.904 3.551 1.00 98.06 346 ALA A O 1
ATOM 2792 N N . TYR A 1 347 ? 5.031 -4.444 3.655 1.00 98.44 347 TYR A N 1
ATOM 2793 C CA . TYR A 1 347 ? 5.097 -4.457 5.123 1.00 98.44 347 TYR A CA 1
ATOM 2794 C C . TYR A 1 347 ? 3.768 -4.037 5.771 1.00 98.44 347 TYR A C 1
ATOM 2796 O O . TYR A 1 347 ? 3.359 -4.648 6.759 1.00 98.44 347 TYR A O 1
ATOM 2804 N N . MET A 1 348 ? 3.061 -3.044 5.208 1.00 97.50 348 MET A N 1
ATOM 2805 C CA . MET A 1 348 ? 1.736 -2.637 5.695 1.00 97.50 348 MET A CA 1
ATOM 2806 C C . MET A 1 348 ? 0.732 -3.790 5.589 1.00 97.50 348 MET A C 1
ATOM 2808 O O . MET A 1 348 ? 0.077 -4.114 6.578 1.00 97.50 348 MET A O 1
ATOM 2812 N N . LYS A 1 349 ? 0.638 -4.435 4.419 1.00 95.75 349 LYS A N 1
ATOM 2813 C CA . LYS A 1 349 ? -0.266 -5.571 4.172 1.00 95.75 349 LYS A CA 1
ATOM 2814 C C . LYS A 1 349 ? 0.029 -6.770 5.075 1.00 95.75 349 LYS A C 1
ATOM 2816 O O . LYS A 1 349 ? -0.911 -7.388 5.567 1.00 95.75 349 LYS A O 1
ATOM 2821 N N . ASN A 1 350 ? 1.300 -7.016 5.382 1.00 95.75 350 ASN A N 1
ATOM 2822 C CA . ASN A 1 350 ? 1.742 -8.061 6.313 1.00 95.75 350 ASN A CA 1
ATOM 2823 C C . ASN A 1 350 ? 1.556 -7.668 7.797 1.00 95.75 350 ASN A C 1
ATOM 2825 O O . ASN A 1 350 ? 1.933 -8.417 8.693 1.00 95.75 350 ASN A O 1
ATOM 2829 N N . GLY A 1 351 ? 1.009 -6.481 8.089 1.00 95.12 351 GLY A N 1
ATOM 2830 C CA . GLY A 1 351 ? 0.753 -5.999 9.449 1.00 95.12 351 GLY A CA 1
ATOM 2831 C C . GLY A 1 351 ? 1.951 -5.366 10.168 1.00 95.12 351 GLY A C 1
ATOM 2832 O O . GLY A 1 351 ? 1.777 -4.836 11.267 1.00 95.12 351 GLY A O 1
ATOM 2833 N N . ASN A 1 352 ? 3.142 -5.337 9.563 1.00 96.94 352 ASN A N 1
ATOM 2834 C CA . ASN A 1 352 ? 4.306 -4.635 10.109 1.00 96.94 352 ASN A CA 1
ATOM 2835 C C . ASN A 1 352 ? 4.227 -3.132 9.777 1.00 96.94 352 ASN A C 1
ATOM 2837 O O . ASN A 1 352 ? 4.909 -2.606 8.894 1.00 96.94 352 ASN A O 1
ATOM 2841 N N . THR A 1 353 ? 3.363 -2.414 10.498 1.00 95.69 353 THR A N 1
ATOM 2842 C CA . THR A 1 353 ? 3.138 -0.980 10.260 1.00 95.69 353 THR A CA 1
ATOM 2843 C C . THR A 1 353 ? 4.293 -0.077 10.708 1.00 95.69 353 THR A C 1
ATOM 2845 O O . THR A 1 353 ? 4.309 1.103 10.345 1.00 95.69 353 THR A O 1
ATOM 2848 N N . ASP A 1 354 ? 5.266 -0.580 11.474 1.00 95.88 354 ASP A N 1
ATOM 2849 C CA . ASP A 1 354 ? 6.467 0.175 11.855 1.00 95.88 354 ASP A CA 1
ATOM 2850 C C . ASP A 1 354 ? 7.542 0.147 10.762 1.00 95.88 354 ASP A C 1
ATOM 2852 O O . ASP A 1 354 ? 7.995 1.223 10.358 1.00 95.88 354 ASP A O 1
ATOM 2856 N N . ASP A 1 355 ? 7.864 -1.013 10.176 1.00 97.69 355 ASP A N 1
ATOM 2857 C CA . ASP A 1 355 ? 8.723 -1.046 8.984 1.00 97.69 355 ASP A CA 1
ATOM 2858 C C . ASP A 1 355 ? 8.053 -0.366 7.786 1.00 97.69 355 ASP A C 1
ATOM 2860 O O . ASP A 1 355 ? 8.698 0.437 7.109 1.00 97.69 355 ASP A O 1
ATOM 2864 N N . ALA A 1 356 ? 6.742 -0.556 7.588 1.00 97.75 356 ALA A N 1
ATOM 2865 C CA . ALA A 1 356 ? 5.985 0.193 6.583 1.00 97.75 356 ALA A CA 1
ATOM 2866 C C . ALA A 1 356 ? 6.202 1.710 6.723 1.00 97.75 356 ALA A C 1
ATOM 2868 O O . ALA A 1 356 ? 6.558 2.382 5.757 1.00 97.75 356 ALA A O 1
ATOM 2869 N N . THR A 1 357 ? 6.083 2.248 7.944 1.00 96.00 357 THR A N 1
ATOM 2870 C CA . THR A 1 357 ? 6.331 3.672 8.234 1.00 96.00 357 THR A CA 1
ATOM 2871 C C . THR A 1 357 ? 7.801 4.062 8.003 1.00 96.00 357 THR A C 1
ATOM 2873 O O . THR A 1 357 ? 8.084 5.141 7.479 1.00 96.00 357 THR A O 1
ATOM 2876 N N . LYS A 1 358 ? 8.758 3.203 8.371 1.00 96.12 358 LYS A N 1
ATOM 2877 C CA . LYS A 1 358 ? 10.211 3.411 8.203 1.00 96.12 358 LYS A CA 1
ATOM 2878 C C . LYS A 1 358 ? 10.647 3.453 6.734 1.00 96.12 358 LYS A C 1
ATOM 2880 O O . LYS A 1 358 ? 11.556 4.220 6.414 1.00 96.12 358 LYS A O 1
ATOM 2885 N N . TYR A 1 359 ? 10.021 2.684 5.843 1.00 95.62 359 TYR A N 1
ATOM 2886 C CA . TYR A 1 359 ? 10.277 2.765 4.398 1.00 95.62 359 TYR A CA 1
ATOM 2887 C C . TYR A 1 359 ? 9.440 3.859 3.718 1.00 95.62 359 TYR A C 1
ATOM 2889 O O . TYR A 1 359 ? 9.992 4.615 2.922 1.00 95.62 359 TYR A O 1
ATOM 2897 N N . ALA A 1 360 ? 8.171 4.051 4.095 1.00 95.19 360 ALA A N 1
ATOM 2898 C CA . ALA A 1 360 ? 7.323 5.114 3.540 1.00 95.19 360 ALA A CA 1
ATOM 2899 C C . ALA A 1 360 ? 7.836 6.532 3.834 1.00 95.19 360 ALA A C 1
ATOM 2901 O O . ALA A 1 360 ? 7.599 7.434 3.040 1.00 95.19 360 ALA A O 1
ATOM 2902 N N . LYS A 1 361 ? 8.594 6.742 4.919 1.00 92.94 361 LYS A N 1
ATOM 2903 C CA . LYS A 1 361 ? 9.287 8.016 5.199 1.00 92.94 361 LYS A CA 1
ATOM 2904 C C . LYS A 1 361 ? 10.484 8.307 4.283 1.00 92.94 361 LYS A C 1
ATOM 2906 O O . LYS A 1 361 ? 10.952 9.441 4.260 1.00 92.94 361 LYS A O 1
ATOM 2911 N N . LYS A 1 362 ? 11.003 7.314 3.549 1.00 93.25 362 LYS A N 1
ATOM 29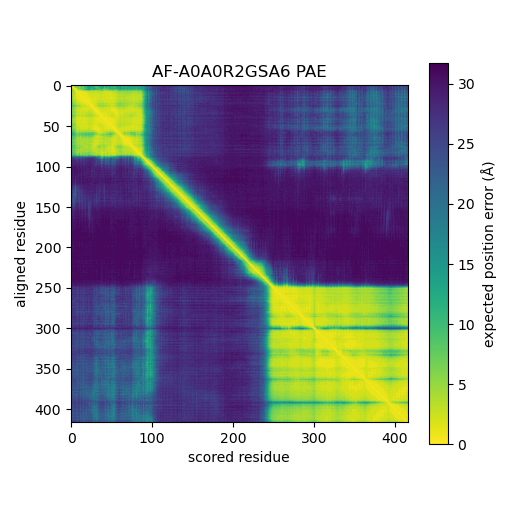12 C CA . LYS A 1 362 ? 12.117 7.487 2.590 1.00 93.25 362 LYS A CA 1
ATOM 2913 C C . LYS A 1 362 ? 11.641 7.962 1.212 1.00 93.25 362 LYS A C 1
ATOM 2915 O O . LYS A 1 362 ? 12.458 8.374 0.393 1.00 93.25 362 LYS A O 1
ATOM 2920 N N . VAL A 1 363 ? 10.336 7.890 0.948 1.00 88.62 363 VAL A N 1
ATOM 2921 C CA . VAL A 1 363 ? 9.693 8.351 -0.288 1.00 88.62 363 VAL A CA 1
ATOM 2922 C C . VAL A 1 363 ? 8.740 9.495 0.039 1.00 88.62 363 VAL A C 1
ATOM 2924 O O . VAL A 1 363 ? 7.969 9.411 0.988 1.00 88.62 363 VAL A O 1
ATOM 2927 N N . ASN A 1 364 ? 8.764 10.573 -0.746 1.00 84.12 364 ASN A N 1
ATOM 2928 C CA . ASN A 1 364 ? 7.886 11.725 -0.519 1.00 84.12 364 ASN A CA 1
ATOM 2929 C C . ASN A 1 364 ? 6.467 11.469 -1.066 1.00 84.12 364 ASN A C 1
ATOM 2931 O O . ASN A 1 364 ? 5.989 12.179 -1.944 1.00 84.12 364 ASN A O 1
ATOM 2935 N N . ASN A 1 365 ? 5.823 10.400 -0.592 1.00 86.00 365 ASN A N 1
ATOM 2936 C CA . ASN A 1 365 ? 4.485 9.978 -0.998 1.00 86.00 365 ASN A CA 1
ATOM 2937 C C . ASN A 1 365 ? 3.532 10.108 0.200 1.00 86.00 365 ASN A C 1
ATOM 2939 O O . ASN A 1 365 ? 3.495 9.241 1.080 1.00 86.00 365 ASN A O 1
ATOM 2943 N N . GLU A 1 366 ? 2.778 11.210 0.260 1.00 87.25 366 GLU A N 1
ATOM 2944 C CA . GLU A 1 366 ? 1.853 11.456 1.373 1.00 87.25 366 GLU A CA 1
ATOM 2945 C C . GLU A 1 366 ? 0.718 10.421 1.400 1.00 87.25 366 GLU A C 1
ATOM 2947 O O . GLU A 1 366 ? 0.383 9.907 2.464 1.00 87.25 366 GLU A O 1
ATOM 2952 N N . GLN A 1 367 ? 0.178 10.049 0.237 1.00 85.69 367 GLN A N 1
ATOM 2953 C CA . GLN A 1 367 ? -0.951 9.125 0.108 1.00 85.69 367 GLN A CA 1
ATOM 2954 C C . GLN A 1 367 ? -0.631 7.728 0.681 1.00 85.69 367 GLN A C 1
ATOM 2956 O O . GLN A 1 367 ? -1.439 7.157 1.418 1.00 85.69 367 GLN A O 1
ATOM 2961 N N . LEU A 1 368 ? 0.575 7.203 0.428 1.00 90.31 368 LEU A N 1
ATOM 2962 C CA . LEU A 1 368 ? 1.085 5.976 1.052 1.00 90.31 368 LEU A CA 1
ATOM 2963 C C . LEU A 1 368 ? 1.199 6.129 2.576 1.00 90.31 368 LEU A C 1
ATOM 2965 O O . LEU A 1 368 ? 0.745 5.260 3.322 1.00 90.31 368 LEU A O 1
ATOM 2969 N N . ASN A 1 369 ? 1.778 7.235 3.052 1.00 88.81 369 ASN A N 1
ATOM 2970 C CA . ASN A 1 369 ? 1.917 7.489 4.487 1.00 88.81 369 ASN A CA 1
ATOM 2971 C C . ASN A 1 369 ? 0.539 7.583 5.177 1.00 88.81 369 ASN A C 1
ATOM 2973 O O . ASN A 1 369 ? 0.360 7.008 6.251 1.00 88.81 369 ASN A O 1
ATOM 2977 N N . GLN A 1 370 ? -0.456 8.220 4.549 1.00 87.06 370 GLN A N 1
ATOM 2978 C CA . GLN A 1 370 ? -1.841 8.269 5.033 1.00 87.06 370 GLN A CA 1
ATOM 2979 C C . GLN A 1 370 ? -2.488 6.872 5.087 1.00 87.06 370 GLN A C 1
ATOM 2981 O O . GLN A 1 370 ? -3.060 6.519 6.122 1.00 87.06 370 GLN A O 1
ATOM 2986 N N . LYS A 1 371 ? -2.354 6.054 4.028 1.00 88.56 371 LYS A N 1
ATOM 2987 C CA . LYS A 1 371 ? -2.850 4.660 3.994 1.00 88.56 371 LYS A CA 1
ATOM 2988 C C . LYS A 1 371 ? -2.246 3.823 5.134 1.00 88.56 371 LYS A C 1
ATOM 2990 O O . LYS A 1 371 ? -2.988 3.154 5.853 1.00 88.56 371 LYS A O 1
ATOM 2995 N N . ILE A 1 372 ? -0.940 3.951 5.390 1.00 93.25 372 ILE A N 1
ATOM 2996 C CA . ILE A 1 372 ? -0.245 3.265 6.497 1.00 93.25 372 ILE A CA 1
ATOM 2997 C C . ILE A 1 372 ? -0.745 3.731 7.871 1.00 93.25 372 ILE A C 1
ATOM 2999 O O . ILE A 1 372 ? -0.968 2.892 8.746 1.00 93.25 372 ILE A O 1
ATOM 3003 N N . GLN A 1 373 ? -0.971 5.035 8.084 1.00 91.06 373 GLN A N 1
ATOM 3004 C CA . GLN A 1 373 ? -1.534 5.514 9.356 1.00 91.06 373 GLN A CA 1
ATOM 3005 C C . GLN A 1 373 ? -2.966 5.007 9.580 1.00 91.06 373 GLN A C 1
ATOM 3007 O O . GLN A 1 373 ? -3.277 4.557 10.683 1.00 91.06 373 GLN A O 1
ATOM 3012 N N . ALA A 1 374 ? -3.818 5.008 8.550 1.00 87.19 374 ALA A N 1
ATOM 3013 C CA . ALA A 1 374 ? -5.175 4.465 8.644 1.00 87.19 374 ALA A CA 1
ATOM 3014 C C . ALA A 1 374 ? -5.166 2.954 8.950 1.00 87.19 374 ALA A C 1
ATOM 3016 O O . ALA A 1 374 ? -5.877 2.495 9.845 1.00 87.19 374 ALA A O 1
ATOM 3017 N N . TYR A 1 375 ? -4.299 2.182 8.285 1.00 94.25 375 TYR A N 1
ATOM 3018 C CA . TYR A 1 375 ? -4.121 0.754 8.563 1.00 94.25 375 TYR A CA 1
ATOM 3019 C C . TYR A 1 375 ? -3.659 0.520 10.012 1.00 94.25 375 TYR A C 1
ATOM 3021 O O . TYR A 1 375 ? -4.214 -0.329 10.711 1.00 94.25 375 TYR A O 1
ATOM 3029 N N . LYS A 1 376 ? -2.703 1.321 10.505 1.00 92.06 376 LYS A N 1
ATOM 3030 C CA . LYS A 1 376 ? -2.193 1.253 11.885 1.00 92.06 376 LYS A CA 1
ATOM 3031 C C . LYS A 1 376 ? -3.245 1.618 12.939 1.00 92.06 376 LYS A C 1
ATOM 3033 O O . LYS A 1 376 ? -3.257 1.026 14.018 1.00 92.06 376 LYS A O 1
ATOM 3038 N N . GLN A 1 377 ? -4.147 2.554 12.639 1.00 88.31 377 GLN A N 1
ATOM 3039 C CA . GLN A 1 377 ? -5.298 2.860 13.495 1.00 88.31 377 GLN A CA 1
ATOM 3040 C C . GLN A 1 377 ? -6.259 1.666 13.582 1.00 88.31 377 GLN A C 1
ATOM 3042 O O . GLN A 1 377 ? -6.633 1.268 14.685 1.00 88.31 377 GLN A O 1
ATOM 3047 N N . TYR A 1 378 ? -6.599 1.043 12.449 1.00 90.56 378 TYR A N 1
ATOM 3048 C CA . TYR A 1 378 ? -7.456 -0.147 12.431 1.00 90.56 378 TYR A CA 1
ATOM 3049 C C . TYR A 1 378 ? -6.824 -1.367 13.111 1.00 90.56 378 TYR A C 1
ATOM 3051 O O . TYR A 1 378 ? -7.520 -2.095 13.819 1.00 90.56 378 TYR A O 1
ATOM 3059 N N . GLN A 1 379 ? -5.515 -1.573 12.944 1.00 92.50 379 GLN A N 1
ATOM 3060 C CA . GLN A 1 379 ? -4.753 -2.619 13.628 1.00 92.50 379 GLN A CA 1
ATOM 3061 C C . GLN A 1 379 ? -4.886 -2.483 15.154 1.00 92.50 379 GLN A C 1
ATOM 3063 O O . GLN A 1 379 ? -5.388 -3.397 15.807 1.00 92.50 379 GLN A O 1
ATOM 3068 N N . LYS A 1 380 ? -4.579 -1.300 15.704 1.00 89.75 380 LYS A N 1
ATOM 3069 C CA . LYS A 1 380 ? -4.720 -1.012 17.143 1.00 89.75 380 LYS A CA 1
ATOM 3070 C C . LYS A 1 380 ? -6.160 -1.109 17.645 1.00 89.75 380 LYS A C 1
ATOM 3072 O O . LYS A 1 380 ? -6.399 -1.613 18.739 1.00 89.75 380 LYS A O 1
ATOM 3077 N N . ALA A 1 381 ? -7.134 -0.655 16.856 1.00 84.75 381 ALA A N 1
ATOM 3078 C CA . ALA A 1 381 ? -8.545 -0.804 17.204 1.00 84.75 381 ALA A CA 1
ATOM 3079 C C . ALA A 1 381 ? -8.943 -2.288 17.306 1.00 84.75 381 ALA A C 1
ATOM 3081 O O . ALA A 1 381 ? -9.650 -2.670 18.234 1.00 84.75 381 ALA A O 1
ATOM 3082 N N . ASN A 1 382 ? -8.447 -3.136 16.400 1.00 92.56 382 ASN A N 1
ATOM 3083 C CA . ASN A 1 382 ? -8.685 -4.579 16.436 1.00 92.56 382 ASN A CA 1
ATOM 3084 C C . ASN A 1 382 ? -7.986 -5.271 17.611 1.00 92.56 382 ASN A C 1
ATOM 3086 O O . ASN A 1 382 ? -8.595 -6.146 18.214 1.00 92.56 382 ASN A O 1
ATOM 3090 N N . GLU A 1 383 ? -6.765 -4.870 17.973 1.00 92.06 383 GLU A N 1
ATOM 3091 C CA . GLU A 1 383 ? -6.058 -5.368 19.166 1.00 92.06 383 GLU A CA 1
ATOM 3092 C C . GLU A 1 383 ? -6.842 -5.063 20.455 1.00 92.06 383 GLU A C 1
ATOM 3094 O O . GLU A 1 383 ? -7.046 -5.945 21.289 1.00 92.06 383 GLU A O 1
ATOM 3099 N N . ILE A 1 384 ? -7.348 -3.832 20.594 1.00 88.81 384 ILE A N 1
ATOM 3100 C CA . ILE A 1 384 ? -8.162 -3.406 21.745 1.00 88.81 384 ILE A CA 1
ATOM 3101 C C . ILE A 1 384 ? -9.507 -4.146 21.778 1.00 88.81 384 ILE A C 1
ATOM 3103 O O . ILE A 1 384 ? -9.925 -4.608 22.840 1.00 88.81 384 ILE A O 1
ATOM 3107 N N . LEU A 1 385 ? -10.183 -4.282 20.630 1.00 87.19 385 LEU A N 1
ATOM 3108 C CA . LEU A 1 385 ? -11.444 -5.024 20.529 1.00 87.19 385 LEU A CA 1
ATOM 3109 C C . LEU A 1 385 ? -11.254 -6.513 20.831 1.00 87.19 385 LEU A C 1
ATOM 3111 O O . LEU A 1 385 ? -12.066 -7.076 21.554 1.00 87.19 385 LEU A O 1
ATOM 3115 N N . GLN A 1 386 ? -10.190 -7.140 20.324 1.00 93.12 386 GLN A N 1
ATOM 3116 C CA . GLN A 1 386 ? -9.889 -8.544 20.598 1.00 93.12 386 GLN A CA 1
ATOM 3117 C C . GLN A 1 386 ? -9.597 -8.751 22.087 1.00 93.12 386 GLN A C 1
ATOM 3119 O O . GLN A 1 386 ? -10.209 -9.616 22.699 1.00 93.12 386 GLN A O 1
ATOM 3124 N N . LYS A 1 387 ? -8.795 -7.881 22.717 1.00 92.44 387 LYS A N 1
ATOM 3125 C CA . LYS A 1 387 ? -8.550 -7.953 24.164 1.00 92.44 387 LYS A CA 1
ATOM 3126 C C . LYS A 1 387 ? -9.842 -7.838 24.991 1.00 92.44 387 LYS A C 1
ATOM 3128 O O . LYS A 1 387 ? -10.027 -8.644 25.895 1.00 92.44 387 LYS A O 1
ATOM 3133 N N . LYS A 1 388 ? -10.750 -6.911 24.642 1.00 86.25 388 LYS A N 1
ATOM 3134 C CA . LYS A 1 388 ? -12.090 -6.797 25.264 1.00 86.25 388 LYS A CA 1
ATOM 3135 C C . LYS A 1 388 ? -12.995 -8.020 24.994 1.00 86.25 388 LYS A C 1
ATOM 3137 O O . LYS A 1 388 ? -13.945 -8.253 25.731 1.00 86.25 388 LYS A O 1
ATOM 3142 N N . LEU A 1 389 ? -12.767 -8.782 23.921 1.00 91.75 389 LEU A N 1
ATOM 3143 C CA . LEU A 1 389 ? -13.486 -10.038 23.660 1.00 91.75 389 LEU A CA 1
ATOM 3144 C C . LEU A 1 389 ? -12.909 -11.196 24.489 1.00 91.75 389 LEU A C 1
ATOM 3146 O O . LEU A 1 389 ? -13.677 -12.017 24.989 1.00 91.75 389 LEU A O 1
ATOM 3150 N N . ASP A 1 390 ? -11.585 -11.236 24.643 1.00 94.31 390 ASP A N 1
ATOM 3151 C CA . ASP A 1 390 ? -10.847 -12.304 25.324 1.00 94.31 390 ASP A CA 1
ATOM 3152 C C . ASP A 1 390 ? -10.895 -12.178 26.859 1.00 94.31 390 ASP A C 1
ATOM 3154 O O . ASP A 1 390 ? -10.868 -13.190 27.556 1.00 94.31 390 ASP A O 1
ATOM 3158 N N . ASP A 1 391 ? -10.995 -10.956 27.402 1.00 92.44 391 ASP A N 1
ATOM 3159 C CA . ASP A 1 391 ? -11.088 -10.712 28.853 1.00 92.44 391 ASP A CA 1
ATOM 3160 C C . ASP A 1 391 ? -12.469 -11.030 29.462 1.00 92.44 391 ASP A C 1
ATOM 3162 O O . ASP A 1 391 ? -12.619 -11.053 30.684 1.00 92.44 391 ASP A O 1
ATOM 3166 N N . GLY A 1 392 ? -13.476 -11.302 28.623 1.00 86.31 392 GLY A N 1
ATOM 3167 C CA . GLY A 1 392 ? -14.821 -11.700 29.045 1.00 86.31 392 GLY A CA 1
ATOM 3168 C C . GLY A 1 392 ? -15.653 -10.604 29.723 1.00 86.31 392 GLY A C 1
ATOM 3169 O O . GLY A 1 392 ? -16.785 -10.880 30.117 1.00 86.31 392 GLY A O 1
ATOM 3170 N N . SER A 1 393 ? -15.150 -9.369 29.837 1.00 82.25 393 SER A N 1
ATOM 3171 C CA . SER A 1 393 ? -15.816 -8.272 30.563 1.00 82.25 393 SER A CA 1
ATOM 3172 C C . SER A 1 393 ? -17.074 -7.723 29.876 1.00 82.25 393 SER A C 1
ATOM 3174 O O . SER A 1 393 ? -17.868 -7.016 30.499 1.00 82.25 393 SER A O 1
ATOM 3176 N N . LEU A 1 394 ? -17.269 -8.035 28.591 1.00 86.62 394 LEU A N 1
ATOM 3177 C CA . LEU A 1 394 ? -18.375 -7.527 27.782 1.00 86.62 394 LEU A CA 1
ATOM 3178 C C . LEU A 1 394 ? -19.672 -8.327 27.957 1.00 86.62 394 LEU A C 1
ATOM 3180 O O . LEU A 1 394 ? -19.696 -9.553 27.793 1.00 86.62 394 LEU A O 1
ATOM 3184 N N . THR A 1 395 ? -20.779 -7.599 28.129 1.00 89.31 395 THR A N 1
ATOM 3185 C CA . THR A 1 395 ? -22.143 -8.123 27.931 1.00 89.31 395 THR A CA 1
ATOM 3186 C C . THR A 1 395 ? -22.326 -8.660 26.507 1.00 89.31 395 THR A C 1
ATOM 3188 O O . THR A 1 395 ? -21.612 -8.255 25.589 1.00 89.31 395 THR A O 1
ATOM 3191 N N . ASP A 1 396 ? -23.302 -9.543 26.283 1.00 91.19 396 ASP A N 1
ATOM 3192 C CA . ASP A 1 396 ? -23.495 -10.185 24.972 1.00 91.19 396 ASP A CA 1
ATOM 3193 C C . ASP A 1 396 ? -23.732 -9.168 23.837 1.00 91.19 396 ASP A C 1
ATOM 3195 O O . ASP A 1 396 ? -23.117 -9.272 22.775 1.00 91.19 396 ASP A O 1
ATOM 3199 N N . GLN A 1 397 ? -24.516 -8.111 24.094 1.00 84.06 397 GLN A N 1
ATOM 3200 C CA . GLN A 1 397 ? -24.736 -7.015 23.141 1.00 84.06 397 GLN A CA 1
ATOM 3201 C C . GLN A 1 397 ? -23.429 -6.287 22.784 1.00 84.06 397 GLN A C 1
ATOM 3203 O O . GLN A 1 397 ? -23.159 -6.048 21.605 1.00 84.06 397 GLN A O 1
ATOM 3208 N N . GLN A 1 398 ? -22.595 -5.959 23.776 1.00 83.69 398 GLN A N 1
ATOM 3209 C CA . GLN A 1 398 ? -21.291 -5.334 23.531 1.00 83.69 398 GLN A CA 1
ATOM 3210 C C . GLN A 1 398 ? -20.335 -6.293 22.807 1.00 83.69 398 GLN A C 1
ATOM 3212 O O . GLN A 1 398 ? -19.568 -5.864 21.945 1.00 83.69 398 GLN A O 1
ATOM 3217 N N . ARG A 1 399 ? -20.396 -7.595 23.114 1.00 91.00 399 ARG A N 1
ATOM 3218 C CA . ARG A 1 399 ? -19.588 -8.638 22.470 1.00 91.00 399 ARG A CA 1
ATOM 3219 C C . ARG A 1 399 ? -19.914 -8.743 20.980 1.00 91.00 399 ARG A C 1
ATOM 3221 O O . ARG A 1 399 ? -19.002 -8.831 20.160 1.00 91.00 399 ARG A O 1
ATOM 3228 N N . ASP A 1 400 ? -21.189 -8.672 20.608 1.00 88.75 400 ASP A N 1
ATOM 3229 C CA . ASP A 1 400 ? -21.615 -8.718 19.205 1.00 88.75 400 ASP A CA 1
ATOM 3230 C C . ASP A 1 400 ? -21.355 -7.405 18.453 1.00 88.75 400 ASP A C 1
ATOM 3232 O O . ASP A 1 400 ? -20.921 -7.439 17.295 1.00 88.75 400 ASP A O 1
ATOM 3236 N N . GLN A 1 401 ? -21.486 -6.250 19.116 1.00 83.44 401 GLN A N 1
ATOM 3237 C CA . GLN A 1 401 ? -21.007 -4.968 18.582 1.00 83.44 401 GLN A CA 1
ATOM 3238 C C . GLN A 1 401 ? -19.495 -5.011 18.301 1.00 83.44 401 GLN A C 1
ATOM 3240 O O . GLN A 1 401 ? -19.072 -4.692 17.187 1.00 83.44 401 GLN A O 1
ATOM 3245 N N . ALA A 1 402 ? -18.688 -5.483 19.256 1.00 84.19 402 ALA A N 1
ATOM 3246 C CA . ALA A 1 402 ? -17.238 -5.603 19.116 1.00 84.19 402 ALA A CA 1
ATOM 3247 C C . ALA A 1 402 ? -16.837 -6.551 17.971 1.00 84.19 402 ALA A C 1
ATOM 3249 O O . ALA A 1 402 ? -16.017 -6.173 17.133 1.00 84.19 402 ALA A O 1
ATOM 3250 N N . LYS A 1 403 ? -17.464 -7.734 17.855 1.00 93.06 403 LYS A N 1
ATOM 3251 C CA . LYS A 1 403 ? -17.278 -8.646 16.704 1.00 93.06 403 LYS A CA 1
ATOM 3252 C C . LYS A 1 403 ? -17.594 -7.958 15.370 1.00 93.06 403 LYS A C 1
ATOM 3254 O O . LYS A 1 403 ? -16.848 -8.122 14.402 1.00 93.06 403 LYS A O 1
ATOM 3259 N N . ASN A 1 404 ? -18.690 -7.196 15.297 1.00 87.75 404 ASN A N 1
ATOM 3260 C CA . ASN A 1 404 ? -19.094 -6.519 14.066 1.00 87.75 404 ASN A CA 1
ATOM 3261 C C . ASN A 1 404 ? -18.115 -5.396 13.681 1.00 87.75 404 ASN A C 1
ATOM 3263 O O . ASN A 1 404 ? -17.713 -5.324 12.520 1.00 87.75 404 ASN A O 1
ATOM 3267 N N . MET A 1 405 ? -17.660 -4.591 14.646 1.00 85.00 405 MET A N 1
ATOM 3268 C CA . MET A 1 405 ? -16.614 -3.583 14.430 1.00 85.00 405 MET A CA 1
ATOM 3269 C C . MET A 1 405 ? -15.302 -4.223 13.963 1.00 85.00 405 MET A C 1
ATOM 3271 O O . MET A 1 405 ? -14.709 -3.768 12.991 1.00 85.00 405 MET A O 1
ATOM 3275 N N . LEU A 1 406 ? -14.878 -5.330 14.579 1.00 89.69 406 LEU A N 1
ATOM 3276 C CA . LEU A 1 406 ? -13.660 -6.059 14.204 1.00 89.69 406 LEU A CA 1
ATOM 3277 C C . LEU A 1 406 ? -13.759 -6.604 12.759 1.00 89.69 406 LEU A C 1
ATOM 3279 O O . LEU A 1 406 ? -12.803 -6.519 11.983 1.00 89.69 406 LEU A O 1
ATOM 3283 N N . ARG A 1 407 ? -14.946 -7.072 12.342 1.00 93.44 407 ARG A N 1
ATOM 3284 C CA . ARG A 1 407 ? -15.250 -7.438 10.943 1.00 93.44 407 ARG A CA 1
ATOM 3285 C C . ARG A 1 407 ? -15.195 -6.231 9.995 1.00 93.44 407 ARG A C 1
ATOM 3287 O O . ARG A 1 407 ? -14.599 -6.341 8.925 1.00 93.44 407 ARG A O 1
ATOM 3294 N N . GLN A 1 408 ? -15.788 -5.096 10.369 1.00 87.88 408 GLN A N 1
ATOM 3295 C CA . GLN A 1 408 ? -15.782 -3.861 9.571 1.00 87.88 408 GLN A CA 1
ATOM 3296 C C . GLN A 1 408 ? -14.362 -3.301 9.398 1.00 87.88 408 GLN A C 1
ATOM 3298 O O . GLN A 1 408 ? -13.950 -3.013 8.276 1.00 87.88 408 GLN A O 1
ATOM 3303 N N . ASN A 1 409 ? -13.577 -3.248 10.474 1.00 87.94 409 ASN A N 1
ATOM 3304 C CA . ASN A 1 409 ? -12.175 -2.838 10.463 1.00 87.94 409 ASN A CA 1
ATOM 3305 C C . ASN A 1 409 ? -11.331 -3.742 9.553 1.00 87.94 409 ASN A C 1
ATOM 3307 O O . ASN A 1 409 ? -10.602 -3.239 8.704 1.00 87.94 409 ASN A O 1
ATOM 3311 N N . LYS A 1 410 ? -11.460 -5.075 9.661 1.00 92.12 410 LYS A N 1
ATOM 3312 C CA . LYS A 1 410 ? -10.777 -6.023 8.756 1.00 92.12 410 LYS A CA 1
ATOM 3313 C C . LYS A 1 410 ? -11.175 -5.812 7.287 1.00 92.12 410 LYS A C 1
ATOM 3315 O O . LYS A 1 410 ? -10.319 -5.877 6.406 1.00 92.12 410 LYS A O 1
ATOM 3320 N N . ALA A 1 411 ? -12.444 -5.506 7.011 1.00 88.31 411 ALA A N 1
ATOM 3321 C CA . ALA A 1 411 ? -12.904 -5.173 5.662 1.00 88.31 411 ALA A CA 1
ATOM 3322 C C . ALA A 1 411 ? -12.355 -3.824 5.152 1.00 88.31 411 ALA A C 1
ATOM 3324 O O . ALA A 1 411 ? -12.082 -3.702 3.959 1.00 88.31 411 ALA A O 1
ATOM 3325 N N . ALA A 1 412 ? -12.152 -2.836 6.029 1.00 85.56 412 ALA A N 1
ATOM 3326 C CA . ALA A 1 412 ? -11.512 -1.563 5.692 1.00 85.56 412 ALA A CA 1
ATOM 3327 C C . ALA A 1 412 ? -10.002 -1.727 5.440 1.00 85.56 412 ALA A C 1
ATOM 3329 O O . ALA A 1 412 ? -9.511 -1.287 4.404 1.00 85.56 412 ALA A O 1
ATOM 3330 N N . MET A 1 413 ? -9.283 -2.452 6.305 1.00 90.19 413 MET A N 1
ATOM 3331 C CA . MET A 1 413 ? -7.856 -2.781 6.136 1.00 90.19 413 MET A CA 1
ATOM 3332 C C . MET A 1 413 ? -7.565 -3.523 4.824 1.00 90.19 413 MET A C 1
ATOM 3334 O O . MET A 1 413 ? -6.505 -3.336 4.238 1.00 90.19 413 MET A O 1
ATOM 3338 N N . LYS A 1 414 ? -8.511 -4.329 4.320 1.00 89.56 414 LYS A N 1
ATOM 3339 C CA . LYS A 1 414 ? -8.380 -4.982 3.007 1.00 89.56 414 LYS A CA 1
ATOM 3340 C C . LYS A 1 414 ? -8.470 -3.997 1.825 1.00 89.56 414 LYS A C 1
ATOM 3342 O O . LYS A 1 414 ? -7.912 -4.296 0.771 1.00 89.56 414 LYS A O 1
ATOM 3347 N N . LYS A 1 415 ? -9.156 -2.856 1.986 1.00 86.12 415 LYS A N 1
ATOM 3348 C CA . LYS A 1 415 ? -9.365 -1.825 0.946 1.00 86.12 415 LYS A CA 1
ATOM 3349 C C . LYS A 1 415 ? -8.251 -0.766 0.871 1.00 86.12 415 LYS A C 1
ATOM 3351 O O . LYS A 1 415 ? -8.158 -0.107 -0.160 1.00 86.12 415 LYS A O 1
ATOM 3356 N N . LEU A 1 416 ? -7.460 -0.593 1.937 1.00 84.19 416 LEU A N 1
ATOM 3357 C CA . LEU A 1 416 ? -6.268 0.276 1.999 1.00 84.19 416 LEU A CA 1
ATOM 3358 C C . LEU A 1 416 ? -5.073 -0.388 1.304 1.00 84.19 416 LEU A C 1
ATOM 3360 O O . LEU A 1 416 ? -4.467 0.208 0.389 1.00 84.19 416 LEU A O 1
#

Sequence (416 aa):
MQYDTKDNKEELRNGLFKIKTNPQFAELRIAIQTKLPLKDPFLQQLTKMGIYDIFSSYGHNGQLDMYEVTEQLLSPANIANVSEIMGFNKPFDDEDLGQITSPEKIRQEPKFTENTEQKLRSHPQKKEKIPAEPTPKVKYERKPIEPAKVDVDAIHPAKKAEVAKENDSLATTEPVTLKNKRRPLRENQREPLRENLRRRRPKKKAVKKQEKPKRKKRRVALLVGIALVALIFGSIKVLSWGSSLVKPTPSYDSLITERKYDKAATFYPNRATETENKMLADTSIKDKANYSRQIAMNSDSHADPLKFDQAYFEGDFEKVVAIYEASSSKDLLNLSQARTTMLAYAYMKNGNTDDATKYAKKVNNEQLNQKIQAYKQYQKANEILQKKLDDGSLTDQQRDQAKNMLRQNKAAMKKL

Secondary structure (DSSP, 8-state):
----SS-HHHHHHHHHHHHHHSTTTTT---EEEE-S-TT-HHHHHHHHTT--EEEE-TTTTT---HHHHHHHHHS---GGGGTTTTT-PSS--GGGGG--PPPP----PPPP------------PPP-PPP--PPP------PPPPPPP-------------------------------------------------------------------SSSHHHHHHHHHHHHHHHHHHHTTSS---------HHHHHHTT-HHHHHHH-GGGHHHHHHHHHH-SS-S-HHHHHHHHHHT-S---HHHHHHHHHHHT-HHHHHHHHHH---HHHHT--HHHHHHHHHHHHHTT-HHHHHHHHTTTT-HHHHHHHHHHHHHHHHHHHHHHHHHS--S-HHHHHHHHHHHHHHHHHHHH-

Foldseek 3Di:
DDDPDPCPLVRVLVVLLVQCPPPVRVPPQDAAEEQDPLQDVSVVSCVVSQHQHYFHCHPVVRDTPVVLSVVCVVDDRDNVSSCVSVVNDFFDQLLLLQPFDDDDDPDDDDDDDDDDDDDDDDDDDDDDDDDDDDDDDDDDDDDDDDDDDDDDDDDDDDDDDDDDDDDDDDDDDDDDDDDDDDDDDDDDDDDDDDDDDDDDDDDDDDDDDDDDDDDDPDVPVVVVVVVVVCVVVVVVVVVVVPDPPPVPQPDLVVCLVVVVLLSSCLSCLVCLVVSLVSNSNDSPDRPSQVSLVSSLVNHPDPALVSVLSNCLSVVVLVSNQVSLVPDPDPCSVVPDLSSLLSNLVSCLLVVVLVVNCVSVVVGPNVPSNVLSVLSVVLSVLLVVLVCVLVVPPDDPVVNVVSVVSNVVSVVVSVRD

Radius of gyration: 43.44 Å; Cα contacts (8 Å, |Δi|>4): 296; chains: 1; bounding box: 65×132×142 Å

Mean predicted aligned error: 21.56 Å

Organism: NCBI:txid148604

Nearest PDB structures (foldseek):
  5a31-assembly1_Y  TM=3.355E-01  e=1.658E+00  Homo sapiens
  5l9u-assembly1_X  TM=3.557E-01  e=3.139E+00  Homo sapiens

pLDDT: mean 70.36, std 24.7, range [28.64, 98.44]